Protein 5EHM (pdb70)

Structure (mmCIF, N/CA/C/O backbone):
data_5EHM
#
_entry.id   5EHM
#
_cell.length_a   56.891
_cell.length_b   56.891
_cell.length_c   143.584
_cell.angle_alpha   90.00
_cell.angle_beta   90.00
_cell.angle_gamma   120.00
#
_symmetry.space_group_name_H-M   'P 31'
#
loop_
_entity.id
_entity.type
_entity.pdbx_description
1 polymer RE06730p,CG3822
2 non-polymer 'N-methyl-D-aspartic acid'
3 water water
#
loop_
_atom_site.group_PDB
_atom_site.id
_atom_site.type_symbol
_atom_site.label_atom_id
_atom_site.label_alt_id
_atom_site.label_comp_id
_atom_site.label_asym_id
_atom_site.label_entity_id
_atom_site.label_seq_id
_atom_site.pdbx_PDB_ins_code
_atom_site.Cartn_x
_atom_site.Cartn_y
_atom_site.Cartn_z
_atom_site.occupancy
_atom_site.B_iso_or_equiv
_atom_site.auth_seq_id
_atom_site.auth_comp_id
_atom_site.auth_asym_id
_atom_site.auth_atom_id
_atom_site.pdbx_PDB_model_num
ATOM 1 N N . ALA A 1 3 ? -15.933 34.843 -25.503 1.00 51.43 3 ALA A N 1
ATOM 2 C CA . ALA A 1 3 ? -16.459 33.541 -25.107 1.00 52.54 3 ALA A CA 1
ATOM 3 C C . ALA A 1 3 ? -15.376 32.735 -24.392 1.00 53.41 3 ALA A C 1
ATOM 4 O O . ALA A 1 3 ? -15.412 32.574 -23.170 1.00 53.53 3 ALA A O 1
ATOM 10 N N . ASN A 1 4 ? -14.413 32.230 -25.162 1.00 53.23 4 ASN A N 1
ATOM 11 C CA . ASN A 1 4 ? -13.278 31.531 -24.577 1.00 52.15 4 ASN A CA 1
ATOM 12 C C . ASN A 1 4 ? -12.539 32.460 -23.619 1.00 48.88 4 ASN A C 1
ATOM 13 O O . ASN A 1 4 ? -12.366 33.650 -23.894 1.00 48.80 4 ASN A O 1
ATOM 24 N N . LEU A 1 5 ? -12.115 31.916 -22.476 1.00 45.58 5 LEU A N 1
ATOM 25 C CA . LEU A 1 5 ? -11.411 32.698 -21.468 1.00 42.69 5 LEU A CA 1
ATOM 26 C C . LEU A 1 5 ? -9.961 32.287 -21.271 1.00 42.34 5 LEU A C 1
ATOM 27 O O . LEU A 1 5 ? -9.226 32.990 -20.565 1.00 41.22 5 LEU A O 1
ATOM 43 N N . LYS A 1 6 ? -9.521 31.190 -21.878 1.00 41.74 6 LYS A N 1
ATOM 44 C CA . LYS A 1 6 ? -8.163 30.724 -21.658 1.00 42.82 6 LYS A CA 1
ATOM 45 C C . LYS A 1 6 ? -7.161 31.742 -22.188 1.00 42.98 6 LYS A C 1
ATOM 46 O O . LYS A 1 6 ? -7.313 32.270 -23.293 1.00 43.61 6 LYS A O 1
ATOM 65 N N . ASN A 1 7 ? -6.140 32.029 -21.381 1.00 43.54 7 ASN A N 1
ATOM 66 C CA . ASN A 1 7 ? -5.036 32.917 -21.732 1.00 45.08 7 ASN A CA 1
ATOM 67 C C . ASN A 1 7 ? -5.441 34.383 -21.819 1.00 43.67 7 ASN A C 1
ATOM 68 O O . ASN A 1 7 ? -4.640 35.211 -22.279 1.00 44.37 7 ASN A O 1
ATOM 79 N N . LYS A 1 8 ? -6.651 34.736 -21.398 1.00 41.32 8 LYS A N 1
ATOM 80 C CA . LYS A 1 8 ? -7.080 36.127 -21.412 1.00 39.33 8 LYS A CA 1
ATOM 81 C C . LYS A 1 8 ? -6.721 36.805 -20.096 1.00 33.07 8 LYS A C 1
ATOM 82 O O . LYS A 1 8 ? -6.502 36.153 -19.078 1.00 31.60 8 LYS A O 1
ATOM 101 N N . THR A 1 9 ? -6.657 38.132 -20.130 1.00 31.54 9 THR A N 1
ATOM 102 C CA . THR A 1 9 ? -6.375 38.930 -18.941 1.00 30.83 9 THR A CA 1
ATOM 103 C C . THR A 1 9 ? -7.544 39.875 -18.704 1.00 28.06 9 THR A C 1
ATOM 104 O O . THR A 1 9 ? -7.878 40.688 -19.573 1.00 29.75 9 THR A O 1
ATOM 115 N N . LEU A 1 10 ? -8.162 39.767 -17.534 1.00 23.66 10 LEU A N 1
ATOM 116 C CA . LEU A 1 10 ? -9.340 40.545 -17.191 1.00 21.42 10 LEU A CA 1
ATOM 117 C C . LEU A 1 10 ? -8.988 41.567 -16.122 1.00 21.11 10 LEU A C 1
ATOM 118 O O . LEU A 1 10 ? -8.121 41.331 -15.284 1.00 24.06 10 LEU A O 1
ATOM 134 N N . VAL A 1 11 ? -9.654 42.710 -16.164 1.00 17.76 11 VAL A N 1
ATOM 135 C CA . VAL A 1 11 ? -9.578 43.685 -15.084 1.00 17.12 11 VAL A CA 1
ATOM 136 C C . VAL A 1 11 ? -10.738 43.436 -14.129 1.00 15.35 11 VAL A C 1
ATOM 137 O O . VAL A 1 11 ? -11.902 43.394 -14.544 1.00 15.62 11 VAL A O 1
ATOM 150 N N . VAL A 1 12 ? -10.414 43.252 -12.850 1.00 12.67 12 VAL A N 1
ATOM 151 C CA . VAL A 1 12 ? -11.400 42.976 -11.811 1.00 10.74 12 VAL A CA 1
ATOM 152 C C . VAL A 1 12 ? -11.435 44.176 -10.872 1.00 11.52 12 VAL A C 1
ATOM 153 O O . VAL A 1 12 ? -10.431 44.478 -10.227 1.00 14.04 12 VAL A O 1
ATOM 166 N N . THR A 1 13 ? -12.589 44.832 -10.763 1.00 11.33 13 THR A N 1
ATOM 167 C CA . THR A 1 13 ? -12.756 45.903 -9.790 1.00 11.86 13 THR A CA 1
ATOM 168 C C . THR A 1 13 ? -13.383 45.360 -8.509 1.00 10.10 13 THR A C 1
ATOM 169 O O . THR A 1 13 ? -14.166 44.411 -8.533 1.00 10.96 13 THR A O 1
ATOM 180 N N . THR A 1 14 ? -12.970 45.953 -7.394 1.00 10.11 14 THR A N 1
ATOM 181 C CA . THR A 1 14 ? -13.453 45.585 -6.072 1.00 10.07 14 THR A CA 1
ATOM 182 C C . THR A 1 14 ? -13.355 46.816 -5.178 1.00 9.49 14 THR A C 1
ATOM 183 O O . THR A 1 14 ? -12.993 47.911 -5.628 1.00 10.27 14 THR A O 1
ATOM 194 N N . ILE A 1 15 ? -13.684 46.630 -3.899 1.00 9.00 15 ILE A N 1
ATOM 195 C CA . ILE A 1 15 ? -13.738 47.711 -2.922 1.00 8.39 15 ILE A CA 1
ATOM 196 C C . ILE A 1 15 ? -13.354 47.116 -1.587 1.00 8.55 15 ILE A C 1
ATOM 197 O O . ILE A 1 15 ? -13.646 45.958 -1.313 1.00 9.48 15 ILE A O 1
ATOM 213 N N . LEU A 1 16 ? -12.648 47.883 -0.771 1.00 8.79 16 LEU A N 1
ATOM 214 C CA . LEU A 1 16 ? -12.289 47.383 0.552 1.00 9.82 16 LEU A CA 1
ATOM 215 C C . LEU A 1 16 ? -13.545 47.237 1.393 1.00 9.03 16 LEU A C 1
ATOM 216 O O . LEU A 1 16 ? -14.306 48.183 1.570 1.00 9.77 16 LEU A O 1
ATOM 232 N N . SER A 1 17 ? -13.720 46.057 1.957 1.00 13.83 17 SER A N 1
ATOM 233 C CA . SER A 1 17 ? -14.867 45.742 2.791 1.00 13.83 17 SER A CA 1
ATOM 234 C C . SER A 1 17 ? -14.519 44.456 3.515 1.00 13.83 17 SER A C 1
ATOM 235 O O . SER A 1 17 ? -14.208 43.464 2.869 1.00 13.83 17 SER A O 1
ATOM 243 N N . ASN A 1 18 ? -14.561 44.446 4.833 1.00 9.64 18 ASN A N 1
ATOM 244 C CA . ASN A 1 18 ? -14.180 43.262 5.607 1.00 9.73 18 ASN A CA 1
ATOM 245 C C . ASN A 1 18 ? -15.301 42.226 5.593 1.00 8.98 18 ASN A C 1
ATOM 246 O O . ASN A 1 18 ? -16.433 42.576 5.852 1.00 10.72 18 ASN A O 1
ATOM 257 N N . PRO A 1 19 ? -15.003 40.946 5.317 1.00 8.57 19 PRO A N 1
ATOM 258 C CA . PRO A 1 19 ? -13.721 40.330 4.980 1.00 8.43 19 PRO A CA 1
ATOM 259 C C . PRO A 1 19 ? -13.621 39.973 3.486 1.00 8.15 19 PRO A C 1
ATOM 260 O O . PRO A 1 19 ? -12.920 39.039 3.122 1.00 10.16 19 PRO A O 1
ATOM 271 N N . TYR A 1 20 ? -14.385 40.668 2.641 1.00 8.18 20 TYR A N 1
ATOM 272 C CA . TYR A 1 20 ? -14.399 40.402 1.206 1.00 8.32 20 TYR A CA 1
ATOM 273 C C . TYR A 1 20 ? -13.075 40.756 0.552 1.00 8.31 20 TYR A C 1
ATOM 274 O O . TYR A 1 20 ? -12.541 39.981 -0.259 1.00 8.24 20 TYR A O 1
ATOM 292 N N . CYS A 1 21 ? -12.569 41.951 0.842 1.00 8.40 21 CYS A N 1
ATOM 293 C CA . CYS A 1 21 ? -11.327 42.441 0.262 1.00 9.17 21 CYS A CA 1
ATOM 294 C C . CYS A 1 21 ? -10.677 43.353 1.287 1.00 9.12 21 CYS A C 1
ATOM 295 O O . CYS A 1 21 ? -11.275 44.349 1.694 1.00 9.66 21 CYS A O 1
ATOM 303 N N . MET A 1 22 ? -9.495 42.962 1.745 1.00 10.09 22 MET A N 1
ATOM 304 C CA . MET A 1 22 ? -8.765 43.630 2.811 1.00 10.20 22 MET A CA 1
ATOM 305 C C . MET A 1 22 ? -7.309 43.759 2.392 1.00 11.03 22 MET A C 1
ATOM 306 O O . MET A 1 22 ? -6.787 42.917 1.651 1.00 11.59 22 MET A O 1
ATOM 320 N N . ARG A 1 23 ? -6.649 44.801 2.878 1.00 12.08 23 ARG A N 1
ATOM 321 C CA . ARG A 1 23 ? -5.219 44.906 2.664 1.00 13.19 23 ARG A CA 1
ATOM 322 C C . ARG A 1 23 ? -4.509 43.870 3.534 1.00 14.67 23 ARG A C 1
ATOM 323 O O . ARG A 1 23 ? -4.755 43.784 4.740 1.00 15.69 23 ARG A O 1
ATOM 344 N N . LYS A 1 24 ? -3.636 43.081 2.911 1.00 14.47 24 LYS A N 1
ATOM 345 C CA . LYS A 1 24 ? -2.864 42.058 3.608 1.00 16.71 24 LYS A CA 1
ATOM 346 C C . LYS A 1 24 ? -1.710 42.695 4.371 1.00 18.20 24 LYS A C 1
ATOM 347 O O . LYS A 1 24 ? -1.038 43.589 3.861 1.00 19.10 24 LYS A O 1
ATOM 366 N N . GLU A 1 25 ? -1.484 42.228 5.599 1.00 18.44 25 GLU A N 1
ATOM 367 C CA . GLU A 1 25 ? -0.359 42.701 6.405 1.00 19.25 25 GLU A CA 1
ATOM 368 C C . GLU A 1 25 ? 0.956 42.077 5.940 1.00 18.95 25 GLU A C 1
ATOM 369 O O . GLU A 1 25 ? 1.000 40.897 5.588 1.00 20.63 25 GLU A O 1
ATOM 376 N N . SER A 1 26 ? 2.024 42.873 5.933 1.00 19.08 26 SER A N 1
ATOM 377 C CA . SER A 1 26 ? 3.305 42.383 5.444 1.00 18.86 26 SER A CA 1
ATOM 378 C C . SER A 1 26 ? 4.441 43.304 5.857 1.00 19.41 26 SER A C 1
ATOM 379 O O . SER A 1 26 ? 4.300 44.521 5.814 1.00 18.30 26 SER A O 1
ATOM 387 N N . ALA A 1 27 ? 5.588 42.708 6.189 1.00 19.26 27 ALA A N 1
ATOM 388 C CA . ALA A 1 27 ? 6.767 43.502 6.532 1.00 18.57 27 ALA A CA 1
ATOM 389 C C . ALA A 1 27 ? 7.357 44.172 5.300 1.00 17.62 27 ALA A C 1
ATOM 390 O O . ALA A 1 27 ? 8.064 45.189 5.400 1.00 19.85 27 ALA A O 1
ATOM 397 N N . ILE A 1 28 ? 7.135 43.589 4.138 1.00 16.06 28 ILE A N 1
ATOM 398 C CA . ILE A 1 28 ? 7.570 44.199 2.892 1.00 14.73 28 ILE A CA 1
ATOM 399 C C . ILE A 1 28 ? 6.333 44.574 2.094 1.00 15.36 28 ILE A C 1
ATOM 400 O O . ILE A 1 28 ? 5.385 43.783 2.026 1.00 16.69 28 ILE A O 1
ATOM 416 N N . PRO A 1 29 ? 6.294 45.748 1.474 1.00 18.54 29 PRO A N 1
ATOM 417 C CA . PRO A 1 29 ? 5.107 46.100 0.692 1.00 21.41 29 PRO A CA 1
ATOM 418 C C . PRO A 1 29 ? 4.850 45.066 -0.395 1.00 19.65 29 PRO A C 1
ATOM 419 O O . PRO A 1 29 ? 5.773 44.606 -1.083 1.00 19.09 29 PRO A O 1
ATOM 430 N N . LEU A 1 30 ? 3.591 44.676 -0.514 1.00 19.69 30 LEU A N 1
ATOM 431 C CA . LEU A 1 30 ? 3.151 43.728 -1.521 1.00 19.76 30 LEU A CA 1
ATOM 432 C C . LEU A 1 30 ? 2.600 44.489 -2.722 1.00 22.69 30 LEU A C 1
ATOM 433 O O . LEU A 1 30 ? 2.122 45.617 -2.605 1.00 25.74 30 LEU A O 1
ATOM 449 N N . SER A 1 31 ? 2.706 43.875 -3.886 1.00 19.90 31 SER A N 1
ATOM 450 C CA . SER A 1 31 ? 2.326 44.519 -5.131 1.00 20.66 31 SER A CA 1
ATOM 451 C C . SER A 1 31 ? 1.288 43.685 -5.863 1.00 19.58 31 SER A C 1
ATOM 452 O O . SER A 1 31 ? 1.167 42.474 -5.647 1.00 20.26 31 SER A O 1
ATOM 460 N N . GLY A 1 32 ? 0.528 44.363 -6.727 1.00 19.96 32 GLY A N 1
ATOM 461 C CA . GLY A 1 32 ? -0.439 43.675 -7.563 1.00 19.31 32 GLY A CA 1
ATOM 462 C C . GLY A 1 32 ? -1.480 42.974 -6.722 1.00 18.46 32 GLY A C 1
ATOM 463 O O . GLY A 1 32 ? -1.909 43.475 -5.671 1.00 16.90 32 GLY A O 1
ATOM 467 N N . ASN A 1 33 ? -1.907 41.794 -7.188 1.00 17.66 33 ASN A N 1
ATOM 468 C CA . ASN A 1 33 ? -2.986 41.091 -6.511 1.00 15.72 33 ASN A CA 1
ATOM 469 C C . ASN A 1 33 ? -2.593 40.674 -5.103 1.00 15.65 33 ASN A C 1
ATOM 470 O O . ASN A 1 33 ? -3.464 40.508 -4.243 1.00 15.48 33 ASN A O 1
ATOM 481 N N . ASP A 1 34 ? -1.294 40.498 -4.854 1.00 15.60 34 ASP A N 1
ATOM 482 C CA . ASP A 1 34 ? -0.818 40.025 -3.563 1.00 16.86 34 ASP A CA 1
ATOM 483 C C . ASP A 1 34 ? -1.054 41.026 -2.446 1.00 15.01 34 ASP A C 1
ATOM 484 O O . ASP A 1 34 ? -0.970 40.652 -1.269 1.00 16.73 34 ASP A O 1
ATOM 493 N N . GLN A 1 35 ? -1.385 42.275 -2.758 1.00 13.74 35 GLN A N 1
ATOM 494 C CA . GLN A 1 35 ? -1.630 43.202 -1.668 1.00 14.35 35 GLN A CA 1
ATOM 495 C C . GLN A 1 35 ? -2.982 42.998 -1.006 1.00 12.59 35 GLN A C 1
ATOM 496 O O . GLN A 1 35 ? -3.200 43.538 0.082 1.00 13.48 35 GLN A O 1
ATOM 510 N N . PHE A 1 36 ? -3.873 42.199 -1.597 1.00 11.50 36 PHE A N 1
ATOM 511 C CA . PHE A 1 36 ? -5.223 42.021 -1.096 1.00 12.07 36 PHE A CA 1
ATOM 512 C C . PHE A 1 36 ? -5.456 40.583 -0.663 1.00 11.98 36 PHE A C 1
ATOM 513 O O . PHE A 1 36 ? -4.844 39.662 -1.196 1.00 13.43 36 PHE A O 1
ATOM 530 N N . GLU A 1 37 ? -6.373 40.401 0.288 1.00 10.87 37 GLU A N 1
ATOM 531 C CA . GLU A 1 37 ? -6.819 39.073 0.676 1.00 10.73 37 GLU A CA 1
ATOM 532 C C . GLU A 1 37 ? -8.274 39.162 1.111 1.00 10.68 37 GLU A C 1
ATOM 533 O O . GLU A 1 37 ? -8.795 40.243 1.423 1.00 11.03 37 GLU A O 1
ATOM 545 N N . GLY A 1 38 ? -8.920 38.019 1.157 1.00 9.99 38 GLY A N 1
ATOM 546 C CA . GLY A 1 38 ? -10.264 37.924 1.672 1.00 9.22 38 GLY A CA 1
ATOM 547 C C . GLY A 1 38 ? -11.116 37.009 0.819 1.00 8.68 38 GLY A C 1
ATOM 548 O O . GLY A 1 38 ? -10.649 36.365 -0.121 1.00 9.79 38 GLY A O 1
ATOM 552 N N . TYR A 1 39 ? -12.399 36.973 1.164 1.00 7.99 39 TYR A N 1
ATOM 553 C CA . TYR A 1 39 ? -13.341 36.061 0.519 1.00 8.90 39 TYR A CA 1
ATOM 554 C C . TYR A 1 39 ? -13.411 36.294 -0.986 1.00 8.90 39 TYR A C 1
ATOM 555 O O . TYR A 1 39 ? -13.413 35.339 -1.775 1.00 9.27 39 TYR A O 1
ATOM 573 N N . ALA A 1 40 ? -13.544 37.559 -1.405 1.00 8.60 40 ALA A N 1
ATOM 574 C CA . ALA A 1 40 ? -13.661 37.850 -2.833 1.00 9.64 40 ALA A CA 1
ATOM 575 C C . ALA A 1 40 ? -12.371 37.544 -3.569 1.00 9.27 40 ALA A C 1
ATOM 576 O O . ALA A 1 40 ? -12.395 37.130 -4.731 1.00 9.85 40 ALA A O 1
ATOM 583 N N . VAL A 1 41 ? -11.245 37.783 -2.909 1.00 9.64 41 VAL A N 1
ATOM 584 C CA . VAL A 1 41 ? -9.941 37.509 -3.497 1.00 11.21 41 VAL A CA 1
ATOM 585 C C . VAL A 1 41 ? -9.764 36.010 -3.720 1.00 10.36 41 VAL A C 1
ATOM 586 O O . VAL A 1 41 ? -9.342 35.567 -4.798 1.00 12.68 41 VAL A O 1
ATOM 599 N N . ASP A 1 42 ? -10.123 35.198 -2.720 1.00 10.41 42 ASP A N 1
ATOM 600 C CA . ASP A 1 42 ? -10.072 33.749 -2.892 1.00 11.02 42 ASP A CA 1
ATOM 601 C C . ASP A 1 42 ? -11.026 33.300 -3.989 1.00 10.52 42 ASP A C 1
ATOM 602 O O . ASP A 1 42 ? -10.685 32.424 -4.793 1.00 12.50 42 ASP A O 1
ATOM 611 N N . LEU A 1 43 ? -12.236 33.871 -4.027 1.00 10.31 43 LEU A N 1
ATOM 612 C CA . LEU A 1 43 ? -13.241 33.455 -4.999 1.00 10.37 43 LEU A CA 1
ATOM 613 C C . LEU A 1 43 ? -12.784 33.700 -6.436 1.00 9.96 43 LEU A C 1
ATOM 614 O O . LEU A 1 43 ? -12.879 32.802 -7.288 1.00 11.92 43 LEU A O 1
ATOM 630 N N . ILE A 1 44 ? -12.258 34.889 -6.731 1.00 10.14 44 ILE A N 1
ATOM 631 C CA . ILE A 1 44 ? -11.836 35.145 -8.103 1.00 11.35 44 ILE A CA 1
ATOM 632 C C . ILE A 1 44 ? -10.627 34.302 -8.473 1.00 12.20 44 ILE A C 1
ATOM 633 O O . ILE A 1 44 ? -10.502 33.859 -9.620 1.00 13.40 44 ILE A O 1
ATOM 649 N N . HIS A 1 45 ? -9.740 34.019 -7.520 1.00 11.72 45 HIS A N 1
ATOM 650 C CA . HIS A 1 45 ? -8.643 33.112 -7.803 1.00 13.26 45 HIS A CA 1
ATOM 651 C C . HIS A 1 45 ? -9.173 31.745 -8.245 1.00 14.54 45 HIS A C 1
ATOM 652 O O . HIS A 1 45 ? -8.698 31.167 -9.229 1.00 15.72 45 HIS A O 1
ATOM 666 N N A GLU A 1 46 ? -10.150 31.204 -7.505 0.55 13.78 46 GLU A N 1
ATOM 667 N N B GLU A 1 46 ? -10.155 31.218 -7.517 0.45 14.33 46 GLU A N 1
ATOM 668 C CA A GLU A 1 46 ? -10.732 29.907 -7.845 0.55 15.71 46 GLU A CA 1
ATOM 669 C CA B GLU A 1 46 ? -10.721 29.917 -7.847 0.45 16.21 46 GLU A CA 1
ATOM 670 C C A GLU A 1 46 ? -11.363 29.935 -9.232 0.55 15.51 46 GLU A C 1
ATOM 671 C C B GLU A 1 46 ? -11.373 29.931 -9.225 0.45 15.50 46 GLU A C 1
ATOM 672 O O A GLU A 1 46 ? -11.183 29.009 -10.034 0.55 17.02 46 GLU A O 1
ATOM 673 O O B GLU A 1 46 ? -11.206 28.995 -10.018 0.45 16.64 46 GLU A O 1
ATOM 696 N N . ILE A 1 47 ? -12.148 30.976 -9.519 1.00 15.04 47 ILE A N 1
ATOM 697 C CA . ILE A 1 47 ? -12.825 31.051 -10.813 1.00 15.12 47 ILE A CA 1
ATOM 698 C C . ILE A 1 47 ? -11.799 31.146 -11.942 1.00 15.42 47 ILE A C 1
ATOM 699 O O . ILE A 1 47 ? -11.937 30.493 -12.983 1.00 16.94 47 ILE A O 1
ATOM 716 N N . SER A 1 48 ? -10.754 31.959 -11.743 1.00 15.61 48 SER A N 1
ATOM 717 C CA . SER A 1 48 ? -9.726 32.130 -12.765 1.00 18.44 48 SER A CA 1
ATOM 718 C C . SER A 1 48 ? -9.021 30.813 -13.068 1.00 19.39 48 SER A C 1
ATOM 719 O O . SER A 1 48 ? -8.687 30.535 -14.224 1.00 21.06 48 SER A O 1
ATOM 727 N N . LYS A 1 49 ? -8.783 29.988 -12.045 1.00 19.21 49 LYS A N 1
ATOM 728 C CA . LYS A 1 49 ? -8.148 28.693 -12.265 1.00 21.08 49 LYS A CA 1
ATOM 729 C C . LYS A 1 49 ? -9.044 27.778 -13.076 1.00 20.33 49 LYS A C 1
ATOM 730 O O . LYS A 1 49 ? -8.564 27.040 -13.943 1.00 22.36 49 LYS A O 1
ATOM 749 N N A SER A 1 50 ? -10.353 27.802 -12.800 0.47 20.06 50 SER A N 1
ATOM 750 N N B SER A 1 50 ? -10.346 27.778 -12.783 0.53 20.70 50 SER A N 1
ATOM 751 C CA A SER A 1 50 ? -11.279 26.902 -13.480 0.47 19.24 50 SER A CA 1
ATOM 752 C CA B SER A 1 50 ? -11.257 26.893 -13.496 0.53 20.68 50 SER A CA 1
ATOM 753 C C A SER A 1 50 ? -11.452 27.273 -14.946 0.47 20.68 50 SER A C 1
ATOM 754 C C B SER A 1 50 ? -11.355 27.271 -14.966 0.53 21.52 50 SER A C 1
ATOM 755 O O A SER A 1 50 ? -11.618 26.389 -15.794 0.47 22.45 50 SER A O 1
ATOM 756 O O B SER A 1 50 ? -11.337 26.395 -15.838 0.53 24.08 50 SER A O 1
ATOM 771 N N . LEU A 1 51 ? -11.437 28.566 -15.264 1.00 20.98 51 LEU A N 1
ATOM 772 C CA . LEU A 1 51 ? -11.677 29.025 -16.624 1.00 20.83 51 LEU A CA 1
ATOM 773 C C . LEU A 1 51 ? -10.416 29.421 -17.380 1.00 20.60 51 LEU A C 1
ATOM 774 O O . LEU A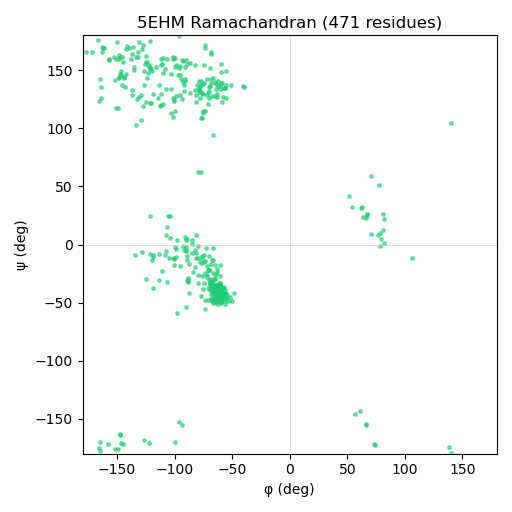 1 51 ? -10.490 29.638 -18.594 1.00 23.31 51 LEU A O 1
ATOM 791 N N . GLY A 1 52 ? -9.274 29.493 -16.705 1.00 20.56 52 GLY A N 1
ATOM 792 C CA . GLY A 1 52 ? -7.990 29.696 -17.346 1.00 21.55 52 GLY A CA 1
ATOM 793 C C . GLY A 1 52 ? -7.615 31.116 -17.710 1.00 21.90 52 GLY A C 1
ATOM 794 O O . GLY A 1 52 ? -6.741 31.300 -18.568 1.00 26.65 52 GLY A O 1
ATOM 798 N N . PHE A 1 53 ? -8.208 32.127 -17.075 1.00 20.60 53 PHE A N 1
ATOM 799 C CA . PHE A 1 53 ? -7.856 33.515 -17.361 1.00 19.97 53 PHE A CA 1
ATOM 800 C C . PHE A 1 53 ? -6.933 34.078 -16.283 1.00 19.95 53 PHE A C 1
ATOM 801 O O . PHE A 1 53 ? -6.812 33.533 -15.187 1.00 22.21 53 PHE A O 1
ATOM 818 N N . ASN A 1 54 ? -6.232 35.144 -16.649 1.00 20.10 54 ASN A N 1
ATOM 819 C CA . ASN A 1 54 ? -5.467 35.964 -15.722 1.00 21.66 54 ASN A CA 1
ATOM 820 C C . ASN A 1 54 ? -6.260 37.227 -15.409 1.00 19.19 54 ASN A C 1
ATOM 821 O O . ASN A 1 54 ? -7.158 37.622 -16.158 1.00 21.17 54 ASN A O 1
ATOM 832 N N . TYR A 1 55 ? -5.901 37.881 -14.307 1.00 18.69 55 TYR A N 1
ATOM 833 C CA . TYR A 1 55 ? -6.632 39.078 -13.937 1.00 18.27 55 TYR A CA 1
ATOM 834 C C . TYR A 1 55 ? -5.788 39.969 -13.039 1.00 16.98 55 TYR A C 1
ATOM 835 O O . TYR A 1 55 ? -4.836 39.528 -12.387 1.00 17.14 55 TYR A O 1
ATOM 853 N N . LYS A 1 56 ? -6.182 41.235 -13.002 1.00 17.48 56 LYS A N 1
ATOM 854 C CA . LYS A 1 56 ? -5.576 42.241 -12.145 1.00 16.87 56 LYS A CA 1
ATOM 855 C C . LYS A 1 56 ? -6.695 42.854 -11.327 1.00 15.27 56 LYS A C 1
ATOM 856 O O . LYS A 1 56 ? -7.659 43.375 -11.898 1.00 17.38 56 LYS A O 1
ATOM 875 N N . ILE A 1 57 ? -6.563 42.786 -10.007 1.00 14.44 57 ILE A N 1
ATOM 876 C CA . ILE A 1 57 ? -7.499 43.426 -9.082 1.00 15.19 57 ILE A CA 1
ATOM 877 C C . ILE A 1 57 ? -7.137 44.896 -8.940 1.00 15.15 57 ILE A C 1
ATOM 878 O O . ILE A 1 57 ? -5.979 45.243 -8.685 1.00 16.90 57 ILE A O 1
ATOM 894 N N . GLN A 1 58 ? -8.139 45.757 -9.037 1.00 13.72 58 GLN A N 1
ATOM 895 C CA . GLN A 1 58 ? -7.981 47.197 -8.883 1.00 15.98 58 GLN A CA 1
ATOM 896 C C . GLN A 1 58 ? -9.131 47.728 -8.028 1.00 14.78 58 GLN A C 1
ATOM 897 O O . GLN A 1 58 ? -10.298 47.445 -8.312 1.00 16.32 58 GLN A O 1
ATOM 911 N N . LEU A 1 59 ? -8.810 48.494 -6.988 1.00 13.71 59 LEU A N 1
ATOM 912 C CA . LEU A 1 59 ? -9.849 49.124 -6.183 1.00 13.01 59 LEU A CA 1
ATOM 913 C C . LEU A 1 59 ? -10.543 50.217 -6.980 1.00 11.97 59 LEU A C 1
ATOM 914 O O . LEU A 1 59 ? -9.905 51.022 -7.659 1.00 14.28 59 LEU A O 1
ATOM 930 N N . VAL A 1 60 ? -11.867 50.255 -6.887 1.00 11.69 60 VAL A N 1
ATOM 931 C CA . VAL A 1 60 ? -12.661 51.270 -7.584 1.00 11.74 60 VAL A CA 1
ATOM 932 C C . VAL A 1 60 ? -12.171 52.671 -7.209 1.00 12.16 60 VAL A C 1
ATOM 933 O O . VAL A 1 60 ? -12.088 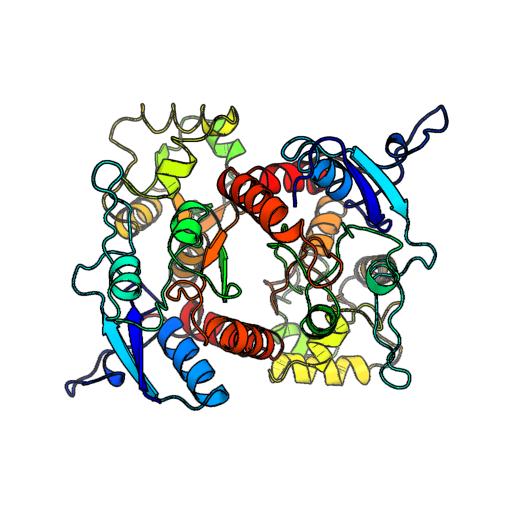53.016 -6.016 1.00 12.88 60 VAL A O 1
ATOM 946 N N . PRO A 1 61 ? -11.827 53.528 -8.169 1.00 14.28 61 PRO A N 1
ATOM 947 C CA . PRO A 1 61 ? -11.209 54.812 -7.784 1.00 15.98 61 PRO A CA 1
ATOM 948 C C . PRO A 1 61 ? -12.061 55.690 -6.885 1.00 15.90 61 PRO A C 1
ATOM 949 O O . PRO A 1 61 ? -11.504 56.350 -5.987 1.00 17.66 61 PRO A O 1
ATOM 960 N N . ASP A 1 62 ? -13.376 55.750 -7.105 1.00 15.69 62 ASP A N 1
ATOM 961 C CA . ASP A 1 62 ? -14.222 56.631 -6.309 1.00 15.28 62 ASP A CA 1
ATOM 962 C C . ASP A 1 62 ? -14.673 55.999 -5.004 1.00 14.28 62 ASP A C 1
ATOM 963 O O . ASP A 1 62 ? -15.454 56.615 -4.276 1.00 15.36 62 ASP A O 1
ATOM 972 N N . GLY A 1 63 ? -14.216 54.788 -4.689 1.00 12.81 63 GLY A N 1
ATOM 973 C CA . GLY A 1 63 ? -14.534 54.163 -3.423 1.00 14.13 63 GLY A CA 1
ATOM 974 C C . GLY A 1 63 ? -15.996 53.859 -3.196 1.00 12.24 63 GLY A C 1
ATOM 975 O O . GLY A 1 63 ? -16.415 53.734 -2.042 1.00 14.88 63 GLY A O 1
ATOM 979 N N . SER A 1 64 ? -16.791 53.724 -4.261 1.00 11.40 64 SER A N 1
ATOM 980 C CA . SER A 1 64 ? -18.235 53.563 -4.159 1.00 12.05 64 SER A CA 1
ATOM 981 C C . SER A 1 64 ? -18.692 52.271 -4.824 1.00 9.87 64 SER A C 1
ATOM 982 O O . SER A 1 64 ? -18.071 51.786 -5.774 1.00 9.83 64 SER A O 1
ATOM 990 N N . TYR A 1 65 ? -19.816 51.748 -4.328 1.00 10.32 65 TYR A N 1
ATOM 991 C CA . TYR A 1 65 ? -20.412 50.533 -4.888 1.00 10.30 65 TYR A CA 1
ATOM 992 C C . TYR A 1 65 ? -21.067 50.813 -6.233 1.00 10.48 65 TYR A C 1
ATOM 993 O O . TYR A 1 65 ? -20.767 50.162 -7.237 1.00 11.20 65 TYR A O 1
ATOM 1011 N N . GLY A 1 66 ? -21.978 51.773 -6.264 1.00 11.82 66 GLY A N 1
ATOM 1012 C CA . GLY A 1 66 ? -22.688 52.096 -7.482 1.00 13.34 66 GLY A CA 1
ATOM 1013 C C . GLY A 1 66 ? -24.113 52.476 -7.195 1.00 14.37 66 GLY A C 1
ATOM 1014 O O . GLY A 1 66 ? -24.968 51.616 -6.936 1.00 15.61 66 GLY A O 1
ATOM 1018 N N A SER A 1 67 ? -24.371 53.777 -7.239 0.34 16.77 67 SER A N 1
ATOM 1019 N N B SER A 1 67 ? -24.378 53.775 -7.225 0.66 16.51 67 SER A N 1
ATOM 1020 C CA A SER A 1 67 ? -25.692 54.339 -7.030 0.34 18.58 67 SER A CA 1
ATOM 1021 C CA B SER A 1 67 ? -25.710 54.316 -7.023 0.66 17.14 67 SER A CA 1
ATOM 1022 C C A SER A 1 67 ? -26.119 55.068 -8.294 0.34 18.40 67 SER A C 1
ATOM 1023 C C B SER A 1 67 ? -26.122 55.104 -8.258 0.66 18.49 67 SER A C 1
ATOM 1024 O O A SER A 1 67 ? -25.282 55.526 -9.080 0.34 17.87 67 SER A O 1
ATOM 1025 O O B SER A 1 67 ? -25.276 55.637 -8.990 0.66 18.19 67 SER A O 1
ATOM 1040 N N . LEU A 1 68 ? -27.428 55.164 -8.485 1.00 17.39 68 LEU A N 1
ATOM 1041 C CA . LEU A 1 68 ? -27.999 55.874 -9.624 1.00 18.44 68 LEU A CA 1
ATOM 1042 C C . LEU A 1 68 ? -28.524 57.228 -9.166 1.00 20.43 68 LEU A C 1
ATOM 1043 O O . LEU A 1 68 ? -29.400 57.305 -8.296 1.00 22.88 68 LEU A O 1
ATOM 1060 N N . ASN A 1 69 ? -27.969 58.286 -9.731 1.00 20.86 69 ASN A N 1
ATOM 1061 C CA . ASN A 1 69 ? -28.522 59.623 -9.554 1.00 22.76 69 ASN A CA 1
ATOM 1062 C C . ASN A 1 69 ? -29.746 59.733 -10.461 1.00 22.49 69 ASN A C 1
ATOM 1063 O O . ASN A 1 69 ? -29.616 59.780 -11.690 1.00 25.43 69 ASN A O 1
ATOM 1074 N N . LYS A 1 70 ? -30.942 59.760 -9.868 1.00 26.73 70 LYS A N 1
ATOM 1075 C CA . LYS A 1 70 ? -32.148 59.698 -10.689 1.00 32.01 70 LYS A CA 1
ATOM 1076 C C . LYS A 1 70 ? -32.372 60.992 -11.455 1.00 32.54 70 LYS A C 1
ATOM 1077 O O . LYS A 1 70 ? -32.973 60.974 -12.537 1.00 32.53 70 LYS A O 1
ATOM 1096 N N . LEU A 1 71 ? -31.892 62.120 -10.926 1.00 30.46 71 LEU A N 1
ATOM 1097 C CA . LEU A 1 71 ? -32.023 63.377 -11.655 1.00 33.22 71 LEU A CA 1
ATOM 1098 C C . LEU A 1 71 ? -31.221 63.345 -12.949 1.00 31.74 71 LEU A C 1
ATOM 1099 O O . LEU A 1 71 ? -31.705 63.783 -13.999 1.00 34.22 71 LEU A O 1
ATOM 1115 N N . THR A 1 72 ? -29.997 62.818 -12.897 1.00 28.91 72 THR A N 1
ATOM 1116 C CA . THR A 1 72 ? -29.091 62.891 -14.036 1.00 27.79 72 THR A CA 1
ATOM 1117 C C . THR A 1 72 ? -29.025 61.605 -14.842 1.00 28.44 72 THR A C 1
ATOM 1118 O O . THR A 1 72 ? -28.535 61.632 -15.979 1.00 27.94 72 THR A O 1
ATOM 1129 N N . GLY A 1 73 ? -29.468 60.484 -14.270 1.00 28.12 73 GLY A N 1
ATOM 1130 C CA . GLY A 1 73 ? -29.321 59.188 -14.899 1.00 28.89 73 GLY A CA 1
ATOM 1131 C C . GLY A 1 73 ? -27.944 58.577 -14.762 1.00 26.89 73 GLY A C 1
ATOM 1132 O O . GLY A 1 73 ? -27.698 57.510 -15.331 1.00 28.90 73 GLY A O 1
ATOM 1136 N N . GLU A 1 74 ? -27.033 59.205 -14.025 1.00 24.66 74 GLU A N 1
ATOM 1137 C CA . GLU A 1 74 ? -25.653 58.748 -13.994 1.00 22.25 74 GLU A CA 1
ATOM 1138 C C . GLU A 1 74 ? -25.421 57.767 -12.856 1.00 20.24 74 GLU A C 1
ATOM 1139 O O . GLU A 1 74 ? -25.874 57.999 -11.726 1.00 21.49 74 GLU A O 1
ATOM 1151 N N . TRP A 1 75 ? -24.672 56.694 -13.152 1.00 20.45 75 TRP A N 1
ATOM 1152 C CA . TRP A 1 75 ? -24.140 55.760 -12.162 1.00 18.03 75 TRP A CA 1
ATOM 1153 C C . TRP A 1 75 ? -22.738 56.176 -11.736 1.00 18.46 75 TRP A C 1
ATOM 1154 O O . TRP A 1 75 ? -22.019 56.854 -12.461 1.00 20.71 75 TRP A O 1
ATOM 1175 N N . ASN A 1 76 ? -22.328 55.721 -10.558 1.00 15.49 76 ASN A N 1
ATOM 1176 C CA . ASN A 1 76 ? -20.956 55.897 -10.083 1.00 15.14 76 ASN A CA 1
ATOM 1177 C C . ASN A 1 76 ? -20.392 54.529 -9.683 1.00 13.40 76 ASN A C 1
ATOM 1178 O O . ASN A 1 76 ? -20.988 53.490 -9.995 1.00 13.65 76 ASN A O 1
ATOM 1189 N N . GLY A 1 77 ? -19.254 54.498 -9.010 1.00 12.48 77 GLY A N 1
ATOM 1190 C CA . GLY A 1 77 ? -18.751 53.282 -8.404 1.00 11.75 77 GLY A CA 1
ATOM 1191 C C . GLY A 1 77 ? -18.346 52.187 -9.371 1.00 10.89 77 GLY A C 1
ATOM 1192 O O . GLY A 1 77 ? -17.995 52.391 -10.531 1.00 11.99 77 GLY A O 1
ATOM 1196 N N . MET A 1 78 ? -18.399 50.965 -8.856 1.00 9.76 78 MET A N 1
ATOM 1197 C CA . MET A 1 78 ? -18.034 49.791 -9.643 1.00 10.29 78 MET A CA 1
ATOM 1198 C C . MET A 1 78 ? -18.988 49.615 -10.811 1.00 11.46 78 MET A C 1
ATOM 1199 O O . MET A 1 78 ? -18.584 49.141 -11.884 1.00 12.06 78 MET A O 1
ATOM 1213 N N . ILE A 1 79 ? -20.269 49.954 -10.611 1.00 10.86 79 ILE A N 1
ATOM 1214 C CA . ILE A 1 79 ? -21.231 49.882 -11.708 1.00 12.95 79 ILE A CA 1
ATOM 1215 C C . ILE A 1 79 ? -20.752 50.734 -12.876 1.00 14.01 79 ILE A C 1
ATOM 1216 O O . ILE A 1 79 ? -20.731 50.283 -14.025 1.00 14.85 79 ILE A O 1
ATOM 1232 N N A ARG A 1 80 ? -20.299 51.961 -12.595 0.67 14.86 80 ARG A N 1
ATOM 1233 N N B ARG A 1 80 ? -20.431 52.005 -12.605 0.33 13.51 80 ARG A N 1
ATOM 1234 C CA A ARG A 1 80 ? -19.824 52.819 -13.681 0.67 16.45 80 ARG A CA 1
ATOM 1235 C CA B ARG A 1 80 ? -20.024 52.894 -13.688 0.33 13.36 80 ARG A CA 1
ATOM 1236 C C A ARG A 1 80 ? -18.580 52.239 -14.348 0.67 16.29 80 ARG A C 1
ATOM 1237 C C B ARG A 1 80 ? -18.781 52.360 -14.382 0.33 12.94 80 ARG A C 1
ATOM 1238 O O A ARG A 1 80 ? -18.423 52.343 -15.571 0.67 18.63 80 ARG A O 1
ATOM 1239 O O B ARG A 1 80 ? -18.658 52.458 -15.609 0.33 14.49 80 ARG A O 1
ATOM 1280 N N A GLU A 1 81 ? -17.680 51.625 -13.569 0.67 17.09 81 GLU A N 1
ATOM 1281 N N B GLU A 1 81 ? -17.854 51.783 -13.612 0.33 13.41 81 GLU A N 1
ATOM 1282 C CA A GLU A 1 81 ? -16.475 51.053 -14.169 0.67 16.55 81 GLU A CA 1
ATOM 1283 C CA B GLU A 1 81 ? -16.668 51.175 -14.202 0.33 12.30 81 GLU A CA 1
ATOM 1284 C C A GLU A 1 81 ? -16.810 49.965 -15.187 0.67 16.96 81 GLU A C 1
ATOM 1285 C C B GLU A 1 81 ? -17.059 50.188 -15.296 0.33 12.94 81 GLU A C 1
ATOM 1286 O O A GLU A 1 81 ? -16.092 49.811 -16.187 0.67 16.73 81 GLU A O 1
ATOM 1287 O O B GLU A 1 81 ? -16.619 50.307 -16.442 0.33 12.76 81 GLU A O 1
ATOM 1310 N N . LEU A 1 82 ? -17.887 49.197 -14.951 1.00 14.61 82 LEU A N 1
ATOM 1311 C CA . LEU A 1 82 ? -18.331 48.210 -15.930 1.00 14.85 82 LEU A CA 1
ATOM 1312 C C . LEU A 1 82 ? -18.939 48.882 -17.153 1.00 17.16 82 LEU A C 1
ATOM 1313 O O . LEU A 1 82 ? -18.657 48.483 -18.287 1.00 19.28 82 LEU A O 1
ATOM 1330 N N . LEU A 1 83 ? -19.756 49.924 -16.947 1.00 16.28 83 LEU A N 1
ATOM 1331 C CA . LEU A 1 83 ? -20.408 50.606 -18.063 1.00 18.05 83 LEU A CA 1
ATOM 1332 C C . LEU A 1 83 ? -19.425 51.363 -18.942 1.00 18.53 83 LEU A C 1
ATOM 1333 O O . LEU A 1 83 ? -19.675 51.544 -20.145 1.00 21.75 83 LEU A O 1
ATOM 1349 N N . GLU A 1 84 ? -18.334 51.844 -18.370 1.00 19.11 84 GLU A N 1
ATOM 1350 C CA . GLU A 1 84 ? -17.328 52.574 -19.127 1.00 19.95 84 GLU A CA 1
ATOM 1351 C C . GLU A 1 84 ? -16.251 51.652 -19.681 1.00 21.53 84 GLU A C 1
ATOM 1352 O O . GLU A 1 84 ? -15.239 52.134 -20.206 1.00 24.02 84 GLU A O 1
ATOM 1364 N N . GLN A 1 85 ? -16.427 50.342 -19.533 1.00 21.29 85 GLN A N 1
ATOM 1365 C CA . GLN A 1 85 ? -15.490 49.348 -20.046 1.00 25.08 85 GLN A CA 1
ATOM 1366 C C . GLN A 1 85 ? -14.093 49.466 -19.431 1.00 25.56 85 GLN A C 1
ATOM 1367 O O . GLN A 1 85 ? -13.100 49.137 -20.079 1.00 28.03 85 GLN A O 1
ATOM 1381 N N . ARG A 1 86 ? -14.001 49.907 -18.170 1.00 23.44 86 ARG A N 1
ATOM 1382 C CA . ARG A 1 86 ? -12.735 49.949 -17.436 1.00 23.89 86 ARG A CA 1
ATOM 1383 C C . ARG A 1 86 ? -12.558 48.774 -16.485 1.00 22.07 86 ARG A C 1
ATOM 1384 O O . ARG A 1 86 ? -11.539 48.700 -15.791 1.00 23.95 86 ARG A O 1
ATOM 1405 N N . ALA A 1 87 ? -13.544 47.888 -16.396 1.00 18.40 87 ALA A N 1
ATOM 1406 C CA . ALA A 1 87 ? -13.377 46.599 -15.746 1.00 17.13 87 ALA A CA 1
ATOM 1407 C C . ALA A 1 87 ? -14.234 45.576 -16.471 1.00 15.83 87 ALA A C 1
ATOM 1408 O O . ALA A 1 87 ? -15.290 45.900 -17.027 1.00 16.66 87 ALA A O 1
ATOM 1415 N N . ASP A 1 88 ? -13.761 44.334 -16.460 1.00 14.83 88 ASP A N 1
ATOM 1416 C CA . ASP A 1 88 ? -14.509 43.209 -16.996 1.00 15.69 88 ASP A CA 1
ATOM 1417 C C . ASP A 1 88 ? -15.437 42.562 -15.967 1.00 13.78 88 ASP A C 1
ATOM 1418 O O . ASP A 1 88 ? -16.489 42.030 -16.333 1.00 14.16 88 ASP A O 1
ATOM 1427 N N . LEU A 1 89 ? -15.064 42.566 -14.694 1.00 12.35 89 LEU A N 1
ATOM 1428 C CA . LEU A 1 89 ? -15.859 41.970 -13.632 1.00 11.28 89 LEU A CA 1
ATOM 1429 C C . LEU A 1 89 ? -15.749 42.858 -12.409 1.00 10.35 89 LEU A C 1
ATOM 1430 O O . LEU A 1 89 ? -14.688 43.430 -12.146 1.00 11.82 89 LEU A O 1
ATOM 1446 N N . ALA A 1 90 ? -16.826 42.924 -11.625 1.00 9.42 90 ALA A N 1
ATOM 1447 C CA . ALA A 1 90 ? -16.791 43.535 -10.300 1.00 10.28 90 ALA A CA 1
ATOM 1448 C C . ALA A 1 90 ? -17.113 42.440 -9.297 1.00 9.28 90 ALA A C 1
ATOM 1449 O O . ALA A 1 90 ? -18.159 41.790 -9.406 1.00 10.11 90 ALA A O 1
ATOM 1456 N N A ILE A 1 91 ? -16.263 42.284 -8.285 0.49 8.10 91 ILE A N 1
ATOM 1457 N N B ILE A 1 91 ? -16.181 42.160 -8.393 0.51 9.56 91 ILE A N 1
ATOM 1458 C CA A ILE A 1 91 ? -16.338 41.148 -7.370 0.49 7.70 91 ILE A CA 1
ATOM 1459 C CA B ILE A 1 91 ? -16.399 41.147 -7.368 0.51 9.72 91 ILE A CA 1
ATOM 1460 C C A ILE A 1 91 ? -16.200 41.718 -5.969 0.49 7.26 91 ILE A C 1
ATOM 1461 C C B ILE A 1 91 ? -16.242 41.829 -6.028 0.51 9.49 91 ILE A C 1
ATOM 1462 O O A ILE A 1 91 ? -15.093 42.052 -5.538 0.49 6.65 91 ILE A O 1
ATOM 1463 O O B ILE A 1 91 ? -15.181 42.391 -5.728 0.51 11.95 91 ILE A O 1
ATOM 1494 N N . ALA A 1 92 ? -17.314 41.841 -5.265 1.00 8.98 92 ALA A N 1
ATOM 1495 C CA . ALA A 1 92 ? -17.390 42.553 -4.006 1.00 8.74 92 ALA A CA 1
ATOM 1496 C C . ALA A 1 92 ? -18.683 42.145 -3.309 1.00 7.80 92 ALA A C 1
ATOM 1497 O O . ALA A 1 92 ? -19.479 41.371 -3.843 1.00 9.12 92 ALA A O 1
ATOM 1505 N N . ASP A 1 93 ? -18.904 42.710 -2.130 1.00 8.03 93 ASP A N 1
ATOM 1506 C CA . ASP A 1 93 ? -20.203 42.629 -1.478 1.00 8.58 93 ASP A CA 1
ATOM 1507 C C . ASP A 1 93 ? -21.202 43.602 -2.102 1.00 8.47 93 ASP A C 1
ATOM 1508 O O . ASP A 1 93 ? -21.711 44.510 -1.462 1.00 8.83 93 ASP A O 1
ATOM 1517 N N . LEU A 1 94 ? -21.477 43.366 -3.390 1.00 8.67 94 LEU A N 1
ATOM 1518 C CA . LEU A 1 94 ? -22.293 44.228 -4.238 1.00 8.69 94 LEU A CA 1
ATOM 1519 C C . LEU A 1 94 ? -23.682 43.602 -4.408 1.00 8.77 94 LEU A C 1
ATOM 1520 O O . LEU A 1 94 ? -23.828 42.522 -4.983 1.00 10.28 94 LEU A O 1
ATOM 1536 N N . THR A 1 95 ? -24.687 44.266 -3.856 1.00 9.37 95 THR A N 1
ATOM 1537 C CA . THR A 1 95 ? -26.049 43.734 -3.804 1.00 10.09 95 THR A CA 1
ATOM 1538 C C . THR A 1 95 ? -26.666 43.703 -5.196 1.00 10.73 95 THR A C 1
ATOM 1539 O O . THR A 1 95 ? -26.625 44.696 -5.933 1.00 10.76 95 THR A O 1
ATOM 1550 N N . ILE A 1 96 ? -27.249 42.562 -5.536 1.00 10.46 96 ILE A N 1
ATOM 1551 C CA . ILE A 1 96 ? -28.070 42.429 -6.743 1.00 11.31 96 ILE A CA 1
ATOM 1552 C C . ILE A 1 96 ? -29.418 43.101 -6.478 1.00 12.84 96 ILE A C 1
ATOM 1553 O O . ILE A 1 96 ? -30.190 42.651 -5.638 1.00 13.79 96 ILE A O 1
ATOM 1569 N N . THR A 1 97 ? -29.687 44.197 -7.182 1.00 13.40 97 THR A N 1
ATOM 1570 C CA . THR A 1 97 ? -30.957 44.901 -7.045 1.00 14.79 97 THR A CA 1
ATOM 1571 C C . THR A 1 97 ? -31.603 45.056 -8.412 1.00 14.54 97 THR A C 1
ATOM 1572 O O . THR A 1 97 ? -30.918 45.043 -9.440 1.00 14.24 97 THR A O 1
ATOM 1583 N N . PHE A 1 98 ? -32.934 45.201 -8.410 1.00 15.28 98 PHE A N 1
ATOM 1584 C CA . PHE A 1 98 ? -33.636 45.428 -9.664 1.00 16.64 98 PHE A CA 1
ATOM 1585 C C . PHE A 1 98 ? -33.057 46.647 -10.363 1.00 14.01 98 PHE A C 1
ATOM 1586 O O . PHE A 1 98 ? -32.810 46.628 -11.576 1.00 17.03 98 PHE A O 1
ATOM 1603 N N . GLU A 1 99 ? -32.788 47.716 -9.603 1.00 15.81 99 GLU A N 1
ATOM 1604 C CA . GLU A 1 99 ? -32.234 48.919 -10.203 1.00 14.42 99 GLU A CA 1
ATOM 1605 C C . GLU A 1 99 ? -30.903 48.640 -10.908 1.00 14.60 99 GLU A C 1
ATOM 1606 O O . GLU A 1 99 ? -30.686 49.065 -12.043 1.00 16.10 99 GLU A O 1
ATOM 1618 N N . ARG A 1 100 ? -29.983 47.939 -10.248 1.00 13.83 100 ARG A N 1
ATOM 1619 C CA . ARG A 1 100 ? -28.684 47.650 -10.869 1.00 12.81 100 ARG A CA 1
ATOM 1620 C C . ARG A 1 100 ? -28.819 46.685 -12.048 1.00 12.68 100 ARG A C 1
ATOM 1621 O O . ARG A 1 100 ? -28.089 46.805 -13.038 1.00 14.01 100 ARG A O 1
ATOM 1642 N N . GLU A 1 101 ? -29.774 45.767 -11.979 1.00 12.98 101 GLU A N 1
ATOM 1643 C CA . GLU A 1 101 ? -30.019 44.814 -13.054 1.00 14.75 101 GLU A CA 1
ATOM 1644 C C . GLU A 1 101 ? -30.502 45.483 -14.332 1.00 15.62 101 GLU A C 1
ATOM 1645 O O . GLU A 1 101 ? -30.445 44.853 -15.394 1.00 19.02 101 GLU A O 1
ATOM 1657 N N . GLN A 1 102 ? -30.991 46.725 -14.265 1.00 15.55 102 GLN A N 1
ATOM 1658 C CA . GLN A 1 102 ? -31.389 47.415 -15.490 1.00 17.90 102 GLN A CA 1
ATOM 1659 C C . GLN A 1 102 ? -30.190 48.021 -16.204 1.00 17.30 102 GLN A C 1
ATOM 1660 O O . GLN A 1 102 ? -30.336 48.512 -17.330 1.00 19.35 102 GLN A O 1
ATOM 1674 N N . ALA A 1 103 ? -29.000 47.985 -15.588 1.00 15.62 103 ALA A N 1
ATOM 1675 C CA . ALA A 1 103 ? -27.809 48.567 -16.200 1.00 16.23 103 ALA A CA 1
ATOM 1676 C C . ALA A 1 103 ? -26.692 47.577 -16.471 1.00 14.94 103 ALA A C 1
ATOM 1677 O O . ALA A 1 103 ? -25.968 47.735 -17.452 1.00 15.62 103 ALA A O 1
ATOM 1684 N N . VAL A 1 104 ? -26.475 46.596 -15.594 1.00 13.84 104 VAL A N 1
ATOM 1685 C CA . VAL A 1 104 ? -25.398 45.616 -15.738 1.00 13.04 104 VAL A CA 1
ATOM 1686 C C . VAL A 1 104 ? -26.000 44.219 -15.621 1.00 13.01 104 VAL A C 1
ATOM 1687 O O . VAL A 1 104 ? -27.158 44.050 -15.248 1.00 13.73 104 VAL A O 1
ATOM 1700 N N . ASP A 1 105 ? -25.186 43.211 -15.901 1.00 11.98 105 ASP A N 1
ATOM 1701 C CA . ASP A 1 105 ? -25.564 41.829 -15.626 1.00 11.19 105 ASP A CA 1
ATOM 1702 C C . ASP A 1 105 ? -24.917 41.349 -14.329 1.00 10.90 105 ASP A C 1
ATOM 1703 O O . ASP A 1 105 ? -23.897 41.870 -13.888 1.00 11.61 105 ASP A O 1
ATOM 1712 N N . PHE A 1 106 ? -25.559 40.394 -13.687 1.00 10.01 106 PHE A N 1
ATOM 1713 C CA . PHE A 1 106 ? -24.972 39.693 -12.555 1.00 8.36 106 PHE A CA 1
ATOM 1714 C C . PHE A 1 106 ? -24.933 38.194 -12.821 1.00 9.56 106 PHE A C 1
ATOM 1715 O O . PHE A 1 106 ? -25.843 37.641 -13.446 1.00 10.31 106 PHE A O 1
ATOM 1732 N N . THR A 1 107 ? -23.908 37.544 -12.284 1.00 9.03 107 THR A N 1
ATOM 1733 C CA . THR A 1 107 ? -23.831 36.101 -12.262 1.00 9.73 107 THR A CA 1
ATOM 1734 C C . THR A 1 107 ? -24.798 35.538 -11.244 1.00 10.12 107 THR A C 1
ATOM 1735 O O . THR A 1 107 ? -25.385 36.253 -10.431 1.00 10.45 107 THR A O 1
ATOM 1746 N N . THR A 1 108 ? -24.922 34.223 -11.279 1.00 11.70 108 THR A N 1
ATOM 1747 C CA . THR A 1 108 ? -25.434 33.431 -10.178 1.00 12.09 108 THR A CA 1
ATOM 1748 C C . THR A 1 108 ? -24.872 33.991 -8.876 1.00 12.87 108 THR A C 1
ATOM 1749 O O . THR A 1 108 ? -23.677 34.285 -8.815 1.00 13.58 108 THR A O 1
ATOM 1760 N N . PRO A 1 109 ? -25.672 34.138 -7.827 1.00 14.59 109 PRO A N 1
ATOM 1761 C CA . PRO A 1 109 ? -25.134 34.680 -6.578 1.00 16.30 109 PRO A CA 1
ATOM 1762 C C . PRO A 1 109 ? -24.133 33.750 -5.923 1.00 15.27 109 PRO A C 1
ATOM 1763 O O . PRO A 1 109 ? -24.305 32.528 -5.913 1.00 17.34 109 PRO A O 1
ATOM 1774 N N . PHE A 1 110 ? -23.111 34.329 -5.318 1.00 13.36 110 PHE A N 1
ATOM 1775 C CA . PHE A 1 110 ? -22.212 33.564 -4.482 1.00 13.73 110 PHE A CA 1
ATOM 1776 C C . PHE A 1 110 ? -22.576 33.614 -3.013 1.00 13.83 110 PHE A C 1
ATOM 1777 O O . PHE A 1 110 ? -22.090 32.778 -2.261 1.00 18.87 110 PHE A O 1
ATOM 1794 N N A MET A 1 111 ? -23.446 34.524 -2.594 0.63 9.93 111 MET A N 1
ATOM 1795 N N B MET A 1 111 ? -23.430 34.550 -2.585 0.37 9.84 111 MET A N 1
ATOM 1796 C CA A MET A 1 111 ? -23.827 34.614 -1.198 0.63 11.96 111 MET A CA 1
ATOM 1797 C CA B MET A 1 111 ? -23.774 34.748 -1.177 0.37 10.71 111 MET A CA 1
ATOM 1798 C C A MET A 1 111 ? -25.239 35.154 -1.110 0.63 9.87 111 MET A C 1
ATOM 1799 C C B MET A 1 111 ? -25.228 35.199 -1.093 0.37 9.38 111 MET A C 1
ATOM 1800 O O A MET A 1 111 ? -25.611 36.066 -1.851 0.63 9.92 111 MET A O 1
ATOM 1801 O O B MET A 1 111 ? -25.633 36.090 -1.844 0.37 8.93 111 MET A O 1
ATOM 1828 N N . ASN A 1 112 ? -26.009 34.586 -0.199 1.00 8.64 112 ASN A N 1
ATOM 1829 C CA . ASN A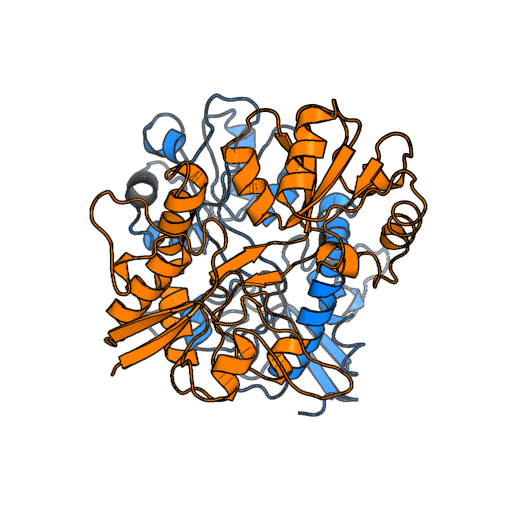 1 112 ? -27.365 35.015 0.108 1.00 8.86 112 ASN A CA 1
ATOM 1830 C C . ASN A 1 112 ? -27.405 35.563 1.527 1.00 10.92 112 ASN A C 1
ATOM 1831 O O . ASN A 1 112 ? -26.717 35.045 2.422 1.00 16.38 112 ASN A O 1
ATOM 1843 N N . LEU A 1 113 ? -28.217 36.595 1.745 1.00 9.85 113 LEU A N 1
ATOM 1844 C CA . LEU A 1 113 ? -28.269 37.295 3.031 1.00 11.05 113 LEU A CA 1
ATOM 1845 C C . LEU A 1 113 ? -29.606 38.022 3.159 1.00 10.28 113 LEU A C 1
ATOM 1846 O O . LEU A 1 113 ? -30.522 37.840 2.353 1.00 12.18 113 LEU A O 1
ATOM 1862 N N . GLY A 1 114 ? -29.731 38.836 4.198 1.00 9.84 114 GLY A N 1
ATOM 1863 C CA . GLY A 1 114 ? -30.920 39.643 4.384 1.00 10.30 114 GLY A CA 1
ATOM 1864 C C . GLY A 1 114 ? -30.682 40.611 5.522 1.00 10.19 114 GLY A C 1
ATOM 1865 O O . GLY A 1 114 ? -29.750 40.450 6.307 1.00 12.17 114 GLY A O 1
ATOM 1869 N N . VAL A 1 115 ? -31.553 41.605 5.627 1.00 10.81 115 VAL A N 1
ATOM 1870 C CA . VAL A 1 115 ? -31.476 42.554 6.731 1.00 10.39 115 VAL A CA 1
ATOM 1871 C C . VAL A 1 115 ? -31.836 41.850 8.031 1.00 10.54 115 VAL A C 1
ATOM 1872 O O . VAL A 1 115 ? -32.808 41.093 8.098 1.00 10.71 115 VAL A O 1
ATOM 1885 N N . SER A 1 116 ? -31.102 42.155 9.099 1.00 10.42 116 SER A N 1
ATOM 1886 C CA . SER A 1 116 ? -31.470 41.692 10.425 1.00 11.31 116 SER A CA 1
ATOM 1887 C C . SER A 1 116 ? -31.105 42.774 11.436 1.00 10.29 116 SER A C 1
ATOM 1888 O O . SER A 1 116 ? -30.731 43.889 11.070 1.00 10.54 116 SER A O 1
ATOM 1896 N N . ILE A 1 117 ? -31.215 42.431 12.720 1.00 11.53 117 ILE A N 1
ATOM 1897 C CA . ILE A 1 117 ? -31.045 43.376 13.825 1.00 13.08 117 ILE A CA 1
ATOM 1898 C C . ILE A 1 117 ? -29.785 43.036 14.609 1.00 12.27 117 ILE A C 1
ATOM 1899 O O . ILE A 1 117 ? -29.602 41.881 15.012 1.00 13.25 117 ILE A O 1
ATOM 1915 N N . LEU A 1 118 ? -28.937 44.046 14.840 1.00 12.10 118 LEU A N 1
ATOM 1916 C CA . LEU A 1 118 ? -27.807 43.968 15.757 1.00 13.46 118 LEU A CA 1
ATOM 1917 C C . LEU A 1 118 ? -28.217 44.659 17.055 1.00 13.50 118 LEU A C 1
ATOM 1918 O O . LEU A 1 118 ? -28.646 45.816 17.035 1.00 14.18 118 LEU A O 1
ATOM 1934 N N . TYR A 1 119 ? -28.114 43.949 18.177 1.00 16.13 119 TYR A N 1
ATOM 1935 C CA . TYR A 1 119 ? -28.520 44.517 19.451 1.00 16.89 119 TYR A CA 1
ATOM 1936 C C . TYR A 1 119 ? -27.647 43.938 20.550 1.00 20.90 119 TYR A C 1
ATOM 1937 O O . TYR A 1 119 ? -26.765 43.101 20.317 1.00 19.68 119 TYR A O 1
ATOM 1955 N N A ARG A 1 120 ? -27.861 44.408 21.765 0.49 24.48 120 ARG A N 1
ATOM 1956 N N B ARG A 1 120 ? -27.915 44.397 21.769 0.51 24.26 120 ARG A N 1
ATOM 1957 C CA A ARG A 1 120 ? -27.124 43.815 22.861 0.49 28.94 120 ARG A CA 1
ATOM 1958 C CA B ARG A 1 120 ? -27.283 43.846 22.952 0.51 28.39 120 ARG A CA 1
ATOM 1959 C C A ARG A 1 120 ? -27.810 42.524 23.299 0.49 30.74 120 ARG A C 1
ATOM 1960 C C B ARG A 1 120 ? -27.843 42.463 23.250 0.51 30.45 120 ARG A C 1
ATOM 1961 O O A ARG A 1 120 ? -29.014 42.325 23.099 0.49 29.04 120 ARG A O 1
ATOM 1962 O O B ARG A 1 120 ? -29.003 42.155 22.950 0.51 28.32 120 ARG A O 1
ATOM 2003 N N . LYS A 1 121 ? -27.004 41.623 23.848 1.00 34.09 121 LYS A N 1
ATOM 2004 C CA . LYS A 1 121 ? -27.420 40.269 24.166 1.00 39.72 121 LYS A CA 1
ATOM 2005 C C . LYS A 1 121 ? -28.295 40.260 25.413 1.00 42.34 121 LYS A C 1
ATOM 2006 O O . LYS A 1 121 ? -28.077 41.034 26.349 1.00 43.30 121 LYS A O 1
ATOM 2026 N N . GLY A 1 122 ? -29.318 39.407 25.398 1.00 42.49 122 GLY A N 1
ATOM 2027 C CA . GLY A 1 122 ? -30.115 39.129 26.577 1.00 43.02 122 GLY A CA 1
ATOM 2028 C C . GLY A 1 122 ? -31.155 40.161 26.970 1.00 43.04 122 GLY A C 1
ATOM 2029 O O . GLY A 1 122 ? -31.194 40.575 28.133 1.00 45.16 122 GLY A O 1
ATOM 2033 N N . THR A 1 123 ? -32.012 40.580 26.034 1.00 41.15 123 THR A N 1
ATOM 2034 C CA . THR A 1 123 ? -33.143 41.436 26.382 1.00 38.98 123 THR A CA 1
ATOM 2035 C C . THR A 1 123 ? -34.441 40.759 25.970 1.00 37.40 123 THR A C 1
ATOM 2036 O O . THR A 1 123 ? -34.416 39.698 25.333 1.00 36.96 123 THR A O 1
ATOM 2047 N N . PRO A 1 124 ? -35.591 41.354 26.300 1.00 36.22 124 PRO A N 1
ATOM 2048 C CA . PRO A 1 124 ? -36.868 40.802 25.832 1.00 36.42 124 PRO A CA 1
ATOM 2049 C C . PRO A 1 124 ? -37.150 41.064 24.362 1.00 35.47 124 PRO A C 1
ATOM 2050 O O . PRO A 1 124 ? -38.120 40.500 23.843 1.00 36.22 124 PRO A O 1
ATOM 2061 N N . ILE A 1 125 ? -36.362 41.899 23.679 1.00 30.29 125 ILE A N 1
ATOM 2062 C CA . ILE A 1 125 ? -36.604 42.170 22.262 1.00 27.23 125 ILE A CA 1
ATOM 2063 C C . ILE A 1 125 ? -36.239 40.928 21.461 1.00 25.52 125 ILE A C 1
ATOM 2064 O O . ILE A 1 125 ? -35.087 40.481 21.471 1.00 27.05 125 ILE A O 1
ATOM 2080 N N . GLU A 1 126 ? -37.212 40.385 20.731 1.00 24.33 126 GLU A N 1
ATOM 2081 C CA . GLU A 1 126 ? -37.029 39.132 20.014 1.00 23.37 126 GLU A CA 1
ATOM 2082 C C . GLU A 1 126 ? -37.200 39.269 18.515 1.00 21.88 126 GLU A C 1
ATOM 2083 O O . GLU A 1 126 ? -36.884 38.323 17.785 1.00 22.44 126 GLU A O 1
ATOM 2095 N N . SER A 1 127 ? -37.697 40.401 18.036 1.00 18.89 127 SER A N 1
ATOM 2096 C CA . SER A 1 127 ? -38.065 40.512 16.636 1.00 18.01 127 SER A CA 1
ATOM 2097 C C . SER A 1 127 ? -38.167 41.981 16.265 1.00 16.34 127 SER A C 1
ATOM 2098 O O . SER A 1 127 ? -38.214 42.871 17.119 1.00 16.45 127 SER A O 1
ATOM 2106 N N . ALA A 1 128 ? -38.279 42.208 14.964 1.00 15.49 128 ALA A N 1
ATOM 2107 C CA . ALA A 1 128 ? -38.543 43.551 14.471 1.00 14.01 128 ALA A CA 1
ATOM 2108 C C . ALA A 1 128 ? -39.902 44.037 14.936 1.00 15.52 128 ALA A C 1
ATOM 2109 O O . ALA A 1 128 ? -40.084 45.228 15.201 1.00 15.57 128 ALA A O 1
ATOM 2116 N N . GLU A 1 129 ? -40.876 43.128 15.032 1.00 15.85 129 GLU A N 1
ATOM 2117 C CA . GLU A 1 129 ? -42.199 43.505 15.519 1.00 17.23 129 GLU A CA 1
ATOM 2118 C C . GLU A 1 129 ? -42.113 44.085 16.927 1.00 17.91 129 GLU A C 1
ATOM 2119 O O . GLU A 1 129 ? -42.802 45.067 17.250 1.00 17.65 129 GLU A O 1
ATOM 2131 N N . ASP A 1 130 ? -41.278 43.486 17.784 1.00 17.58 130 ASP A N 1
ATOM 2132 C CA . ASP A 1 130 ? -41.056 44.027 19.123 1.00 18.87 130 ASP A CA 1
ATOM 2133 C C . ASP A 1 130 ? -40.508 45.452 19.073 1.00 17.12 130 ASP A C 1
ATOM 2134 O O . ASP A 1 130 ? -40.931 46.308 19.858 1.00 18.54 130 ASP A O 1
ATOM 2143 N N . LEU A 1 131 ? -39.554 45.725 18.177 1.00 16.94 131 LEU A N 1
ATOM 2144 C CA . LEU A 1 131 ? -39.041 47.086 18.054 1.00 17.25 131 LEU A CA 1
ATOM 2145 C C . LEU A 1 131 ? -40.106 48.031 17.527 1.00 16.80 131 LEU A C 1
ATOM 2146 O O . LEU A 1 131 ? -40.201 49.177 17.985 1.00 17.03 131 LEU A O 1
ATOM 2162 N N . ALA A 1 132 ? -40.879 47.586 16.534 1.00 16.15 132 ALA A N 1
ATOM 2163 C CA . ALA A 1 132 ? -41.803 48.475 15.832 1.00 17.21 132 ALA A CA 1
ATOM 2164 C C . ALA A 1 132 ? -42.927 48.977 16.728 1.00 18.63 132 ALA A C 1
ATOM 2165 O O . ALA A 1 132 ? -43.445 50.081 16.508 1.00 20.89 132 ALA A O 1
ATOM 2172 N N . LYS A 1 133 ? -43.345 48.188 17.718 1.00 18.11 133 LYS A N 1
ATOM 2173 C CA . LYS A 1 133 ? -44.496 48.550 18.536 1.00 21.04 133 LYS A CA 1
ATOM 2174 C C . LYS A 1 133 ? -44.118 49.376 19.756 1.00 21.43 133 LYS A C 1
ATOM 2175 O O . LYS A 1 133 ? -44.995 49.675 20.576 1.00 24.03 133 LYS A O 1
ATOM 2194 N N . GLN A 1 134 ? -42.853 49.755 19.907 1.00 21.91 134 GLN A N 1
ATOM 2195 C CA . GLN A 1 134 ? -42.415 50.567 21.030 1.00 21.89 134 GLN A CA 1
ATOM 2196 C C . GLN A 1 134 ? -41.644 51.775 20.511 1.00 21.12 134 GLN A C 1
ATOM 2197 O O . GLN A 1 134 ? -41.258 51.841 19.339 1.00 21.51 134 GLN A O 1
ATOM 2211 N N . THR A 1 135 ? -41.389 52.733 21.406 1.00 22.27 135 THR A N 1
ATOM 2212 C CA . THR A 1 135 ? -40.683 53.943 21.025 1.00 23.20 135 THR A CA 1
ATOM 2213 C C . THR A 1 135 ? -39.479 54.294 21.901 1.00 23.11 135 THR A C 1
ATOM 2214 O O . THR A 1 135 ? -38.757 55.236 21.556 1.00 24.39 135 THR A O 1
ATOM 2225 N N . ARG A 1 136 ? -39.232 53.579 23.007 1.00 21.53 136 ARG A N 1
ATOM 2226 C CA . ARG A 1 136 ? -38.150 53.947 23.917 1.00 22.31 136 ARG A CA 1
ATOM 2227 C C . ARG A 1 136 ? -36.796 53.603 23.316 1.00 21.24 136 ARG A C 1
ATOM 2228 O O . ARG A 1 136 ? -35.863 54.409 23.356 1.00 22.45 136 ARG A O 1
ATOM 2249 N N . ILE A 1 137 ? -36.665 52.390 22.793 1.00 20.01 137 ILE A N 1
ATOM 2250 C CA . ILE A 1 137 ? -35.441 51.931 22.144 1.00 19.20 137 ILE A CA 1
ATOM 2251 C C . ILE A 1 137 ? -35.439 52.470 20.723 1.00 17.41 137 ILE A C 1
ATOM 2252 O O . ILE A 1 137 ? -36.366 52.217 19.948 1.00 19.61 137 ILE A O 1
ATOM 2268 N N . LYS A 1 138 ? -34.400 53.210 20.379 1.00 18.01 138 LYS A N 1
ATOM 2269 C CA . LYS A 1 138 ? -34.265 53.751 19.044 1.00 16.73 138 LYS A CA 1
ATOM 2270 C C . LYS A 1 138 ? -33.523 52.758 18.163 1.00 16.83 138 LYS A C 1
ATOM 2271 O O . LYS A 1 138 ? -32.768 51.901 18.626 1.00 17.16 138 LYS A O 1
ATOM 2290 N N . TYR A 1 139 ? -33.763 52.869 16.874 1.00 16.17 139 TYR A N 1
ATOM 2291 C CA . TYR A 1 139 ? -33.173 51.931 15.938 1.00 15.53 139 TYR A CA 1
ATOM 2292 C C . TYR A 1 139 ? -32.928 52.665 14.640 1.00 13.47 139 TYR A C 1
ATOM 2293 O O . TYR A 1 139 ? -33.725 53.520 14.237 1.00 16.86 139 TYR A O 1
ATOM 2311 N N . GLY A 1 140 ? -31.820 52.320 13.991 1.00 15.15 140 GLY A N 1
ATOM 2312 C CA . GLY A 1 140 ? -31.438 52.968 12.763 1.00 14.45 140 GLY A CA 1
ATOM 2313 C C . GLY A 1 140 ? -30.712 52.058 11.795 1.00 12.74 140 GLY A C 1
ATOM 2314 O O . GLY A 1 140 ? -30.751 50.826 11.908 1.00 13.65 140 GLY A O 1
ATOM 2318 N N . ALA A 1 141 ? -30.061 52.684 10.820 1.00 12.78 141 ALA A N 1
ATOM 2319 C CA . ALA A 1 141 ? -29.426 52.007 9.700 1.00 11.90 141 ALA A CA 1
ATOM 2320 C C . ALA A 1 141 ? -28.415 52.965 9.081 1.00 12.58 141 ALA A C 1
ATOM 2321 O O . ALA A 1 141 ? -28.371 54.155 9.413 1.00 13.92 141 ALA A O 1
ATOM 2328 N N . LEU A 1 142 ? -27.585 52.415 8.191 1.00 12.08 142 LEU A N 1
ATOM 2329 C CA . LEU A 1 142 ? -26.659 53.198 7.384 1.00 12.72 142 LEU A CA 1
ATOM 2330 C C . LEU A 1 142 ? -27.451 54.127 6.471 1.00 13.44 142 LEU A C 1
ATOM 2331 O O . LEU A 1 142 ? -28.361 53.691 5.760 1.00 15.04 142 LEU A O 1
ATOM 2347 N N . LYS A 1 143 ? -27.134 55.423 6.509 1.00 15.80 143 LYS A N 1
ATOM 2348 C CA . LYS A 1 143 ? -27.805 56.377 5.630 1.00 17.94 143 LYS A CA 1
ATOM 2349 C C . LYS A 1 143 ? -27.517 56.057 4.166 1.00 16.55 143 LYS A C 1
ATOM 2350 O O . LYS A 1 143 ? -26.363 55.879 3.773 1.00 17.93 143 LYS A O 1
ATOM 2369 N N . GLY A 1 144 ? -28.575 55.972 3.359 1.00 18.50 144 GLY A N 1
ATOM 2370 C CA . GLY A 1 144 ? -28.442 55.905 1.918 1.00 17.85 144 GLY A CA 1
ATOM 2371 C C . GLY A 1 144 ? -28.046 54.560 1.356 1.00 17.05 144 GLY A C 1
ATOM 2372 O O . GLY A 1 144 ? -27.750 54.473 0.160 1.00 19.12 144 GLY A O 1
ATOM 2376 N N . GLY A 1 145 ? -28.040 53.507 2.169 1.00 15.24 145 GLY A N 1
ATOM 2377 C CA . GLY A 1 145 ? -27.647 52.189 1.728 1.00 14.77 145 GLY A CA 1
ATOM 2378 C C . GLY A 1 145 ? -28.822 51.269 1.415 1.00 13.72 145 GLY A C 1
ATOM 2379 O O . GLY A 1 145 ? -29.991 51.664 1.336 1.00 15.90 145 GLY A O 1
ATOM 2383 N N . SER A 1 146 ? -28.486 49.992 1.221 1.00 13.88 146 SER A N 1
ATOM 2384 C CA . SER A 1 146 ? -29.506 49.027 0.824 1.00 12.58 146 SER A CA 1
ATOM 2385 C C . SER A 1 146 ? -30.489 48.730 1.949 1.00 11.65 146 SER A C 1
ATOM 2386 O O . SER A 1 146 ? -31.662 48.442 1.684 1.00 11.96 146 SER A O 1
ATOM 2394 N N . THR A 1 147 ? -30.052 48.808 3.198 1.00 11.40 147 THR A N 1
ATOM 2395 C CA . THR A 1 147 ? -30.981 48.564 4.304 1.00 12.34 147 THR A CA 1
ATOM 2396 C C . THR A 1 147 ? -32.024 49.671 4.383 1.00 12.05 147 THR A C 1
ATOM 2397 O O . THR A 1 147 ? -33.233 49.409 4.494 1.00 11.84 147 THR A O 1
ATOM 2408 N N . ALA A 1 148 ? -31.588 50.917 4.275 1.00 12.24 148 ALA A N 1
ATOM 2409 C CA . ALA A 1 148 ? -32.524 52.026 4.246 1.00 11.88 148 ALA A CA 1
ATOM 2410 C C . ALA A 1 148 ? -33.466 51.925 3.049 1.00 14.20 148 ALA A C 1
ATOM 2411 O O . ALA A 1 148 ? -34.659 52.217 3.169 1.00 15.17 148 ALA A O 1
ATOM 2418 N N . ALA A 1 149 ? -32.960 51.502 1.887 1.00 13.91 149 ALA A N 1
ATOM 2419 C CA . ALA A 1 149 ? -33.818 51.348 0.714 1.00 15.78 149 ALA A CA 1
ATOM 2420 C C . ALA A 1 149 ? -34.859 50.254 0.918 1.00 14.01 149 ALA A C 1
ATOM 2421 O O . ALA A 1 149 ? -36.002 50.384 0.469 1.00 16.66 149 ALA A O 1
ATOM 2428 N N . PHE A 1 150 ? -34.492 49.190 1.615 1.00 14.05 150 PHE A N 1
ATOM 2429 C CA . PHE A 1 150 ? -35.447 48.149 1.951 1.00 13.72 150 PHE A CA 1
ATOM 2430 C C . PHE A 1 150 ? -36.597 48.720 2.773 1.00 15.22 150 PHE A C 1
ATOM 2431 O O . PHE A 1 150 ? -37.775 48.484 2.466 1.00 17.36 150 PHE A O 1
ATOM 2448 N N . PHE A 1 151 ? -36.279 49.483 3.829 1.00 12.22 151 PHE A N 1
ATOM 2449 C CA . PHE A 1 151 ? -37.333 50.068 4.643 1.00 12.79 151 PHE A CA 1
ATOM 2450 C C . PHE A 1 151 ? -38.172 51.014 3.818 1.00 15.07 151 PHE A C 1
ATOM 2451 O O . PHE A 1 151 ? -39.407 50.987 3.891 1.00 18.07 151 PHE A O 1
ATOM 2468 N N . ARG A 1 152 ? -37.534 51.825 2.993 1.00 14.82 152 ARG A N 1
ATOM 2469 C CA . ARG A 1 152 ? -38.237 52.792 2.154 1.00 15.72 152 ARG A CA 1
ATOM 2470 C C . ARG A 1 152 ? -39.190 52.114 1.172 1.00 16.58 152 ARG A C 1
ATOM 2471 O O . ARG A 1 152 ? -40.305 52.599 0.959 1.00 18.78 152 ARG A O 1
ATOM 2492 N N . ASP A 1 153 ? -38.838 50.925 0.687 1.00 16.68 153 ASP A N 1
ATOM 2493 C CA . ASP A 1 153 ? -39.591 50.244 -0.362 1.00 17.47 153 ASP A CA 1
ATOM 2494 C C . ASP A 1 153 ? -40.546 49.175 0.157 1.00 18.15 153 ASP A C 1
ATOM 2495 O O . ASP A 1 153 ? -41.309 48.609 -0.634 1.00 19.71 153 ASP A O 1
ATOM 2504 N N . SER A 1 154 ? -40.555 48.902 1.451 1.00 18.28 154 SER A N 1
ATOM 2505 C CA . SER A 1 154 ? -41.437 47.881 1.984 1.00 18.77 154 SER A CA 1
ATOM 2506 C C . SER A 1 154 ? -42.875 48.381 2.021 1.00 17.79 154 SER A C 1
ATOM 2507 O O . SER A 1 154 ? -43.158 49.531 2.378 1.00 15.02 154 SER A O 1
ATOM 2515 N N . LYS A 1 155 ? -43.795 47.499 1.662 1.00 17.37 155 LYS A N 1
ATOM 2516 C CA . LYS A 1 155 ? -45.211 47.773 1.849 1.00 18.24 155 LYS A CA 1
ATOM 2517 C C . LYS A 1 155 ? -45.775 47.004 3.021 1.00 18.42 155 LYS A C 1
ATOM 2518 O O . LYS A 1 155 ? -46.987 47.074 3.267 1.00 21.06 155 LYS A O 1
ATOM 2537 N N . ILE A 1 156 ? -44.923 46.300 3.768 1.00 15.41 156 ILE A N 1
ATOM 2538 C CA . ILE A 1 156 ? -45.351 45.581 4.959 1.00 15.41 156 ILE A CA 1
ATOM 2539 C C . ILE A 1 156 ? -45.560 46.573 6.101 1.00 14.49 156 ILE A C 1
ATOM 2540 O O . ILE A 1 156 ? -44.692 47.406 6.408 1.00 15.81 156 ILE A O 1
ATOM 2556 N N . SER A 1 157 ? -46.708 46.474 6.761 1.00 13.97 157 SER A N 1
ATOM 2557 C CA . SER A 1 157 ? -47.068 47.435 7.799 1.00 13.90 157 SER A CA 1
ATOM 2558 C C . SER A 1 157 ? -45.942 47.616 8.819 1.00 13.24 157 SER A C 1
ATOM 2559 O O . SER A 1 157 ? -45.586 48.745 9.178 1.00 12.66 157 SER A O 1
ATOM 2567 N N . THR A 1 158 ? -45.389 46.514 9.323 1.00 13.88 158 THR A N 1
ATOM 2568 C CA . THR A 1 158 ? -44.373 46.601 10.372 1.00 13.21 158 THR A CA 1
ATOM 2569 C C . THR A 1 158 ? -43.192 47.451 9.932 1.00 13.00 158 THR A C 1
ATOM 2570 O O . THR A 1 158 ? -42.682 48.290 10.693 1.00 11.61 158 THR A O 1
ATOM 2581 N N . TYR A 1 159 ? -42.704 47.196 8.726 1.00 12.92 159 TYR A N 1
ATOM 2582 C CA . TYR A 1 159 ? -41.473 47.812 8.261 1.00 14.23 159 TYR A CA 1
ATOM 2583 C C . TYR A 1 159 ? -41.749 49.226 7.799 1.00 14.03 159 TYR A C 1
ATOM 2584 O O . TYR A 1 159 ? -40.917 50.134 8.001 1.00 13.65 159 TYR A O 1
ATOM 2602 N N . GLN A 1 160 ? -42.934 49.455 7.245 1.00 14.77 160 GLN A N 1
ATOM 2603 C CA . GLN A 1 160 ? -43.327 50.805 6.893 1.00 14.83 160 GLN A CA 1
ATOM 2604 C C . GLN A 1 160 ? -43.488 51.663 8.138 1.00 13.90 160 GLN A C 1
ATOM 2605 O O . GLN A 1 160 ? -43.092 52.831 8.147 1.00 14.94 160 GLN A O 1
ATOM 2619 N N . ARG A 1 161 ? -44.039 51.090 9.212 1.00 13.44 161 ARG A N 1
ATOM 2620 C CA . ARG A 1 161 ? -44.102 51.778 10.494 1.00 12.05 161 ARG A CA 1
ATOM 2621 C C . ARG A 1 161 ? -42.705 52.099 11.031 1.00 12.92 161 ARG A C 1
ATOM 2622 O O . ARG A 1 161 ? -42.439 53.219 11.490 1.00 13.09 161 ARG A O 1
ATOM 2643 N N . MET A 1 162 ? -41.797 51.117 10.988 1.00 12.06 162 MET A N 1
ATOM 2644 C CA . MET A 1 162 ? -40.411 51.341 11.407 1.00 12.24 162 MET A CA 1
ATOM 2645 C C . MET A 1 162 ? -39.751 52.437 10.582 1.00 13.13 162 MET A C 1
ATOM 2646 O O . MET A 1 162 ? -39.017 53.277 11.128 1.00 14.91 162 MET A O 1
ATOM 2660 N N . TRP A 1 163 ? -39.988 52.427 9.268 1.00 12.49 163 TRP A N 1
ATOM 2661 C CA . TRP A 1 163 ? -39.412 53.441 8.394 1.00 13.13 163 TRP A CA 1
ATOM 2662 C C . TRP A 1 163 ? -39.897 54.829 8.793 1.00 13.98 163 TRP A C 1
ATOM 2663 O O . TRP A 1 163 ? -39.101 55.764 8.914 1.00 15.40 163 TRP A O 1
ATOM 2684 N N . SER A 1 164 ? -41.204 54.983 9.022 1.00 13.20 164 SER A N 1
ATOM 2685 C CA . SER A 1 164 ? -41.730 56.262 9.492 1.00 13.86 164 SER A CA 1
ATOM 2686 C C . SER A 1 164 ? -41.056 56.690 10.797 1.00 13.33 164 SER A C 1
ATOM 2687 O O . SER A 1 164 ? -40.664 57.851 10.961 1.00 15.20 164 SER A O 1
ATOM 2695 N N . PHE A 1 165 ? -40.910 55.761 11.741 1.00 13.94 165 PHE A N 1
ATOM 2696 C CA . PHE A 1 165 ? -40.274 56.072 13.017 1.00 13.68 165 PHE A CA 1
ATOM 2697 C C . PHE A 1 165 ? -38.816 56.493 12.838 1.00 15.02 165 PHE A C 1
ATOM 2698 O O . PHE A 1 165 ? -38.361 57.463 13.458 1.00 15.91 165 PHE A O 1
ATOM 2715 N N . MET A 1 166 ? -38.063 55.765 12.012 1.00 14.89 166 MET A N 1
ATOM 2716 C CA . MET A 1 166 ? -36.664 56.106 11.792 1.00 16.17 166 MET A CA 1
ATOM 2717 C C . MET A 1 166 ? -36.520 57.468 11.142 1.00 16.75 166 MET A C 1
ATOM 2718 O O . MET A 1 166 ? -35.665 58.256 11.542 1.00 17.95 166 MET A O 1
ATOM 2732 N N . GLU A 1 167 ? -37.330 57.758 10.126 1.00 16.85 167 GLU A N 1
ATOM 2733 C CA . GLU A 1 167 ? -37.254 59.052 9.467 1.00 17.26 167 GLU A CA 1
ATOM 2734 C C . GLU A 1 167 ? -37.646 60.192 10.401 1.00 18.64 167 GLU A C 1
ATOM 2735 O O . GLU A 1 167 ? -37.219 61.333 10.185 1.00 20.96 167 GLU A O 1
ATOM 2747 N N . SER A 1 168 ? -38.497 59.927 11.401 1.00 18.38 168 SER A N 1
ATOM 2748 C CA . SER A 1 168 ? -38.978 60.971 12.298 1.00 20.05 168 SER A CA 1
ATOM 2749 C C . SER A 1 168 ? -38.061 61.203 13.495 1.00 19.51 168 SER A C 1
ATOM 2750 O O . SER A 1 168 ? -38.162 62.252 14.147 1.00 22.73 168 SER A O 1
ATOM 2758 N N . ALA A 1 169 ? -37.169 60.265 13.797 1.00 20.55 169 ALA A N 1
ATOM 2759 C CA . ALA A 1 169 ? -36.427 60.331 15.049 1.00 19.84 169 ALA A CA 1
ATOM 2760 C C . ALA A 1 169 ? -35.417 61.475 15.051 1.00 22.14 169 ALA A C 1
ATOM 2761 O O . ALA A 1 169 ? -34.700 61.707 14.072 1.00 21.45 169 ALA A O 1
ATOM 2768 N N . ARG A 1 170 ? -35.386 62.200 16.165 1.00 23.27 170 ARG A N 1
ATOM 2769 C CA . ARG A 1 170 ? -34.398 63.239 16.404 1.00 25.20 170 ARG A CA 1
ATOM 2770 C C . ARG A 1 170 ? -33.807 63.016 17.792 1.00 25.90 170 ARG A C 1
ATOM 2771 O O . ARG A 1 170 ? -34.538 62.903 18.772 1.00 28.33 170 ARG A O 1
ATOM 2792 N N . PRO A 1 171 ? -32.479 62.946 17.895 1.00 24.59 171 PRO A N 1
ATOM 2793 C CA . PRO A 1 171 ? -31.461 63.091 16.848 1.00 23.17 171 PRO A CA 1
ATOM 2794 C C . PRO A 1 171 ? -31.470 61.940 15.831 1.00 21.95 171 PRO A C 1
ATOM 2795 O O . PRO A 1 171 ? -32.071 60.885 16.075 1.00 22.07 171 PRO A O 1
ATOM 2806 N N . SER A 1 172 ? -30.792 62.138 14.698 1.00 21.38 172 SER A N 1
ATOM 2807 C CA . SER A 1 172 ? -30.824 61.145 13.623 1.00 20.42 172 SER A CA 1
ATOM 2808 C C . SER A 1 172 ? -30.379 59.771 14.110 1.00 20.20 172 SER A C 1
ATOM 2809 O O . SER A 1 172 ? -29.384 59.637 14.831 1.00 20.16 172 SER A O 1
ATOM 2817 N N . VAL A 1 173 ? -31.140 58.747 13.715 1.00 17.23 173 VAL A N 1
ATOM 2818 C CA . VAL A 1 173 ? -30.773 57.359 13.980 1.00 16.49 173 VAL A CA 1
ATOM 2819 C C . VAL A 1 173 ? -29.925 56.763 12.871 1.00 16.22 173 VAL A C 1
ATOM 2820 O O . VAL A 1 173 ? -29.499 55.604 12.983 1.00 17.72 173 VAL A O 1
ATOM 2833 N N . PHE A 1 174 ? -29.700 57.493 11.787 1.00 16.59 174 PHE A N 1
ATOM 2834 C CA . PHE A 1 174 ? -28.920 56.962 10.683 1.00 18.16 174 PHE A CA 1
ATOM 2835 C C . PHE A 1 174 ? -27.443 57.215 10.939 1.00 17.54 174 PHE A C 1
ATOM 2836 O O . PHE A 1 174 ? -27.069 58.135 11.678 1.00 20.23 174 PHE A O 1
ATOM 2853 N N . THR A 1 175 ? -26.599 56.399 10.314 1.00 17.53 175 THR A N 1
ATOM 2854 C CA . THR A 1 175 ? -25.157 56.481 10.498 1.00 16.20 175 THR A CA 1
ATOM 2855 C C . THR A 1 175 ? -24.450 56.640 9.159 1.00 16.75 175 THR A C 1
ATOM 2856 O O . THR A 1 175 ? -25.003 56.388 8.091 1.00 17.42 175 THR A O 1
ATOM 2867 N N . ALA A 1 176 ? -23.202 57.086 9.233 1.00 17.08 176 ALA A N 1
ATOM 2868 C CA . ALA A 1 176 ? -22.388 57.266 8.046 1.00 18.50 176 ALA A CA 1
ATOM 2869 C C . ALA A 1 176 ? -21.604 56.017 7.677 1.00 18.48 176 ALA A C 1
ATOM 2870 O O . ALA A 1 176 ? -21.080 55.941 6.563 1.00 19.30 176 ALA A O 1
ATOM 2877 N N . SER A 1 177 ? -21.523 55.038 8.577 1.00 17.08 177 SER A N 1
ATOM 2878 C CA . SER A 1 177 ? -20.874 53.766 8.304 1.00 16.29 177 SER A CA 1
ATOM 2879 C C . SER A 1 177 ? -21.502 52.697 9.188 1.00 14.38 177 SER A C 1
ATOM 2880 O O . SER A 1 177 ? -22.122 52.995 10.212 1.00 14.52 177 SER A O 1
ATOM 2888 N N . ASN A 1 178 ? -21.307 51.440 8.799 1.00 15.05 178 ASN A N 1
ATOM 2889 C CA . ASN A 1 178 ? -21.725 50.336 9.651 1.00 14.55 178 ASN A CA 1
ATOM 2890 C C . ASN A 1 178 ? -20.977 50.342 10.975 1.00 13.75 178 ASN A C 1
ATOM 2891 O O . ASN A 1 178 ? -21.551 50.014 12.015 1.00 14.17 178 ASN A O 1
ATOM 2902 N N . GLY A 1 179 ? -19.685 50.653 10.946 1.00 14.43 179 GLY A N 1
ATOM 2903 C CA . GLY A 1 179 ? -18.906 50.671 12.176 1.00 13.92 179 GLY A CA 1
ATOM 2904 C C . GLY A 1 179 ? -19.455 51.644 13.206 1.00 15.01 179 GLY A C 1
ATOM 2905 O O . GLY A 1 179 ? -19.457 51.362 14.406 1.00 15.65 179 GLY A O 1
ATOM 2909 N N . GLU A 1 180 ? -19.946 52.797 12.751 1.00 15.57 180 GLU A N 1
ATOM 2910 C CA . GLU A 1 180 ? -20.590 53.740 13.658 1.00 16.49 180 GLU A CA 1
ATOM 2911 C C . GLU A 1 180 ? -21.861 53.138 14.270 1.00 15.41 180 GLU A C 1
ATOM 2912 O O . GLU A 1 180 ? -22.149 53.334 15.460 1.00 16.13 180 GLU A O 1
ATOM 2924 N N . GLY A 1 181 ? -22.644 52.411 13.466 1.00 13.92 181 GLY A N 1
ATOM 2925 C CA . GLY A 1 181 ? -23.822 51.746 13.996 1.00 14.24 181 GLY A CA 1
ATOM 2926 C C . GLY A 1 181 ? -23.472 50.706 15.039 1.00 13.92 181 GLY A C 1
ATOM 2927 O O . GLY A 1 181 ? -24.138 50.600 16.073 1.00 14.58 181 GLY A O 1
ATOM 2931 N N . VAL A 1 182 ? -22.444 49.900 14.769 1.00 13.46 182 VAL A N 1
ATOM 2932 C CA . VAL A 1 182 ? -22.010 48.896 15.732 1.00 14.39 182 VAL A CA 1
ATOM 2933 C C . VAL A 1 182 ? -21.637 49.560 17.058 1.00 14.50 182 VAL A C 1
ATOM 2934 O O . VAL A 1 182 ? -22.010 49.089 18.139 1.00 15.65 182 VAL A O 1
ATOM 2947 N N . GLU A 1 183 ? -20.880 50.655 16.992 1.00 14.82 183 GLU A N 1
ATOM 2948 C CA . GLU A 1 183 ? -20.447 51.327 18.209 1.00 17.01 183 GLU A CA 1
ATOM 2949 C C . GLU A 1 183 ? -21.639 51.928 18.953 1.00 15.79 183 GLU A C 1
ATOM 2950 O O . GLU A 1 183 ? -21.678 51.917 20.195 1.00 16.83 183 GLU A O 1
ATOM 2962 N N . ARG A 1 184 ? -22.627 52.460 18.216 1.00 16.78 184 ARG A N 1
ATOM 2963 C CA . ARG A 1 184 ? -23.832 52.989 18.864 1.00 16.28 184 ARG A CA 1
ATOM 2964 C C . ARG A 1 184 ? -24.603 51.898 19.589 1.00 16.52 184 ARG A C 1
ATOM 2965 O O . ARG A 1 184 ? -25.194 52.151 20.647 1.00 17.09 184 ARG A O 1
ATOM 2986 N N . VAL A 1 185 ? -24.641 50.681 19.034 1.00 15.70 185 VAL A N 1
ATOM 2987 C CA . VAL A 1 185 ? -25.265 49.575 19.758 1.00 16.32 185 VAL A CA 1
ATOM 2988 C C . VAL A 1 185 ? -24.459 49.248 21.006 1.00 16.86 185 VAL A C 1
ATOM 2989 O O . VAL A 1 185 ? -25.014 49.088 22.093 1.00 17.73 185 VAL A O 1
ATOM 3002 N N . ALA A 1 186 ? -23.143 49.101 20.854 1.00 16.83 186 ALA A N 1
ATOM 3003 C CA . ALA A 1 186 ? -22.297 48.700 21.974 1.00 18.78 186 ALA A CA 1
ATOM 3004 C C . ALA A 1 186 ? -22.392 49.701 23.117 1.00 18.94 186 ALA A C 1
ATOM 3005 O O . ALA A 1 186 ? -22.664 49.331 24.270 1.00 21.60 186 ALA A O 1
ATOM 3012 N N . LYS A 1 187 ? -22.217 50.982 22.814 1.00 17.48 187 LYS A N 1
ATOM 3013 C CA . LYS A 1 187 ? -22.229 51.998 23.864 1.00 18.52 187 LYS A CA 1
ATOM 3014 C C . LYS A 1 187 ? -23.637 52.337 24.309 1.00 18.87 187 LYS A C 1
ATOM 3015 O O . LYS A 1 187 ? -23.812 52.923 25.381 1.00 18.50 187 LYS A O 1
ATOM 3034 N N . GLY A 1 188 ? -24.644 51.939 23.532 1.00 19.37 188 GLY A N 1
ATOM 3035 C CA . GLY A 1 188 ? -26.015 52.272 23.856 1.00 18.52 188 GLY A CA 1
ATOM 3036 C C . GLY A 1 188 ? -26.624 51.453 24.971 1.00 18.24 188 GLY A C 1
ATOM 3037 O O . GLY A 1 188 ? -27.647 51.857 25.514 1.00 18.92 188 GLY A O 1
ATOM 3041 N N . LYS A 1 189 ? -26.015 50.325 25.333 1.00 16.96 189 LYS A N 1
ATOM 3042 C CA . LYS A 1 189 ? -26.449 49.508 26.472 1.00 18.90 189 LYS A CA 1
ATOM 3043 C C . LYS A 1 189 ? -27.925 49.128 26.402 1.00 19.43 189 LYS A C 1
ATOM 3044 O O . LYS A 1 189 ? -28.578 48.980 27.437 1.00 20.63 189 LYS A O 1
ATOM 3063 N N . GLY A 1 190 ? -28.462 48.950 25.187 1.00 19.29 190 GLY A N 1
ATOM 3064 C CA . GLY A 1 190 ? -29.868 48.631 24.995 1.00 19.40 190 GLY A CA 1
ATOM 3065 C C . GLY A 1 190 ? -30.715 49.772 24.469 1.00 19.89 190 GLY A C 1
ATOM 3066 O O . GLY A 1 190 ? -31.882 49.543 24.094 1.00 20.77 190 GLY A O 1
ATOM 3070 N N . SER A 1 191 ? -30.200 50.989 24.447 1.00 19.38 191 SER A N 1
ATOM 3071 C CA . SER A 1 191 ? -30.981 52.128 24.003 1.00 19.58 191 SER A CA 1
ATOM 3072 C C . SER A 1 191 ? -31.023 52.237 22.488 1.00 16.32 191 SER A C 1
ATOM 3073 O O . SER A 1 191 ? -31.806 53.048 21.969 1.00 17.62 191 SER A O 1
ATOM 3081 N N . TYR A 1 192 ? -30.186 51.478 21.771 1.00 17.35 192 TYR A N 1
ATOM 3082 C CA . TYR A 1 192 ? -30.101 51.579 20.320 1.00 16.31 192 TYR A CA 1
ATOM 3083 C C . TYR A 1 192 ? -29.886 50.204 19.685 1.00 16.14 192 TYR A C 1
ATOM 3084 O O . TYR A 1 192 ? -29.058 49.406 20.145 1.00 15.63 192 TYR A O 1
ATOM 3102 N N . ALA A 1 193 ? -30.623 49.942 18.606 1.00 15.05 193 ALA A N 1
ATOM 3103 C CA . ALA A 1 193 ? -30.451 48.753 17.775 1.00 14.77 193 ALA A CA 1
ATOM 3104 C C . ALA A 1 193 ? -30.102 49.205 16.367 1.00 13.93 193 ALA A C 1
ATOM 3105 O O . ALA A 1 193 ? -30.553 50.261 15.911 1.00 14.85 193 ALA A O 1
ATOM 3112 N N . PHE A 1 194 ? -29.319 48.389 15.664 1.00 13.07 194 PHE A N 1
ATOM 3113 C CA . PHE A 1 194 ? -28.843 48.737 14.334 1.00 12.21 194 PHE A CA 1
ATOM 3114 C C . PHE A 1 194 ? -29.276 47.682 13.325 1.00 11.01 194 PHE A C 1
ATOM 3115 O O . PHE A 1 194 ? -29.004 46.491 13.500 1.00 12.66 194 PHE A O 1
ATOM 3132 N N A LEU A 1 195 ? -29.942 48.133 12.270 0.46 10.91 195 LEU A N 1
ATOM 3133 N N B LEU A 1 195 ? -29.922 48.130 12.264 0.54 11.46 195 LEU A N 1
ATOM 3134 C CA A LEU A 1 195 ? -30.411 47.257 11.205 0.46 10.72 195 LEU A CA 1
ATOM 3135 C CA B LEU A 1 195 ? -30.393 47.243 11.213 0.54 11.52 195 LEU A CA 1
ATOM 3136 C C A LEU A 1 195 ? -29.355 47.241 10.108 0.46 10.06 195 LEU A C 1
ATOM 3137 C C B LEU A 1 195 ? -29.362 47.237 10.098 0.54 10.50 195 LEU A C 1
ATOM 3138 O O A LEU A 1 195 ? -28.934 48.306 9.638 0.46 10.33 195 LEU A O 1
ATOM 3139 O O B LEU A 1 195 ? -28.964 48.305 9.613 0.54 11.27 195 LEU A O 1
ATOM 3170 N N . MET A 1 196 ? -28.895 46.049 9.733 1.00 9.45 196 MET A N 1
ATOM 3171 C CA . MET A 1 196 ? -27.908 45.926 8.674 1.00 9.58 196 MET A CA 1
ATOM 3172 C C . MET A 1 196 ? -27.887 44.483 8.168 1.00 9.28 196 MET A C 1
ATOM 3173 O O . MET A 1 196 ? -28.687 43.640 8.571 1.00 9.95 196 MET A O 1
ATOM 3188 N N . GLU A 1 197 ? -26.997 44.223 7.226 1.00 9.14 197 GLU A N 1
ATOM 3189 C CA . GLU A 1 197 ? -26.897 42.912 6.596 1.00 9.23 197 GLU A CA 1
ATOM 3190 C C . GLU A 1 197 ? -26.576 41.822 7.608 1.00 9.18 197 GLU A C 1
ATOM 3191 O O . GLU A 1 197 ? -25.673 41.986 8.437 1.00 9.30 197 GLU A O 1
ATOM 3203 N N . SER A 1 198 ? -27.260 40.684 7.465 1.00 8.58 198 SER A N 1
ATOM 3204 C CA . SER A 1 198 ? -27.025 39.525 8.327 1.00 9.04 198 SER A CA 1
ATOM 3205 C C . SER A 1 198 ? -25.568 39.083 8.294 1.00 9.51 198 SER A C 1
ATOM 3206 O O . SER A 1 198 ? -25.025 38.663 9.314 1.00 10.41 198 SER A O 1
ATOM 3214 N N . THR A 1 199 ? -24.934 39.121 7.127 1.00 9.34 199 THR A N 1
ATOM 3215 C CA . THR A 1 199 ? -23.535 38.719 7.024 1.00 10.07 199 THR A CA 1
ATOM 3216 C C . THR A 1 199 ? -22.616 39.643 7.808 1.00 9.73 199 THR A C 1
ATOM 3217 O O . THR A 1 199 ? -21.644 39.180 8.405 1.00 11.11 199 THR A O 1
ATOM 3228 N N . SER A 1 200 ? -22.908 40.943 7.822 1.00 9.71 200 SER A N 1
ATOM 3229 C CA . SER A 1 200 ? -22.121 41.858 8.630 1.00 10.33 200 SER A CA 1
ATOM 3230 C C . SER A 1 200 ? -22.403 41.645 10.108 1.00 9.80 200 SER A C 1
ATOM 3231 O O . SER A 1 200 ? -21.501 41.746 10.936 1.00 11.07 200 SER A O 1
ATOM 3239 N N . ILE A 1 201 ? -23.657 41.356 10.463 1.00 9.92 201 ILE A N 1
ATOM 3240 C CA . ILE A 1 201 ? -23.970 41.044 11.857 1.00 10.21 201 ILE A CA 1
ATOM 3241 C C . ILE A 1 201 ? -23.210 39.804 12.319 1.00 10.44 201 ILE A C 1
ATOM 3242 O O . ILE A 1 201 ? -22.627 39.795 13.412 1.00 12.90 201 ILE A O 1
ATOM 3258 N N . GLU A 1 202 ? -23.164 38.762 11.484 1.00 10.96 202 GLU A N 1
ATOM 3259 C CA . GLU A 1 202 ? -22.398 37.566 11.835 1.00 11.61 202 GLU A CA 1
ATOM 3260 C C . GLU A 1 202 ? -20.933 37.915 12.063 1.00 11.93 202 GLU A C 1
ATOM 3261 O O . GLU A 1 202 ? -20.311 37.445 13.024 1.00 14.13 202 GLU A O 1
ATOM 3273 N N . TYR A 1 203 ? -20.354 38.707 11.164 1.00 11.27 203 TYR A N 1
ATOM 3274 C CA . TYR A 1 203 ? -18.942 39.071 11.291 1.00 11.99 203 TYR A CA 1
ATOM 3275 C C . TYR A 1 203 ? -18.675 39.775 12.622 1.00 12.13 203 TYR A C 1
ATOM 3276 O O . TYR A 1 203 ? -17.679 39.497 13.305 1.00 13.98 203 TYR A O 1
ATOM 3294 N N . VAL A 1 204 ? -19.552 40.701 12.986 1.00 12.50 204 VAL A N 1
ATOM 3295 C CA . VAL A 1 204 ? -19.396 41.473 14.215 1.00 14.15 204 VAL A CA 1
ATOM 3296 C C . VAL A 1 204 ? -19.579 40.598 15.443 1.00 16.10 204 VAL A C 1
ATOM 3297 O O . VAL A 1 204 ? -18.806 40.682 16.411 1.00 19.13 204 VAL A O 1
ATOM 3310 N N . THR A 1 205 ? -20.635 39.792 15.464 1.00 15.62 205 THR A N 1
ATOM 3311 C CA . THR A 1 205 ? -20.924 39.036 16.674 1.00 17.32 205 THR A CA 1
ATOM 3312 C C . THR A 1 205 ? -19.918 37.917 16.910 1.00 18.67 205 THR A C 1
ATOM 3313 O O . THR A 1 205 ? -19.774 37.465 18.053 1.00 22.20 205 THR A O 1
ATOM 3324 N N . GLU A 1 206 ? -19.220 37.468 15.862 1.00 17.76 206 GLU A N 1
ATOM 3325 C CA . GLU A 1 206 ? -18.092 36.558 16.047 1.00 19.60 206 GLU A CA 1
ATOM 3326 C C . GLU A 1 206 ? -16.960 37.195 16.848 1.00 18.73 206 GLU A C 1
ATOM 3327 O O . GLU A 1 206 ? -16.136 36.473 17.426 1.00 23.47 206 GLU A O 1
ATOM 3339 N N . ARG A 1 207 ? -16.916 38.530 16.902 1.00 19.06 207 ARG A N 1
ATOM 3340 C CA . ARG A 1 207 ? -15.790 39.280 17.425 1.00 21.17 207 ARG A CA 1
ATOM 3341 C C . ARG A 1 207 ? -16.145 40.150 18.614 1.00 22.43 207 ARG A C 1
ATOM 3342 O O . ARG A 1 207 ? -15.233 40.626 19.298 1.00 24.02 207 ARG A O 1
ATOM 3363 N N . ASN A 1 208 ? -17.429 40.365 18.886 1.00 22.88 208 ASN A N 1
ATOM 3364 C CA . ASN A 1 208 ? -17.874 41.107 20.061 1.00 25.41 208 ASN A CA 1
ATOM 3365 C C . ASN A 1 208 ? -18.927 40.265 20.761 1.00 25.75 208 ASN A C 1
ATOM 3366 O O . ASN A 1 208 ? -20.065 40.165 20.289 1.00 24.26 208 ASN A O 1
ATOM 3377 N N . CYS A 1 209 ? -18.555 39.686 21.896 1.00 28.60 209 CYS A N 1
ATOM 3378 C CA . CYS A 1 209 ? -19.401 38.698 22.544 1.00 30.42 209 CYS A CA 1
ATOM 3379 C C . CYS A 1 209 ? -20.584 39.312 23.282 1.00 27.03 209 CYS A C 1
ATOM 3380 O O . CYS A 1 209 ? -21.494 38.576 23.668 1.00 28.40 209 CYS A O 1
ATOM 3388 N N . GLU A 1 210 ? -20.624 40.629 23.444 1.00 27.56 210 GLU A N 1
ATOM 3389 C CA . GLU A 1 210 ? -21.748 41.290 24.093 1.00 28.86 210 GLU A CA 1
ATOM 3390 C C . GLU A 1 210 ? -22.849 41.703 23.123 1.00 26.48 210 GLU A C 1
ATOM 3391 O O . GLU A 1 210 ? -23.876 42.233 23.562 1.00 27.75 210 GLU A O 1
ATOM 3403 N N . LEU A 1 211 ? -22.668 41.468 21.830 1.00 22.98 211 LEU A N 1
ATOM 3404 C CA . LEU A 1 211 ? -23.664 41.792 20.827 1.00 20.88 211 LEU A CA 1
ATOM 3405 C C . LEU A 1 211 ? -24.250 40.511 20.261 1.00 20.89 211 LEU A C 1
ATOM 3406 O O . LEU A 1 211 ? -23.634 39.444 20.301 1.00 20.88 211 LEU A O 1
ATOM 3422 N N . THR A 1 212 ? -25.467 40.623 19.741 1.00 19.33 212 THR A N 1
ATOM 3423 C CA . THR A 1 212 ? -26.113 39.470 19.144 1.00 20.14 212 THR A CA 1
ATOM 3424 C C . THR A 1 212 ? -27.021 39.906 18.001 1.00 18.25 212 THR A C 1
ATOM 3425 O O . THR A 1 212 ? -27.461 41.059 17.919 1.00 18.45 212 THR A O 1
ATOM 3436 N N . GLN A 1 213 ? -27.318 38.951 17.132 1.00 18.96 213 GLN A N 1
ATOM 3437 C CA . GLN A 1 213 ? -28.388 39.118 16.166 1.00 18.02 213 GLN A CA 1
ATOM 3438 C C . GLN A 1 213 ? -29.715 38.830 16.842 1.00 18.28 213 GLN A C 1
ATOM 3439 O O . GLN A 1 213 ? -29.837 37.857 17.584 1.00 22.05 213 GLN A O 1
ATOM 3453 N N . VAL A 1 214 ? -30.710 39.666 16.565 1.00 17.33 214 VAL A N 1
ATOM 3454 C CA . VAL A 1 214 ? -32.064 39.485 17.078 1.00 18.03 214 VAL A CA 1
ATOM 3455 C C . VAL A 1 214 ? -32.963 39.101 15.921 1.00 17.78 214 VAL A C 1
ATOM 3456 O O . VAL A 1 214 ? -33.124 39.876 14.969 1.00 17.30 214 VAL A O 1
ATOM 3469 N N . GLY A 1 215 ? -33.597 37.932 16.033 1.00 18.49 215 GLY A N 1
ATOM 3470 C CA . GLY A 1 215 ? -34.533 37.484 15.033 1.00 19.30 215 GLY A CA 1
ATOM 3471 C C . GLY A 1 215 ? -33.824 37.042 13.765 1.00 18.13 215 GLY A C 1
ATOM 3472 O O . GLY A 1 215 ? -32.600 36.908 13.697 1.00 19.20 215 GLY A O 1
ATOM 3476 N N . GLY A 1 216 ? -34.638 36.789 12.753 1.00 18.10 216 GLY A N 1
ATOM 3477 C CA . GLY A 1 216 ? -34.193 36.313 11.473 1.00 16.60 216 GLY A CA 1
ATOM 3478 C C . GLY A 1 216 ? -34.014 37.445 10.486 1.00 14.36 216 GLY A C 1
ATOM 3479 O O . GLY A 1 216 ? -33.731 38.590 10.854 1.00 15.08 216 GLY A O 1
ATOM 3483 N N . MET A 1 217 ? -34.167 37.121 9.215 1.00 13.78 217 MET A N 1
ATOM 3484 C CA . MET A 1 217 ? -33.988 38.084 8.146 1.00 14.16 217 MET A CA 1
ATOM 3485 C C . MET A 1 217 ? -35.327 38.742 7.835 1.00 13.40 217 MET A C 1
ATOM 3486 O O . MET A 1 217 ? -36.382 38.099 7.889 1.00 16.38 217 MET A O 1
ATOM 3500 N N . LEU A 1 218 ? -35.286 40.037 7.530 1.00 12.25 218 LEU A N 1
ATOM 3501 C CA . LEU A 1 218 ? -36.487 40.796 7.224 1.00 11.98 218 LEU A CA 1
ATOM 3502 C C . LEU A 1 218 ? -36.746 40.877 5.736 1.00 11.85 218 LEU A C 1
ATOM 3503 O O . LEU A 1 218 ? -37.876 41.174 5.325 1.00 12.73 218 LEU A O 1
ATOM 3519 N N . ASP A 1 219 ? -35.725 40.610 4.936 1.00 12.48 219 ASP A N 1
ATOM 3520 C CA . ASP A 1 219 ? -35.811 40.530 3.485 1.00 13.02 219 ASP A CA 1
ATOM 3521 C C . ASP A 1 219 ? -34.780 39.510 3.021 1.00 12.25 219 ASP A C 1
ATOM 3522 O O . ASP A 1 219 ? -34.143 38.829 3.824 1.00 13.67 219 ASP A O 1
ATOM 3531 N N A THR A 1 220 ? -34.629 39.378 1.710 0.53 11.65 220 THR A N 1
ATOM 3532 N N B THR A 1 220 ? -34.626 39.401 1.706 0.47 12.28 220 THR A N 1
ATOM 3533 C CA A THR A 1 220 ? -33.599 38.515 1.162 0.53 12.86 220 THR A CA 1
ATOM 3534 C CA B THR A 1 220 ? -33.648 38.510 1.110 0.47 13.39 220 THR A CA 1
ATOM 3535 C C A THR A 1 220 ? -32.954 39.233 -0.006 0.53 13.59 220 THR A C 1
ATOM 3536 C C B THR A 1 220 ? -32.955 39.259 -0.012 0.47 13.65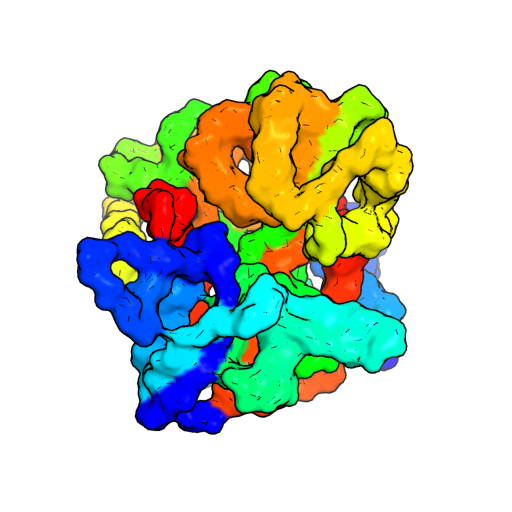 220 THR A C 1
ATOM 3537 O O A THR A 1 220 ? -33.631 39.903 -0.790 0.53 16.56 220 THR A O 1
ATOM 3538 O O B THR A 1 220 ? -33.600 39.989 -0.769 0.47 16.85 220 THR A O 1
ATOM 3559 N N . LYS A 1 221 ? -31.643 39.079 -0.110 1.00 11.53 221 LYS A N 1
ATOM 3560 C CA . LYS A 1 221 ? -30.888 39.639 -1.221 1.00 11.88 221 LYS A CA 1
ATOM 3561 C C . LYS A 1 221 ? -29.588 38.863 -1.332 1.00 9.15 221 LYS A C 1
ATOM 3562 O O . LYS A 1 221 ? -29.229 38.090 -0.450 1.00 9.95 221 LYS A O 1
ATOM 3582 N N . SER A 1 222 ? -28.886 39.083 -2.439 1.00 9.40 222 SER A N 1
ATOM 3583 C CA . SER A 1 222 ? -27.705 38.299 -2.739 1.00 8.79 222 SER A CA 1
ATOM 3584 C C . SER A 1 222 ? -26.593 39.193 -3.275 1.00 8.33 222 SER A C 1
ATOM 3585 O O . SER A 1 222 ? -26.840 40.290 -3.789 1.00 9.49 222 SER A O 1
ATOM 3593 N N . TYR A 1 223 ? -25.372 38.675 -3.174 1.00 7.77 223 TYR A N 1
ATOM 3594 C CA . TYR A 1 223 ? -24.212 39.228 -3.842 1.00 8.09 223 TYR A CA 1
ATOM 3595 C C . TYR A 1 223 ? -23.818 38.315 -4.996 1.00 8.67 223 TYR A C 1
ATOM 3596 O O . TYR A 1 223 ? -23.788 37.090 -4.847 1.00 10.26 223 TYR A O 1
ATOM 3614 N N . GLY A 1 224 ? -23.549 38.915 -6.154 1.00 9.54 224 GLY A N 1
ATOM 3615 C CA . GLY A 1 224 ? -23.056 38.196 -7.304 1.00 9.66 224 GLY A CA 1
ATOM 3616 C C . GLY A 1 224 ? -22.007 39.039 -7.981 1.00 8.78 224 GLY A C 1
ATOM 3617 O O . GLY A 1 224 ? -21.850 40.217 -7.659 1.00 9.65 224 GLY A O 1
ATOM 3621 N N . ILE A 1 225 ? -21.302 38.421 -8.924 1.00 8.52 225 ILE A N 1
ATOM 3622 C CA . ILE A 1 225 ? -20.298 39.119 -9.710 1.00 8.30 225 ILE A CA 1
ATOM 3623 C C . ILE A 1 225 ? -21.034 39.907 -10.780 1.00 8.56 225 ILE A C 1
ATOM 3624 O O . ILE A 1 225 ? -21.920 39.365 -11.449 1.00 9.97 225 ILE A O 1
ATOM 3640 N N . ALA A 1 226 ? -20.701 41.191 -10.919 1.00 8.86 226 ALA A N 1
ATOM 3641 C CA . ALA A 1 226 ? -21.329 42.015 -11.932 1.00 9.61 226 ALA A CA 1
ATOM 3642 C C . ALA A 1 226 ? -20.421 42.074 -13.152 1.00 9.73 226 ALA A C 1
ATOM 3643 O O . ALA A 1 226 ? -19.189 42.065 -13.039 1.00 9.92 226 ALA A O 1
ATOM 3650 N N . THR A 1 227 ? -21.041 42.135 -14.323 1.00 10.83 227 THR A N 1
ATOM 3651 C CA . THR A 1 227 ? -20.350 42.202 -15.596 1.00 12.17 227 THR A CA 1
ATOM 3652 C C . THR A 1 227 ? -20.953 43.315 -16.427 1.00 12.12 227 THR A C 1
ATOM 3653 O O . THR A 1 227 ? -22.102 43.722 -16.203 1.00 12.03 227 THR A O 1
ATOM 3664 N N . PRO A 1 228 ? -20.250 43.792 -17.449 1.00 12.93 228 PRO A N 1
ATOM 3665 C CA . PRO A 1 228 ? -20.913 44.636 -18.421 1.00 14.45 228 PRO A CA 1
ATOM 3666 C C . PRO A 1 228 ? -22.118 43.913 -18.996 1.00 14.88 228 PRO A C 1
ATOM 3667 O O . PRO A 1 228 ? -22.132 42.674 -19.107 1.00 13.89 228 PRO A O 1
ATOM 3678 N N . PRO A 1 229 ? -23.146 44.643 -19.376 1.00 15.11 229 PRO A N 1
ATOM 3679 C CA . PRO A 1 229 ? -24.314 43.973 -19.954 1.00 15.68 229 PRO A CA 1
ATOM 3680 C C . PRO A 1 229 ? -23.931 43.194 -21.206 1.00 15.97 229 PRO A C 1
ATOM 3681 O O . PRO A 1 229 ? -23.150 43.647 -22.042 1.00 17.17 229 PRO A O 1
ATOM 3692 N N . ASN A 1 230 ? -24.492 41.997 -21.333 1.00 17.24 230 ASN A N 1
ATOM 3693 C CA . ASN A 1 230 ? -24.249 41.126 -22.480 1.00 18.18 230 ASN A CA 1
ATOM 3694 C C . ASN A 1 230 ? -22.808 40.615 -22.519 1.00 18.34 230 ASN A C 1
ATOM 3695 O O . ASN A 1 230 ? -22.309 40.237 -23.576 1.00 20.88 230 ASN A O 1
ATOM 3706 N N . SER A 1 231 ? -22.148 40.535 -21.371 1.00 17.59 231 SER A N 1
ATOM 3707 C CA . SER A 1 231 ? -20.784 40.032 -21.342 1.00 17.62 231 SER A CA 1
ATOM 3708 C C . SER A 1 231 ? -20.753 38.584 -21.814 1.00 17.12 231 SER A C 1
ATOM 3709 O O . SER A 1 231 ? -21.625 37.795 -21.435 1.00 17.65 231 SER A O 1
ATOM 3717 N N . PRO A 1 232 ? -19.741 38.185 -22.587 1.00 18.67 232 PRO A N 1
ATOM 3718 C CA . PRO A 1 232 ? -19.663 36.802 -23.059 1.00 20.54 232 PRO A CA 1
ATOM 3719 C C . PRO A 1 232 ? -19.124 35.833 -22.028 1.00 19.73 232 PRO A C 1
ATOM 3720 O O . PRO A 1 232 ? -19.057 34.634 -22.314 1.00 21.79 232 PRO A O 1
ATOM 3731 N N . TYR A 1 233 ? -18.752 36.311 -20.838 1.00 17.84 233 TYR A N 1
ATOM 3732 C CA . TYR A 1 233 ? -18.160 35.459 -19.816 1.00 18.32 233 TYR A CA 1
ATOM 3733 C C . TYR A 1 233 ? -19.127 35.049 -18.711 1.00 15.97 233 TYR A C 1
ATOM 3734 O O . TYR A 1 233 ? -18.782 34.172 -17.911 1.00 16.59 233 TYR A O 1
ATOM 3752 N N . ARG A 1 234 ? -20.312 35.666 -18.644 1.00 16.06 234 ARG A N 1
ATOM 3753 C CA . ARG A 1 234 ? -21.233 35.464 -17.526 1.00 15.19 234 ARG A CA 1
ATOM 3754 C C . ARG A 1 234 ? -21.650 34.007 -17.387 1.00 15.18 234 ARG A C 1
ATOM 3755 O O . ARG A 1 234 ? -21.636 33.451 -16.284 1.00 13.78 234 ARG A O 1
ATOM 3776 N N . THR A 1 235 ? -22.068 33.375 -18.480 1.00 15.76 235 THR A N 1
ATOM 3777 C CA . THR A 1 235 ? -22.587 32.022 -18.342 1.00 17.42 235 THR A CA 1
ATOM 3778 C C . THR A 1 235 ? -21.496 31.042 -17.924 1.00 15.14 235 THR A C 1
ATOM 3779 O O . THR A 1 235 ? -21.769 30.122 -17.158 1.00 14.43 235 THR A O 1
ATOM 3790 N N . ALA A 1 236 ? -20.258 31.234 -18.388 1.00 15.82 236 ALA A N 1
ATOM 3791 C CA . ALA A 1 236 ? -19.178 30.353 -17.963 1.00 16.62 236 ALA A CA 1
ATOM 3792 C C . ALA A 1 236 ? -18.901 30.510 -16.474 1.00 14.57 236 ALA A C 1
ATOM 3793 O O . ALA A 1 236 ? -18.676 29.520 -15.773 1.00 15.49 236 ALA A O 1
ATOM 3800 N N . ILE A 1 237 ? -18.950 31.742 -15.968 1.00 12.77 237 ILE A N 1
ATOM 3801 C CA . ILE A 1 237 ? -18.752 31.965 -14.539 1.00 12.14 237 ILE A CA 1
ATOM 3802 C C . ILE A 1 237 ? -19.896 31.371 -13.730 1.00 11.91 237 ILE A C 1
ATOM 3803 O O . ILE A 1 237 ? -19.667 30.766 -12.671 1.00 12.50 237 ILE A O 1
ATOM 3819 N N . ASN A 1 238 ? -21.140 31.513 -14.220 1.00 11.93 238 ASN A N 1
ATOM 3820 C CA . ASN A 1 238 ? -22.304 30.919 -13.555 1.00 13.09 238 ASN A CA 1
ATOM 3821 C C . ASN A 1 238 ? -22.108 29.439 -13.290 1.00 12.91 238 ASN A C 1
ATOM 3822 O O . ASN A 1 238 ? -22.420 28.942 -12.204 1.00 12.63 238 ASN A O 1
ATOM 3833 N N . SER A 1 239 ? -21.613 28.706 -14.283 1.00 13.43 239 SER A N 1
ATOM 3834 C CA . SER A 1 239 ? -21.425 27.274 -14.106 1.00 14.11 239 SER A CA 1
ATOM 3835 C C . SER A 1 239 ? -20.407 26.982 -13.009 1.00 12.89 239 SER A C 1
ATOM 3836 O O . SER A 1 239 ? -20.578 26.031 -12.235 1.00 15.10 239 SER A O 1
ATOM 3844 N N . VAL A 1 240 ? -19.328 27.764 -12.948 1.00 13.82 240 VAL A N 1
ATOM 3845 C CA . VAL A 1 240 ? -18.324 27.564 -11.902 1.00 13.89 240 VAL A CA 1
ATOM 3846 C C . VAL A 1 240 ? -18.934 27.823 -10.527 1.00 11.67 240 VAL A C 1
ATOM 3847 O O . VAL A 1 240 ? -18.744 27.051 -9.573 1.00 12.11 240 VAL A O 1
ATOM 3860 N N . ILE A 1 241 ? -19.694 28.912 -10.400 1.00 11.20 241 ILE A N 1
ATOM 3861 C CA . ILE A 1 241 ? -20.321 29.236 -9.118 1.00 11.39 241 ILE A CA 1
ATOM 3862 C C . ILE A 1 241 ? -21.292 28.141 -8.691 1.00 12.72 241 ILE A C 1
ATOM 3863 O O . ILE A 1 241 ? -21.311 27.735 -7.521 1.00 12.64 241 ILE A O 1
ATOM 3879 N N . LEU A 1 242 ? -22.128 27.666 -9.618 1.00 11.89 242 LEU A N 1
ATOM 3880 C CA . LEU A 1 242 ? -23.074 26.619 -9.267 1.00 13.29 242 LEU A CA 1
ATOM 3881 C C . LEU A 1 242 ? -22.351 25.381 -8.749 1.00 14.17 242 LEU A C 1
ATOM 3882 O O . LEU A 1 242 ? -22.818 24.735 -7.802 1.00 15.62 242 LEU A O 1
ATOM 3898 N N . LYS A 1 243 ? -21.225 25.019 -9.374 1.00 13.53 243 LYS A N 1
ATOM 3899 C CA . LYS A 1 243 ? -20.482 23.836 -8.952 1.00 14.69 243 LYS A CA 1
ATOM 3900 C C . LYS A 1 243 ? -19.840 24.041 -7.585 1.00 14.70 243 LYS A C 1
ATOM 3901 O O . LYS A 1 243 ? -19.844 23.125 -6.756 1.00 17.19 243 LYS A O 1
ATOM 3920 N N . LEU A 1 244 ? -19.317 25.244 -7.313 1.00 13.03 244 LEU A N 1
ATOM 3921 C CA . LEU A 1 244 ? -18.778 25.524 -5.984 1.00 13.29 244 LEU A CA 1
ATOM 3922 C C . LEU A 1 244 ? -19.872 25.456 -4.934 1.00 16.49 244 LEU A C 1
ATOM 3923 O O . LEU A 1 244 ? -19.649 24.963 -3.822 1.00 19.41 244 LEU A O 1
ATOM 3939 N N . GLN A 1 245 ? -21.054 25.983 -5.262 1.00 15.80 245 GLN A N 1
ATOM 3940 C CA . GLN A 1 245 ? -22.206 25.943 -4.359 1.00 16.32 245 GLN A CA 1
ATOM 3941 C C . GLN A 1 245 ? -22.624 24.510 -4.044 1.00 17.40 245 GLN A C 1
ATOM 3942 O O . GLN A 1 245 ? -22.827 24.165 -2.872 1.00 20.09 245 GLN A O 1
ATOM 3956 N N . GLU A 1 246 ? -22.758 23.663 -5.083 1.00 17.71 246 GLU A N 1
ATOM 3957 C CA . GLU A 1 246 ? -23.245 22.295 -4.893 1.00 18.00 246 GLU A CA 1
ATOM 3958 C C . GLU A 1 246 ? -22.226 21.424 -4.163 1.00 15.69 246 GLU A C 1
ATOM 3959 O O . GLU A 1 246 ? -22.594 20.411 -3.562 1.00 17.47 246 GLU A O 1
ATOM 3971 N N . GLU A 1 247 ? -20.960 21.786 -4.186 1.00 13.55 247 GLU A N 1
ATOM 3972 C CA . GLU A 1 247 ? -19.934 21.078 -3.441 1.00 12.75 247 GLU A CA 1
ATOM 3973 C C . GLU A 1 247 ? -19.712 21.623 -2.028 1.00 11.24 247 GLU A C 1
ATOM 3974 O O . GLU A 1 247 ? -18.931 21.040 -1.279 1.00 12.24 247 GLU A O 1
ATOM 3986 N N . GLY A 1 248 ? -20.358 22.726 -1.648 1.00 11.13 248 GLY A N 1
ATOM 3987 C CA . GLY A 1 248 ? -20.146 23.272 -0.321 1.00 12.44 248 GLY A CA 1
ATOM 3988 C C . GLY A 1 248 ? -18.900 24.108 -0.171 1.00 11.27 248 GLY A C 1
ATOM 3989 O O . GLY A 1 248 ? -18.509 24.422 0.956 1.00 10.95 248 GLY A O 1
ATOM 3993 N N . LYS A 1 249 ? -18.266 24.487 -1.275 1.00 10.72 249 LYS A N 1
ATOM 3994 C CA . LYS A 1 249 ? -17.015 25.201 -1.160 1.00 10.74 249 LYS A CA 1
ATOM 3995 C C . LYS A 1 249 ? -17.205 26.660 -0.770 1.00 9.99 249 LYS A C 1
ATOM 3996 O O . LYS A 1 249 ? -16.312 27.253 -0.158 1.00 10.38 249 LYS A O 1
ATOM 4015 N N . LEU A 1 250 ? -18.343 27.272 -1.101 1.00 9.33 250 LEU A N 1
ATOM 4016 C CA . LEU A 1 250 ? -18.571 28.643 -0.675 1.00 9.54 250 LEU A CA 1
ATOM 4017 C C . LEU A 1 250 ? -18.890 28.723 0.804 1.00 9.71 250 LEU A C 1
ATOM 4018 O O . LEU A 1 250 ? -18.497 29.688 1.459 1.00 10.79 250 LEU A O 1
ATOM 4034 N N . HIS A 1 251 ? -19.564 27.718 1.355 1.00 10.47 251 HIS A N 1
ATOM 4035 C CA . HIS A 1 251 ? -19.766 27.682 2.792 1.00 11.87 251 HIS A CA 1
ATOM 4036 C C . HIS A 1 251 ? -18.434 27.570 3.526 1.00 11.92 251 HIS A C 1
ATOM 4037 O O . HIS A 1 251 ? -18.220 28.242 4.541 1.00 11.41 251 HIS A O 1
ATOM 4051 N N . ILE A 1 252 ? -17.521 26.728 3.024 1.00 11.10 252 ILE A N 1
ATOM 4052 C CA . ILE A 1 252 ? -16.207 26.581 3.642 1.00 11.33 252 ILE A CA 1
ATOM 4053 C C . ILE A 1 252 ? -15.434 27.896 3.560 1.00 10.74 252 ILE A C 1
ATOM 4054 O O . ILE A 1 252 ? -14.761 28.307 4.511 1.00 11.71 252 ILE A O 1
ATOM 4070 N N . LEU A 1 253 ? -15.530 28.579 2.419 1.00 10.09 253 LEU A N 1
ATOM 4071 C CA . LEU A 1 253 ? -14.868 29.865 2.250 1.00 9.87 253 LEU A CA 1
ATOM 4072 C C . LEU A 1 253 ? -15.426 30.898 3.220 1.00 9.03 253 LEU A C 1
ATOM 4073 O O . LEU A 1 253 ? -14.673 31.692 3.799 1.00 10.58 253 LEU A O 1
ATOM 4089 N N . LYS A 1 254 ? -16.743 30.914 3.403 1.00 10.05 254 LYS A N 1
ATOM 4090 C CA . LYS A 1 254 ? -17.341 31.803 4.386 1.00 11.41 254 LYS A CA 1
ATOM 4091 C C . LYS A 1 254 ? -16.853 31.481 5.796 1.00 11.77 254 LYS A C 1
ATOM 4092 O O . LYS A 1 254 ? -16.485 32.381 6.557 1.00 10.84 254 LYS A O 1
ATOM 4111 N N . THR A 1 255 ? -16.803 30.197 6.159 1.00 11.81 255 THR A N 1
ATOM 4112 C CA . THR A 1 255 ? -16.306 29.842 7.485 1.00 12.61 255 THR A CA 1
ATOM 4113 C C . THR A 1 255 ? -14.880 30.351 7.688 1.00 12.89 255 THR A C 1
ATOM 4114 O O . THR A 1 255 ? -14.548 30.884 8.753 1.00 13.25 255 THR A O 1
ATOM 4125 N N . LYS A 1 256 ? -14.028 30.190 6.669 1.00 11.89 256 LYS A N 1
ATOM 4126 C CA . LYS A 1 256 ? -12.649 30.655 6.756 1.00 12.85 256 LYS A CA 1
ATOM 4127 C C . LYS A 1 256 ? -12.598 32.137 7.091 1.00 11.48 256 LYS A C 1
ATOM 4128 O O . LYS A 1 256 ? -11.880 32.559 8.002 1.00 13.99 256 LYS A O 1
ATOM 4147 N N . TRP A 1 257 ? -13.330 32.958 6.338 1.00 10.38 257 TRP A N 1
ATOM 4148 C CA . TRP A 1 257 ? -13.167 34.404 6.467 1.00 10.43 257 TRP A CA 1
ATOM 4149 C C . TRP A 1 257 ? -13.988 34.989 7.597 1.00 11.58 257 TRP A C 1
ATOM 4150 O O . TRP A 1 257 ? -13.614 36.038 8.112 1.00 14.06 257 TRP A O 1
ATOM 4171 N N . TRP A 1 258 ? -15.067 34.335 8.007 1.00 10.36 258 TRP A N 1
ATOM 4172 C CA . TRP A 1 258 ? -15.866 34.831 9.113 1.00 11.60 258 TRP A CA 1
ATOM 4173 C C . TRP A 1 258 ? -15.356 34.326 10.451 1.00 14.93 258 TRP A C 1
ATOM 4174 O O . TRP A 1 258 ? -15.309 35.082 11.416 1.00 16.81 258 TRP A O 1
ATOM 4195 N N . LYS A 1 259 ? -14.983 33.055 10.535 1.00 15.73 259 LYS A N 1
ATOM 4196 C CA . LYS A 1 259 ? -14.680 32.437 11.820 1.00 17.44 259 LYS A CA 1
ATOM 4197 C C . LYS A 1 259 ? -13.201 32.190 12.060 1.00 19.59 259 LYS A C 1
ATOM 4198 O O . LYS A 1 259 ? -12.772 32.220 13.208 1.00 25.56 259 LYS A O 1
ATOM 4217 N N . GLU A 1 260 ? -12.409 31.916 11.032 1.00 19.59 260 GLU A N 1
ATOM 4218 C CA . GLU A 1 260 ? -11.006 31.567 11.234 1.00 21.73 260 GLU A CA 1
ATOM 4219 C C . GLU A 1 260 ? -10.101 32.798 11.215 1.00 23.37 260 GLU A C 1
ATOM 4220 O O . GLU A 1 260 ? -9.319 33.013 12.145 1.00 28.44 260 GLU A O 1
ATOM 4232 N N . LYS A 1 261 ? -10.174 33.596 10.165 1.00 18.77 261 LYS A N 1
ATOM 4233 C CA . LYS A 1 261 ? -9.236 34.685 9.956 1.00 16.52 261 LYS A CA 1
ATOM 4234 C C . LYS A 1 261 ? -9.650 35.914 10.765 1.00 18.11 261 LYS A C 1
ATOM 4235 O O . LYS A 1 261 ? -10.826 36.106 11.060 1.00 19.54 261 LYS A O 1
ATOM 4254 N N . ARG A 1 262 ? -8.686 36.790 11.114 1.00 20.38 262 ARG A N 1
ATOM 4255 C CA . ARG A 1 262 ? -9.103 38.038 11.765 1.00 24.60 262 ARG A CA 1
ATOM 4256 C C . ARG A 1 262 ? -8.703 39.342 11.058 1.00 32.34 262 ARG A C 1
ATOM 4257 O O . ARG A 1 262 ? -8.683 40.402 11.692 1.00 40.85 262 ARG A O 1
ATOM 4278 N N . GLY A 1 263 ? -8.470 39.322 9.744 1.00 27.71 263 GLY A N 1
ATOM 4279 C CA . GLY A 1 263 ? -8.232 40.570 9.016 1.00 25.96 263 GLY A CA 1
ATOM 4280 C C . GLY A 1 263 ? -7.283 40.534 7.824 1.00 24.18 263 GLY A C 1
ATOM 4281 O O . GLY A 1 263 ? -6.868 41.583 7.269 1.00 28.19 263 GLY A O 1
ATOM 4285 N N . LYS B 1 8 ? -53.463 34.968 -22.103 1.00 45.23 8 LYS B N 1
ATOM 4286 C CA . LYS B 1 8 ? -53.217 33.592 -22.522 1.00 44.35 8 LYS B CA 1
ATOM 4287 C C . LYS B 1 8 ? -53.457 32.656 -21.345 1.00 40.98 8 LYS B C 1
ATOM 4288 O O . LYS B 1 8 ? -53.696 33.114 -20.234 1.00 39.39 8 LYS B O 1
ATOM 4306 N N . THR B 1 9 ? -53.403 31.349 -21.595 1.00 38.99 9 THR B N 1
ATOM 4307 C CA . THR B 1 9 ? -53.673 30.344 -20.573 1.00 36.34 9 THR B CA 1
ATOM 4308 C C . THR B 1 9 ? -52.515 29.354 -20.534 1.00 32.85 9 THR B C 1
ATOM 4309 O O . THR B 1 9 ? -52.241 28.673 -21.525 1.00 34.25 9 THR B O 1
ATOM 4319 N N . LEU B 1 10 ? -51.845 29.268 -19.388 1.00 27.25 10 LEU B N 1
ATOM 4320 C CA . LEU B 1 10 ? -50.666 28.428 -19.235 1.00 24.22 10 LEU B CA 1
ATOM 4321 C C . LEU B 1 10 ? -50.971 27.213 -18.370 1.00 24.25 10 LEU B C 1
ATOM 4322 O O . LEU B 1 10 ? -51.833 27.254 -17.489 1.00 26.65 10 LEU B O 1
ATOM 4338 N N . VAL B 1 11 ? -50.245 26.128 -18.622 1.00 22.29 11 VAL B N 1
ATOM 4339 C CA . VAL B 1 11 ? -50.294 24.949 -17.766 1.00 21.74 11 VAL B CA 1
ATOM 4340 C C . VAL B 1 11 ? -49.098 25.003 -16.827 1.00 16.58 11 VAL B C 1
ATOM 4341 O O . VAL B 1 11 ? -47.956 25.191 -17.263 1.00 17.53 11 VAL B O 1
ATOM 4354 N N . VAL B 1 12 ? -49.374 24.866 -15.537 1.00 15.86 12 VAL B N 1
ATOM 4355 C CA . VAL B 1 12 ? -48.373 24.896 -14.485 1.00 13.73 12 VAL B CA 1
ATOM 4356 C C . VAL B 1 12 ? -48.294 23.502 -13.889 1.00 14.16 12 VAL B C 1
ATOM 4357 O O . VAL B 1 12 ? -49.281 22.998 -13.336 1.00 15.75 12 VAL B O 1
ATOM 4370 N N . THR B 1 13 ? -47.121 22.887 -13.966 1.00 13.16 13 THR B N 1
ATOM 4371 C CA . THR B 1 13 ? -46.918 21.597 -13.327 1.00 13.60 13 THR B CA 1
ATOM 4372 C C . THR B 1 13 ? -46.312 21.814 -11.948 1.00 12.28 13 THR B C 1
ATOM 4373 O O . THR B 1 13 ? -45.518 22.731 -11.740 1.00 12.84 13 THR B O 1
ATOM 4384 N N . THR B 1 14 ? -46.749 21.001 -10.993 1.00 11.86 14 THR B N 1
ATOM 4385 C CA . THR B 1 14 ? -46.274 21.070 -9.624 1.00 11.01 14 THR B CA 1
ATOM 4386 C C . THR B 1 14 ? -46.332 19.674 -9.024 1.00 11.16 14 THR B C 1
ATOM 4387 O O . THR B 1 14 ? -46.667 18.693 -9.697 1.00 12.22 14 THR B O 1
ATOM 4398 N N . ILE B 1 15 ? -46.000 19.587 -7.743 1.00 11.18 15 ILE B N 1
ATOM 4399 C CA . ILE B 1 15 ? -45.959 18.325 -7.015 1.00 11.48 15 ILE B CA 1
ATOM 4400 C C . ILE B 1 15 ? -46.344 18.620 -5.572 1.00 10.70 15 ILE B C 1
ATOM 4401 O O . ILE B 1 15 ? -46.036 19.681 -5.031 1.00 10.82 15 ILE B O 1
ATOM 4417 N N . LEU B 1 16 ? -47.012 17.677 -4.927 1.00 10.48 16 LEU B N 1
ATOM 4418 C CA . LEU B 1 16 ? -47.375 17.863 -3.528 1.00 11.15 16 LEU B CA 1
ATOM 4419 C C . LEU B 1 16 ? -46.130 17.801 -2.649 1.00 10.78 16 LEU B C 1
ATOM 4420 O O . LEU B 1 16 ? -45.355 16.836 -2.711 1.00 11.90 16 LEU B O 1
ATOM 4436 N N . SER B 1 17 ? -45.927 18.837 -1.834 1.00 9.65 17 SER B N 1
ATOM 4437 C CA . SER B 1 17 ? -44.795 18.928 -0.922 1.00 10.51 17 SER B CA 1
ATOM 4438 C C . SER B 1 17 ? -45.126 20.008 0.084 1.00 9.31 17 SER B C 1
ATOM 4439 O O . SER B 1 17 ? -45.408 21.133 -0.310 1.00 10.48 17 SER B O 1
ATOM 4447 N N . ASN B 1 18 ? -45.057 19.694 1.367 1.00 10.29 18 ASN B N 1
ATOM 4448 C CA . ASN B 1 18 ? -45.468 20.660 2.382 1.00 11.22 18 ASN B CA 1
ATOM 4449 C C . ASN B 1 18 ? -44.379 21.701 2.609 1.00 10.56 18 ASN B C 1
ATOM 4450 O O . ASN B 1 18 ? -43.222 21.341 2.812 1.00 11.70 18 ASN B O 1
ATOM 4461 N N . PRO B 1 19 ? -44.720 23.002 2.656 1.00 11.04 19 PRO B N 1
ATOM 4462 C CA . PRO B 1 19 ? -46.007 23.670 2.458 1.00 10.32 19 PRO B CA 1
ATOM 4463 C C . PRO B 1 19 ? -46.086 24.363 1.096 1.00 10.40 19 PRO B C 1
ATOM 4464 O O . PRO B 1 19 ? -46.805 25.347 0.949 1.00 11.89 19 PRO B O 1
ATOM 4475 N N . TYR B 1 20 ? -45.298 23.889 0.129 1.00 10.09 20 TYR B N 1
ATOM 4476 C CA . TYR B 1 20 ? -45.271 24.505 -1.201 1.00 9.73 20 TYR B CA 1
ATOM 4477 C C . TYR B 1 20 ? -46.578 24.276 -1.951 1.00 9.80 20 TYR B C 1
ATOM 4478 O O . TYR B 1 20 ? -47.137 25.198 -2.567 1.00 10.26 20 TYR B O 1
ATOM 4496 N N . CYS B 1 21 ? -47.065 23.044 -1.938 1.00 9.82 21 CYS B N 1
ATOM 4497 C CA . CYS B 1 21 ? -48.302 22.700 -2.630 1.00 10.90 21 CYS B CA 1
ATOM 4498 C C . CYS B 1 21 ? -48.933 21.544 -1.870 1.00 10.28 21 CYS B C 1
ATOM 4499 O O . CYS B 1 21 ? -48.319 20.482 -1.717 1.00 10.21 21 CYS B O 1
ATOM 4507 N N . MET B 1 22 ? -50.125 21.784 -1.339 1.00 11.18 22 MET B N 1
ATOM 4508 C CA . MET B 1 22 ? -50.829 20.831 -0.495 1.00 11.56 22 MET B CA 1
ATOM 4509 C C . MET B 1 22 ? -52.285 20.776 -0.932 1.00 11.97 22 MET B C 1
ATOM 4510 O O . MET B 1 22 ? -52.821 21.761 -1.440 1.00 12.87 22 MET B O 1
ATOM 4524 N N . ARG B 1 23 ? -52.950 19.651 -0.715 1.00 12.49 23 ARG B N 1
ATOM 4525 C CA . ARG B 1 23 ? -54.384 19.619 -0.950 1.00 14.37 23 ARG B CA 1
ATOM 4526 C C . ARG B 1 23 ? -55.107 20.351 0.175 1.00 15.99 23 ARG B C 1
ATOM 4527 O O . ARG B 1 23 ? -54.850 20.123 1.361 1.00 18.20 23 ARG B O 1
ATOM 4548 N N . LYS B 1 24 ? -55.989 21.262 -0.198 1.00 15.45 24 LYS B N 1
ATOM 4549 C CA . LYS B 1 24 ? -56.750 22.000 0.788 1.00 16.97 24 LYS B CA 1
ATOM 4550 C C . LYS B 1 24 ? -57.844 21.123 1.367 1.00 18.27 24 LYS B C 1
ATOM 4551 O O . LYS B 1 24 ? -58.508 20.385 0.642 1.00 18.79 24 LYS B O 1
ATOM 4570 N N . GLU B 1 25 ? -58.028 21.212 2.679 1.00 19.28 25 GLU B N 1
ATOM 4571 C CA . GLU B 1 25 ? -59.094 20.483 3.354 1.00 21.02 25 GLU B CA 1
ATOM 4572 C C . GLU B 1 25 ? -60.417 21.196 3.131 1.00 18.28 25 GLU B C 1
ATOM 4573 O O . GLU B 1 25 ? -60.492 22.425 3.215 1.00 20.14 25 GLU B O 1
ATOM 4585 N N . SER B 1 26 ? -61.463 20.425 2.839 1.00 19.03 26 SER B N 1
ATOM 4586 C CA . SER B 1 26 ? -62.758 21.017 2.524 1.00 17.86 26 SER B CA 1
ATOM 4587 C C . SER B 1 26 ? -63.874 19.980 2.616 1.00 18.78 26 SER B C 1
ATOM 4588 O O . SER B 1 26 ? -63.736 18.859 2.115 1.00 19.80 26 SER B O 1
ATOM 4596 N N . ALA B 1 27 ? -64.990 20.362 3.241 1.00 17.32 27 ALA B N 1
ATOM 4597 C CA . ALA B 1 27 ? -66.179 19.515 3.264 1.00 18.86 27 ALA B CA 1
ATOM 4598 C C . ALA B 1 27 ? -66.816 19.413 1.886 1.00 17.28 27 ALA B C 1
ATOM 4599 O O . ALA B 1 27 ? -67.423 18.382 1.552 1.00 18.96 27 ALA B O 1
ATOM 4606 N N . ILE B 1 28 ? -66.749 20.489 1.107 1.00 19.50 28 ILE B N 1
ATOM 4607 C CA . ILE B 1 28 ? -67.274 20.500 -0.252 1.00 20.01 28 ILE B CA 1
ATOM 4608 C C . ILE B 1 28 ? -66.123 20.096 -1.169 1.00 18.97 28 ILE B C 1
ATOM 4609 O O . ILE B 1 28 ? -65.025 20.660 -1.050 1.00 19.23 28 ILE B O 1
ATOM 4625 N N . PRO B 1 29 ? -66.303 19.159 -2.103 1.00 20.24 29 PRO B N 1
ATOM 4626 C CA . PRO B 1 29 ? -65.196 18.797 -2.999 1.00 21.99 29 PRO B CA 1
ATOM 4627 C C . PRO B 1 29 ? -64.767 19.983 -3.843 1.00 21.38 29 PRO B C 1
ATOM 4628 O O . PRO B 1 29 ? -65.594 20.732 -4.358 1.00 23.39 29 PRO B O 1
ATOM 4639 N N . LEU B 1 30 ? -63.457 20.157 -3.965 1.00 20.73 30 LEU B N 1
ATOM 4640 C CA . LEU B 1 30 ? -62.856 21.261 -4.690 1.00 20.54 30 LEU B CA 1
ATOM 4641 C C . LEU B 1 30 ? -62.443 20.816 -6.087 1.00 20.70 30 LEU B C 1
ATOM 4642 O O . LEU B 1 30 ? -62.178 19.638 -6.333 1.00 23.54 30 LEU B O 1
ATOM 4658 N N . SER B 1 31 ? -62.375 21.775 -7.008 1.00 22.42 31 SER B N 1
ATOM 4659 C CA . SER B 1 31 ? -61.971 21.484 -8.379 1.00 23.62 31 SER B CA 1
ATOM 4660 C C . SER B 1 31 ? -61.018 22.559 -8.878 1.00 20.74 31 SER B C 1
ATOM 4661 O O . SER B 1 31 ? -60.920 23.644 -8.304 1.00 21.10 31 SER B O 1
ATOM 4669 N N . GLY B 1 32 ? -60.319 22.244 -9.969 1.00 20.84 32 GLY B N 1
ATOM 4670 C CA . GLY B 1 32 ? -59.383 23.176 -10.573 1.00 19.42 32 GLY B CA 1
ATOM 4671 C C . GLY B 1 32 ? -58.326 23.625 -9.584 1.00 17.66 32 GLY B C 1
ATOM 4672 O O . GLY B 1 32 ? -57.894 22.877 -8.704 1.00 16.90 32 GLY B O 1
ATOM 4676 N N . ASN B 1 33 ? -57.908 24.879 -9.726 1.00 17.33 33 ASN B N 1
ATOM 4677 C CA . ASN B 1 33 ? -56.842 25.411 -8.890 1.00 16.78 33 ASN B CA 1
ATOM 4678 C C . ASN B 1 33 ? -57.213 25.448 -7.418 1.00 16.37 33 ASN B C 1
ATOM 4679 O O . ASN B 1 33 ? -56.324 25.418 -6.559 1.00 17.34 33 ASN B O 1
ATOM 4690 N N . ASP B 1 34 ? -58.504 25.479 -7.100 1.00 16.25 34 ASP B N 1
ATOM 4691 C CA . ASP B 1 34 ? -58.907 25.545 -5.703 1.00 16.87 34 ASP B CA 1
ATOM 4692 C C . ASP B 1 34 ? -58.627 24.252 -4.938 1.00 15.92 34 ASP B C 1
ATOM 4693 O O . ASP B 1 34 ? -58.719 24.256 -3.704 1.00 17.00 34 ASP B O 1
ATOM 4702 N N . GLN B 1 35 ? -58.252 23.168 -5.629 1.00 15.10 35 GLN B N 1
ATOM 4703 C CA . GLN B 1 35 ? -57.834 21.945 -4.955 1.00 14.64 35 GLN B CA 1
ATOM 4704 C C . GLN B 1 35 ? -56.619 22.179 -4.079 1.00 13.19 35 GLN B C 1
ATOM 4705 O O . GLN B 1 35 ? -56.384 21.428 -3.128 1.00 14.63 35 GLN B O 1
ATOM 4719 N N . PHE B 1 36 ? -55.800 23.166 -4.417 1.00 12.83 36 PHE B N 1
ATOM 4720 C CA . PHE B 1 36 ? -54.443 23.248 -3.903 1.00 13.63 36 PHE B CA 1
ATOM 4721 C C . PHE B 1 36 ? -54.259 24.544 -3.140 1.00 14.36 36 PHE B C 1
ATOM 4722 O O . PHE B 1 36 ? -54.895 25.557 -3.443 1.00 14.94 36 PHE B O 1
ATOM 4739 N N . GLU B 1 37 ? -53.350 24.508 -2.168 1.00 12.92 37 GLU B N 1
ATOM 4740 C CA . GLU B 1 37 ? -52.940 25.702 -1.452 1.00 12.23 37 GLU B CA 1
ATOM 4741 C C . GLU B 1 37 ? -51.477 25.545 -1.066 1.00 12.13 37 GLU B C 1
ATOM 4742 O O . GLU B 1 37 ? -50.937 24.437 -1.042 1.00 11.81 37 GLU B O 1
ATOM 4754 N N . GLY B 1 38 ? -50.850 26.665 -0.754 1.00 12.06 38 GLY B N 1
ATOM 4755 C CA . GLY B 1 38 ? -49.485 26.649 -0.301 1.00 11.70 38 GLY B CA 1
ATOM 4756 C C . GLY B 1 38 ? -48.667 27.780 -0.873 1.00 12.25 38 GLY B C 1
ATOM 4757 O O . GLY B 1 38 ? -49.160 28.618 -1.635 1.00 12.30 38 GLY B O 1
ATOM 4761 N N . TYR B 1 39 ? -47.390 27.796 -0.499 1.00 10.99 39 TYR B N 1
ATOM 4762 C CA . TYR B 1 39 ? -46.508 28.873 -0.931 1.00 11.34 39 TYR B CA 1
ATOM 4763 C C . TYR B 1 39 ? -46.437 28.976 -2.451 1.00 10.67 39 TYR B C 1
ATOM 4764 O O . TYR B 1 39 ? -46.491 30.074 -3.014 1.00 11.74 39 TYR B O 1
ATOM 4782 N N . ALA B 1 40 ? -46.247 27.848 -3.130 1.00 10.35 40 ALA B N 1
ATOM 4783 C CA . ALA B 1 40 ? -46.089 27.897 -4.577 1.00 10.64 40 ALA B CA 1
ATOM 4784 C C . ALA B 1 40 ? -47.392 28.286 -5.258 1.00 11.34 40 ALA B C 1
ATOM 4785 O O . ALA B 1 40 ? -47.383 28.973 -6.283 1.00 11.68 40 ALA B O 1
ATOM 4792 N N . VAL B 1 41 ? -48.513 27.857 -4.691 1.00 11.27 41 VAL B N 1
ATOM 4793 C CA . VAL B 1 41 ? -49.826 28.222 -5.215 1.00 12.63 41 VAL B CA 1
ATOM 4794 C C . VAL B 1 41 ? -50.023 29.730 -5.126 1.00 14.42 41 VAL B C 1
ATOM 4795 O O . VAL B 1 41 ? -50.484 30.378 -6.071 1.00 14.03 41 VAL B O 1
ATOM 4808 N N . ASP B 1 42 ? -49.662 30.311 -3.985 1.00 12.82 42 ASP B N 1
ATOM 4809 C CA . ASP B 1 42 ? -49.781 31.758 -3.843 1.00 13.93 42 ASP B CA 1
ATOM 4810 C C . ASP B 1 42 ? -48.823 32.480 -4.788 1.00 13.90 42 ASP B C 1
ATOM 4811 O O . ASP B 1 42 ? -49.165 33.531 -5.356 1.00 15.26 42 ASP B O 1
ATOM 4820 N N . LEU B 1 43 ? -47.607 31.953 -4.935 1.00 12.67 43 LEU B N 1
ATOM 4821 C CA . LEU B 1 43 ? -46.609 32.601 -5.776 1.00 12.87 43 LEU B CA 1
ATOM 4822 C C . LEU B 1 43 ? -47.098 32.713 -7.209 1.00 12.75 43 LEU B C 1
ATOM 4823 O O . LEU B 1 43 ? -46.997 33.782 -7.817 1.00 14.01 43 LEU B O 1
ATOM 4839 N N . ILE B 1 44 ? -47.615 31.625 -7.780 1.00 12.45 44 ILE B N 1
ATOM 4840 C CA . ILE B 1 44 ? -48.052 31.731 -9.170 1.00 13.94 44 ILE B CA 1
ATOM 4841 C C . ILE B 1 44 ? -49.288 32.616 -9.298 1.00 16.31 44 ILE B C 1
ATOM 4842 O O . ILE B 1 44 ? -49.464 33.302 -10.309 1.00 15.68 44 ILE B O 1
ATOM 4858 N N . HIS B 1 45 ? -50.161 32.629 -8.296 1.00 14.92 45 HIS B N 1
ATOM 4859 C CA . HIS B 1 45 ? -51.281 33.554 -8.323 1.00 17.00 45 HIS B CA 1
ATOM 4860 C C . HIS B 1 45 ? -50.786 34.986 -8.482 1.00 18.39 45 HIS B C 1
ATOM 4861 O O . HIS B 1 45 ? -51.284 35.746 -9.326 1.00 18.58 45 HIS B O 1
ATOM 4875 N N . GLU B 1 46 ? -49.805 35.378 -7.675 1.00 15.98 46 GLU B N 1
ATOM 4876 C CA . GLU B 1 46 ? -49.304 36.746 -7.764 1.00 18.71 46 GLU B CA 1
ATOM 4877 C C . GLU B 1 46 ? -48.614 37.015 -9.097 1.00 18.35 46 GLU B C 1
ATOM 4878 O O . GLU B 1 46 ? -48.791 38.090 -9.691 1.00 18.86 46 GLU B O 1
ATOM 4890 N N . ILE B 1 47 ? -47.800 36.079 -9.572 1.00 17.95 47 ILE B N 1
ATOM 4891 C CA . ILE B 1 47 ? -47.160 36.275 -10.867 1.00 18.26 47 ILE B CA 1
ATOM 4892 C C . ILE B 1 47 ? -48.212 36.470 -11.955 1.00 20.71 47 ILE B C 1
ATOM 4893 O O . ILE B 1 47 ? -48.078 37.343 -12.819 1.00 21.44 47 ILE B O 1
ATOM 4909 N N . SER B 1 48 ? -49.262 35.646 -11.943 1.00 19.38 48 SER B N 1
ATOM 4910 C CA . SER B 1 48 ? -50.280 35.733 -12.988 1.00 22.10 48 SER B CA 1
ATOM 4911 C C . SER B 1 48 ? -51.015 37.060 -12.937 1.00 22.84 48 SER B C 1
ATOM 4912 O O . SER B 1 48 ? -51.488 37.555 -13.971 1.00 23.24 48 SER B O 1
ATOM 4920 N N . LYS B 1 49 ? -51.139 37.645 -11.747 1.00 22.14 49 LYS B N 1
ATOM 4921 C CA . LYS B 1 49 ? -51.789 38.943 -11.643 1.00 25.03 49 LYS B CA 1
ATOM 4922 C C . LYS B 1 49 ? -50.957 40.026 -12.311 1.00 26.30 49 LYS B C 1
ATOM 4923 O O . LYS B 1 49 ? -51.506 40.931 -12.951 1.00 28.52 49 LYS B O 1
ATOM 4942 N N . SER B 1 50 ? -49.637 39.973 -12.146 1.00 25.04 50 SER B N 1
ATOM 4943 C CA . SER B 1 50 ? -48.782 40.990 -12.745 1.00 28.13 50 SER B CA 1
ATOM 4944 C C . SER B 1 50 ? -48.775 40.885 -14.262 1.00 30.78 50 SER B C 1
ATOM 4945 O O . SER B 1 50 ? -48.827 41.905 -14.958 1.00 31.90 50 SER B O 1
ATOM 4953 N N . LEU B 1 51 ? -48.705 39.664 -14.792 1.00 29.59 51 LEU B N 1
ATOM 4954 C CA . LEU B 1 51 ? -48.464 39.445 -16.210 1.00 28.22 51 LEU B CA 1
ATOM 4955 C C . LEU B 1 51 ? -49.733 39.175 -17.010 1.00 29.55 51 LEU B C 1
ATOM 4956 O O . LEU B 1 51 ? -49.680 39.179 -18.245 1.00 31.07 51 LEU B O 1
ATOM 4972 N N . GLY B 1 52 ? -50.862 38.946 -16.344 1.00 27.79 52 GLY B N 1
ATOM 4973 C CA . GLY B 1 52 ? -52.147 38.910 -17.010 1.00 29.32 52 GLY B CA 1
ATOM 4974 C C . GLY B 1 52 ? -52.489 37.622 -17.715 1.00 30.20 52 GLY B C 1
ATOM 4975 O O . GLY B 1 52 ? -53.277 37.640 -18.666 1.00 35.24 52 GLY B O 1
ATOM 4979 N N . PHE B 1 53 ? -51.940 36.492 -17.279 1.00 26.35 53 PHE B N 1
ATOM 4980 C CA . PHE B 1 53 ? -52.318 35.220 -17.864 1.00 24.68 53 PHE B CA 1
ATOM 4981 C C . PHE B 1 53 ? -53.203 34.440 -16.907 1.00 24.90 53 PHE B C 1
ATOM 4982 O O . PHE B 1 53 ? -53.236 34.699 -15.707 1.00 26.87 53 PHE B O 1
ATOM 4999 N N . ASN B 1 54 ? -53.939 33.499 -17.476 1.00 26.85 54 ASN B N 1
ATOM 5000 C CA . ASN B 1 54 ? -54.649 32.486 -16.716 1.00 26.60 54 ASN B CA 1
ATOM 5001 C C . ASN B 1 54 ? -53.836 31.202 -16.743 1.00 24.25 54 ASN B C 1
ATOM 5002 O O . ASN B 1 54 ? -52.961 31.016 -17.592 1.00 24.39 54 ASN B O 1
ATOM 5013 N N . TYR B 1 55 ? -54.116 30.311 -15.796 1.00 23.17 55 TYR B N 1
ATOM 5014 C CA . TYR B 1 55 ? -53.318 29.098 -15.743 1.00 21.64 55 TYR B CA 1
ATOM 5015 C C . TYR B 1 55 ? -54.087 28.000 -15.024 1.00 22.75 55 TYR B C 1
ATOM 5016 O O . TYR B 1 55 ? -55.004 28.258 -14.239 1.00 23.93 55 TYR B O 1
ATOM 5034 N N . LYS B 1 56 ? -53.676 26.769 -15.301 1.00 22.25 56 LYS B N 1
ATOM 5035 C CA . LYS B 1 56 ? -54.240 25.574 -14.699 1.00 21.61 56 LYS B CA 1
ATOM 5036 C C . LYS B 1 56 ? -53.121 24.827 -13.994 1.00 18.94 56 LYS B C 1
ATOM 5037 O O . LYS B 1 56 ? -52.123 24.460 -14.628 1.00 20.22 56 LYS B O 1
ATOM 5056 N N . ILE B 1 57 ? -53.282 24.604 -12.690 1.00 16.36 57 ILE B N 1
ATOM 5057 C CA . ILE B 1 57 ? -52.318 23.807 -11.934 1.00 15.71 57 ILE B CA 1
ATOM 5058 C C . ILE B 1 57 ? -52.626 22.339 -12.148 1.00 17.04 57 ILE B C 1
ATOM 5059 O O . ILE B 1 57 ? -53.757 21.892 -11.944 1.00 17.23 57 ILE B O 1
ATOM 5075 N N . GLN B 1 58 ? -51.613 21.577 -12.517 1.00 16.64 58 GLN B N 1
ATOM 5076 C CA . GLN B 1 58 ? -51.750 20.143 -12.709 1.00 17.41 58 GLN B CA 1
ATOM 5077 C C . GLN B 1 58 ? -50.605 19.458 -11.987 1.00 15.19 58 GLN B C 1
ATOM 5078 O O . GLN B 1 58 ? -49.446 19.762 -12.246 1.00 17.56 58 GLN B O 1
ATOM 5092 N N . LEU B 1 59 ? -50.920 18.522 -11.097 1.00 15.91 59 LEU B N 1
ATOM 5093 C CA . LEU B 1 59 ? -49.854 17.729 -10.491 1.00 14.29 59 LEU B CA 1
ATOM 5094 C C . LEU B 1 59 ? -49.168 16.880 -11.550 1.00 15.86 59 LEU B C 1
ATOM 5095 O O . LEU B 1 59 ? -49.826 16.298 -12.412 1.00 18.13 59 LEU B O 1
ATOM 5111 N N . VAL B 1 60 ? -47.842 16.779 -11.464 1.00 14.90 60 VAL B N 1
ATOM 5112 C CA . VAL B 1 60 ? -47.076 15.958 -12.400 1.00 14.94 60 VAL B CA 1
ATOM 5113 C C . VAL B 1 60 ? -47.577 14.522 -12.301 1.00 17.04 60 VAL B C 1
ATOM 5114 O O . VAL B 1 60 ? -47.600 13.937 -11.210 1.00 16.80 60 VAL B O 1
ATOM 5127 N N . PRO B 1 61 ? -48.031 13.915 -13.400 1.00 19.19 61 PRO B N 1
ATOM 5128 C CA . PRO B 1 61 ? -48.702 12.612 -13.249 1.00 20.14 61 PRO B CA 1
ATOM 5129 C C . PRO B 1 61 ? -47.830 11.526 -12.649 1.00 20.69 61 PRO B C 1
ATOM 5130 O O . PRO B 1 61 ? -48.358 10.674 -11.918 1.00 21.31 61 PRO B O 1
ATOM 5141 N N . ASP B 1 62 ? -46.530 11.499 -12.937 1.00 20.90 62 ASP B N 1
ATOM 5142 C CA . ASP B 1 62 ? -45.665 10.441 -12.412 1.00 21.16 62 ASP B CA 1
ATOM 5143 C C . ASP B 1 62 ? -45.122 10.713 -11.010 1.00 19.68 62 ASP B C 1
ATOM 5144 O O . ASP B 1 62 ? -44.379 9.881 -10.478 1.00 21.01 62 ASP B O 1
ATOM 5153 N N . GLY B 1 63 ? -45.463 11.843 -10.394 1.00 17.39 63 GLY B N 1
ATOM 5154 C CA . GLY B 1 63 ? -45.065 12.081 -9.018 1.00 17.20 63 GLY B CA 1
ATOM 5155 C C . GLY B 1 63 ? -43.580 12.250 -8.803 1.00 16.93 63 GLY B C 1
ATOM 5156 O O . GLY B 1 63 ? -43.103 12.028 -7.688 1.00 17.60 63 GLY B O 1
ATOM 5160 N N . SER B 1 64 ? -42.834 12.675 -9.827 1.00 16.87 64 SER B N 1
ATOM 5161 C CA . SER B 1 64 ? -41.401 12.870 -9.692 1.00 17.95 64 SER B CA 1
ATOM 5162 C C . SER B 1 64 ? -41.009 14.312 -10.014 1.00 15.69 64 SER B C 1
ATOM 5163 O O . SER B 1 64 ? -41.649 14.996 -10.821 1.00 16.00 64 SER B O 1
ATOM 5171 N N . TYR B 1 65 ? -39.923 14.748 -9.387 1.00 15.27 65 TYR B N 1
ATOM 5172 C CA . TYR B 1 65 ? -39.413 16.085 -9.649 1.00 13.23 65 TYR B CA 1
ATOM 5173 C C . TYR B 1 65 ? -38.804 16.180 -11.045 1.00 16.05 65 TYR B C 1
ATOM 5174 O O . TYR B 1 65 ? -39.106 17.099 -11.808 1.00 14.72 65 TYR B O 1
ATOM 5192 N N . GLY B 1 66 ? -37.961 15.228 -11.398 1.00 17.32 66 GLY B N 1
ATOM 5193 C CA . GLY B 1 66 ? -37.291 15.225 -12.686 1.00 19.48 66 GLY B CA 1
ATOM 5194 C C . GLY B 1 66 ? -35.860 14.777 -12.546 1.00 22.81 66 GLY B C 1
ATOM 5195 O O . GLY B 1 66 ? -34.999 15.514 -12.048 1.00 22.58 66 GLY B O 1
ATOM 5199 N N . SER B 1 67 ? -35.604 13.548 -12.963 1.00 24.83 67 SER B N 1
ATOM 5200 C CA . SER B 1 67 ? -34.256 13.017 -12.983 1.00 27.95 67 SER B CA 1
ATOM 5201 C C . SER B 1 67 ? -33.939 12.531 -14.389 1.00 28.72 67 SER B C 1
ATOM 5202 O O . SER B 1 67 ? -34.833 12.242 -15.193 1.00 28.42 67 SER B O 1
ATOM 5210 N N . LEU B 1 68 ? -32.645 12.467 -14.669 1.00 30.86 68 LEU B N 1
ATOM 5211 C CA . LEU B 1 68 ? -32.126 12.157 -15.994 1.00 31.93 68 LEU B CA 1
ATOM 5212 C C . LEU B 1 68 ? -31.709 10.693 -16.039 1.00 33.11 68 LEU B C 1
ATOM 5213 O O . LEU B 1 68 ? -30.899 10.247 -15.222 1.00 33.95 68 LEU B O 1
ATOM 5229 N N . ASN B 1 69 ? -32.276 9.946 -16.977 1.00 34.04 69 ASN B N 1
ATOM 5230 C CA . ASN B 1 69 ? -31.832 8.575 -17.213 1.00 38.16 69 ASN B CA 1
ATOM 5231 C C . ASN B 1 69 ? -30.512 8.646 -17.971 1.00 40.54 69 ASN B C 1
ATOM 5232 O O . ASN B 1 69 ? -30.493 9.014 -19.147 1.00 38.76 69 ASN B O 1
ATOM 5243 N N . LYS B 1 70 ? -29.406 8.305 -17.293 1.00 44.84 70 LYS B N 1
ATOM 5244 C CA . LYS B 1 70 ? -28.067 8.573 -17.822 1.00 48.18 70 LYS B CA 1
ATOM 5245 C C . LYS B 1 70 ? -27.657 7.631 -18.947 1.00 48.97 70 LYS B C 1
ATOM 5246 O O . LYS B 1 70 ? -26.675 7.915 -19.642 1.00 48.15 70 LYS B O 1
ATOM 5265 N N . LEU B 1 71 ? -28.360 6.516 -19.130 1.00 49.60 71 LEU B N 1
ATOM 5266 C CA . LEU B 1 71 ? -28.098 5.631 -20.251 1.00 51.92 71 LEU B CA 1
ATOM 5267 C C . LEU B 1 71 ? -29.189 5.686 -21.309 1.00 52.87 71 LEU B C 1
ATOM 5268 O O . LEU B 1 71 ? -29.004 5.131 -22.396 1.00 53.33 71 LEU B O 1
ATOM 5284 N N . THR B 1 72 ? -30.303 6.365 -21.031 1.00 53.59 72 THR B N 1
ATOM 5285 C CA . THR B 1 72 ? -31.364 6.563 -22.006 1.00 53.59 72 THR B CA 1
ATOM 5286 C C . THR B 1 72 ? -31.493 8.007 -22.469 1.00 53.37 72 THR B C 1
ATOM 5287 O O . THR B 1 72 ? -32.026 8.244 -23.559 1.00 53.53 72 THR B O 1
ATOM 5298 N N . GLY B 1 73 ? -31.022 8.970 -21.675 1.00 51.19 73 GLY B N 1
ATOM 5299 C CA . GLY B 1 73 ? -31.142 10.374 -22.006 1.00 49.00 73 GLY B CA 1
ATOM 5300 C C . GLY B 1 73 ? -32.505 10.979 -21.753 1.00 45.74 73 GLY B C 1
ATOM 5301 O O . GLY B 1 73 ? -32.680 12.184 -21.986 1.00 45.46 73 GLY B O 1
ATOM 5305 N N . GLU B 1 74 ? -33.469 10.196 -21.278 1.00 43.89 74 GLU B N 1
ATOM 5306 C CA . GLU B 1 74 ? -34.828 10.678 -21.087 1.00 42.69 74 GLU B CA 1
ATOM 5307 C C . GLU B 1 74 ? -35.003 11.242 -19.683 1.00 37.48 74 GLU B C 1
ATOM 5308 O O . GLU B 1 74 ? -34.465 10.704 -18.709 1.00 36.72 74 GLU B O 1
ATOM 5320 N N . TRP B 1 75 ? -35.748 12.338 -19.593 1.00 33.37 75 TRP B N 1
ATOM 5321 C CA . TRP B 1 75 ? -36.166 12.897 -18.316 1.00 29.48 75 TRP B CA 1
ATOM 5322 C C . TRP B 1 75 ? -37.545 12.373 -17.935 1.00 28.75 75 TRP B C 1
ATOM 5323 O O . TRP B 1 75 ? -38.330 11.931 -18.778 1.00 30.76 75 TRP B O 1
ATOM 5344 N N . ASN B 1 76 ? -37.843 12.446 -16.640 1.00 26.00 76 ASN B N 1
ATOM 5345 C CA . ASN B 1 76 ? -39.175 12.175 -16.138 1.00 23.86 76 ASN B CA 1
ATOM 5346 C C . ASN B 1 76 ? -39.654 13.414 -15.380 1.00 21.29 76 ASN B C 1
ATOM 5347 O O . ASN B 1 76 ? -39.031 14.487 -15.429 1.00 21.31 76 ASN B O 1
ATOM 5358 N N . GLY B 1 77 ? -40.782 13.266 -14.700 1.00 21.50 77 GLY B N 1
ATOM 5359 C CA . GLY B 1 77 ? -41.234 14.275 -13.760 1.00 18.20 77 GLY B CA 1
ATOM 5360 C C . GLY B 1 77 ? -41.610 15.609 -14.403 1.00 17.28 77 GLY B C 1
ATOM 5361 O O . GLY B 1 77 ? -41.979 15.702 -15.572 1.00 17.89 77 GLY B O 1
ATOM 5365 N N . MET B 1 78 ? -41.531 16.660 -13.584 1.00 14.29 78 MET B N 1
ATOM 5366 C CA . MET B 1 78 ? -41.903 17.985 -14.065 1.00 14.34 78 MET B CA 1
ATOM 5367 C C . MET B 1 78 ? -41.018 18.433 -15.217 1.00 15.41 78 MET B C 1
ATOM 5368 O O . MET B 1 78 ? -41.484 19.125 -16.129 1.00 16.16 78 MET B O 1
ATOM 5382 N N . ILE B 1 79 ? -39.745 18.053 -15.200 1.00 14.39 79 ILE B N 1
ATOM 5383 C CA . ILE B 1 79 ? -38.852 18.417 -16.302 1.00 16.05 79 ILE B CA 1
ATOM 5384 C C . ILE B 1 79 ? -39.393 17.868 -17.623 1.00 17.15 79 ILE B C 1
ATOM 5385 O O . ILE B 1 79 ? -39.449 18.567 -18.643 1.00 19.68 79 ILE B O 1
ATOM 5401 N N . ARG B 1 80 ? -39.809 16.603 -17.621 1.00 19.19 80 ARG B N 1
ATOM 5402 C CA . ARG B 1 80 ? -40.328 15.999 -18.847 1.00 20.49 80 ARG B CA 1
ATOM 5403 C C . ARG B 1 80 ? -41.585 16.714 -19.337 1.00 20.20 80 ARG B C 1
ATOM 5404 O O . ARG B 1 80 ? -41.755 16.928 -20.540 1.00 21.57 80 ARG B O 1
ATOM 5425 N N . GLU B 1 81 ? -42.472 17.117 -18.421 1.00 18.41 81 GLU B N 1
ATOM 5426 C CA . GLU B 1 81 ? -43.659 17.860 -18.827 1.00 18.84 81 GLU B CA 1
ATOM 5427 C C . GLU B 1 81 ? -43.294 19.119 -19.606 1.00 19.16 81 GLU B C 1
ATOM 5428 O O . GLU B 1 81 ? -43.945 19.441 -20.613 1.00 20.05 81 GLU B O 1
ATOM 5440 N N . LEU B 1 82 ? -42.258 19.842 -19.156 1.00 17.05 82 LEU B N 1
ATOM 5441 C CA . LEU B 1 82 ? -41.802 21.033 -19.866 1.00 16.23 82 LEU B CA 1
ATOM 5442 C C . LEU B 1 82 ? -41.274 20.671 -21.250 1.00 18.24 82 LEU B C 1
ATOM 5443 O O . LEU B 1 82 ? -41.584 21.332 -22.250 1.00 19.45 82 LEU B O 1
ATOM 5459 N N . LEU B 1 83 ? -40.433 19.653 -21.315 1.00 19.48 83 LEU B N 1
ATOM 5460 C CA . LEU B 1 83 ? -39.791 19.304 -22.570 1.00 20.19 83 LEU B CA 1
ATOM 5461 C C . LEU B 1 83 ? -40.737 18.637 -23.565 1.00 19.92 83 LEU B C 1
ATOM 5462 O O . LEU B 1 83 ? -40.377 18.519 -24.743 1.00 21.30 83 LEU B O 1
ATOM 5478 N N . GLU B 1 84 ? -41.915 18.183 -23.137 1.00 23.38 84 GLU B N 1
ATOM 5479 C CA . GLU B 1 84 ? -42.889 17.582 -24.044 1.00 25.53 84 GLU B CA 1
ATOM 5480 C C . GLU B 1 84 ? -44.078 18.500 -24.311 1.00 24.91 84 GLU B C 1
ATOM 5481 O O . GLU B 1 84 ? -45.118 18.036 -24.789 1.00 25.31 84 GLU B O 1
ATOM 5493 N N . GLN B 1 85 ? -43.960 19.788 -23.984 1.00 24.19 85 GLN B N 1
ATOM 5494 C CA . GLN B 1 85 ? -44.989 20.777 -24.300 1.00 25.83 85 GLN B CA 1
ATOM 5495 C C . GLN B 1 85 ? -46.315 20.476 -23.608 1.00 24.97 85 GLN B C 1
ATOM 5496 O O . GLN B 1 85 ? -47.387 20.776 -24.134 1.00 27.95 85 GLN B O 1
ATOM 5510 N N . ARG B 1 86 ? -46.268 19.887 -22.413 1.00 22.95 86 ARG B N 1
ATOM 5511 C CA . ARG B 1 86 ? -47.470 19.704 -21.619 1.00 23.93 86 ARG B CA 1
ATOM 5512 C C . ARG B 1 86 ? -47.541 20.632 -20.426 1.00 22.43 86 ARG B C 1
ATOM 5513 O O . ARG B 1 86 ? -48.544 20.614 -19.706 1.00 25.85 86 ARG B O 1
ATOM 5534 N N . ALA B 1 87 ? -46.489 21.402 -20.173 1.00 20.02 87 ALA B N 1
ATOM 5535 C CA . ALA B 1 87 ? -46.504 22.445 -19.165 1.00 17.27 87 ALA B CA 1
ATOM 5536 C C . ALA B 1 87 ? -45.669 23.612 -19.665 1.00 17.61 87 ALA B C 1
ATOM 5537 O O . ALA B 1 87 ? -44.655 23.419 -20.340 1.00 18.06 87 ALA B O 1
ATOM 5544 N N . ASP B 1 88 ? -46.119 24.817 -19.347 1.00 17.23 88 ASP B N 1
ATOM 5545 C CA . ASP B 1 88 ? -45.372 26.032 -19.639 1.00 15.92 88 ASP B CA 1
ATOM 5546 C C . ASP B 1 88 ? -44.405 26.402 -18.524 1.00 14.43 88 ASP B C 1
ATOM 5547 O O . ASP B 1 88 ? -43.346 26.980 -18.798 1.00 15.06 88 ASP B O 1
ATOM 5556 N N . LEU B 1 89 ? -44.746 26.074 -17.282 1.00 13.67 89 LEU B N 1
ATOM 5557 C CA . LEU B 1 89 ? -43.960 26.423 -16.111 1.00 11.89 89 LEU B CA 1
ATOM 5558 C C . LEU B 1 89 ? -44.041 25.277 -15.122 1.00 12.00 89 LEU B C 1
ATOM 5559 O O . LEU B 1 89 ? -45.093 24.657 -14.982 1.00 12.44 89 LEU B O 1
ATOM 5575 N N . ALA B 1 90 ? -42.942 25.029 -14.408 1.00 10.37 90 ALA B N 1
ATOM 5576 C CA . ALA B 1 90 ? -42.910 24.114 -13.272 1.00 10.80 90 ALA B CA 1
ATOM 5577 C C . ALA B 1 90 ? -42.644 24.961 -12.038 1.00 10.61 90 ALA B C 1
ATOM 5578 O O . ALA B 1 90 ? -41.628 25.656 -11.966 1.00 10.71 90 ALA B O 1
ATOM 5585 N N A ILE B 1 91 ? -43.543 24.887 -11.059 0.84 10.11 91 ILE B N 1
ATOM 5586 N N B ILE B 1 91 ? -43.565 24.921 -11.086 0.16 10.97 91 ILE B N 1
ATOM 5587 C CA A ILE B 1 91 ? -43.479 25.743 -9.876 0.84 9.99 91 ILE B CA 1
ATOM 5588 C CA B ILE B 1 91 ? -43.462 25.722 -9.877 0.16 11.54 91 ILE B CA 1
ATOM 5589 C C A ILE B 1 91 ? -43.631 24.864 -8.642 0.84 11.49 91 ILE B C 1
ATOM 5590 C C B ILE B 1 91 ? -43.589 24.753 -8.714 0.16 11.36 91 ILE B C 1
ATOM 5591 O O A ILE B 1 91 ? -44.742 24.422 -8.323 0.84 11.35 91 ILE B O 1
ATOM 5592 O O B ILE B 1 91 ? -44.623 24.091 -8.554 0.16 11.40 91 ILE B O 1
ATOM 5623 N N . ALA B 1 92 ? -42.522 24.621 -7.948 1.00 10.00 92 ALA B N 1
ATOM 5624 C CA . ALA B 1 92 ? -42.454 23.633 -6.880 1.00 9.81 92 ALA B CA 1
ATOM 5625 C C . ALA B 1 92 ? -41.158 23.872 -6.139 1.00 10.28 92 ALA B C 1
ATOM 5626 O O . ALA B 1 92 ? -40.371 24.761 -6.489 1.00 11.80 92 ALA B O 1
ATOM 5634 N N . ASP B 1 93 ? -40.929 23.055 -5.122 1.00 9.86 93 ASP B N 1
ATOM 5635 C CA . ASP B 1 93 ? -39.635 23.044 -4.443 1.00 10.47 93 ASP B CA 1
ATOM 5636 C C . ASP B 1 93 ? -38.628 22.235 -5.268 1.00 10.75 93 ASP B C 1
ATOM 5637 O O . ASP B 1 93 ? -38.095 21.214 -4.844 1.00 11.45 93 ASP B O 1
ATOM 5646 N N . LEU B 1 94 ? -38.380 22.754 -6.481 1.00 11.21 94 LEU B N 1
ATOM 5647 C CA . LEU B 1 94 ? -37.546 22.114 -7.501 1.00 12.09 94 LEU B CA 1
ATOM 5648 C C . LEU B 1 94 ? -36.163 22.758 -7.471 1.00 12.64 94 LEU B C 1
ATOM 5649 O O . LEU B 1 94 ? -36.014 23.940 -7.776 1.00 12.88 94 LEU B O 1
ATOM 5665 N N . THR B 1 95 ? -35.154 21.971 -7.103 1.00 13.11 95 THR B N 1
ATOM 5666 C CA . THR B 1 95 ? -33.805 22.482 -6.931 1.00 14.66 95 THR B CA 1
ATOM 5667 C C . THR B 1 95 ? -33.169 22.847 -8.275 1.00 16.33 95 THR B C 1
ATOM 5668 O O . THR B 1 95 ? -33.204 22.053 -9.220 1.00 16.91 95 THR B O 1
ATOM 5679 N N . ILE B 1 96 ? -32.607 24.058 -8.357 1.00 16.28 96 ILE B N 1
ATOM 5680 C CA . ILE B 1 96 ? -31.796 24.478 -9.503 1.00 18.58 96 ILE B CA 1
ATOM 5681 C C . ILE B 1 96 ? -30.458 23.763 -9.409 1.00 20.59 96 ILE B C 1
ATOM 5682 O O . ILE B 1 96 ? -29.694 23.977 -8.461 1.00 22.40 96 ILE B O 1
ATOM 5698 N N . THR B 1 97 ? -30.177 22.896 -10.373 1.00 22.03 97 THR B N 1
ATOM 5699 C CA . THR B 1 97 ? -28.910 22.189 -10.421 1.00 23.81 97 THR B CA 1
ATOM 5700 C C . THR B 1 97 ? -28.272 22.393 -11.784 1.00 23.68 97 THR B C 1
ATOM 5701 O O . THR B 1 97 ? -28.964 22.550 -12.792 1.00 24.98 97 THR B O 1
ATOM 5712 N N . PHE B 1 98 ? -26.934 22.383 -11.807 1.00 25.85 98 PHE B N 1
ATOM 5713 C CA . PHE B 1 98 ? -26.229 22.462 -13.082 1.00 25.76 98 PHE B CA 1
ATOM 5714 C C . PHE B 1 98 ? -26.799 21.456 -14.089 1.00 25.97 98 PHE B C 1
ATOM 5715 O O . PHE B 1 98 ? -27.061 21.803 -15.245 1.00 27.75 98 PHE B O 1
ATOM 5732 N N . GLU B 1 99 ? -27.093 20.238 -13.649 1.00 26.41 99 GLU B N 1
ATOM 5733 C CA . GLU B 1 99 ? -27.628 19.211 -14.546 1.00 25.78 99 GLU B CA 1
ATOM 5734 C C . GLU B 1 99 ? -28.993 19.580 -15.140 1.00 25.10 99 GLU B C 1
ATOM 5735 O O . GLU B 1 99 ? -29.223 19.408 -16.344 1.00 27.99 99 GLU B O 1
ATOM 5747 N N . ARG B 1 100 ? -29.940 20.021 -14.308 1.00 23.97 100 ARG B N 1
ATOM 5748 C CA . ARG B 1 100 ? -31.241 20.418 -14.839 1.00 21.82 100 ARG B CA 1
ATOM 5749 C C . ARG B 1 100 ? -31.110 21.631 -15.755 1.00 19.34 100 ARG B C 1
ATOM 5750 O O . ARG B 1 100 ? -31.836 21.746 -16.757 1.00 19.05 100 ARG B O 1
ATOM 5771 N N . GLU B 1 101 ? -30.191 22.539 -15.429 1.00 21.60 101 GLU B N 1
ATOM 5772 C CA . GLU B 1 101 ? -29.938 23.703 -16.264 1.00 21.93 101 GLU B CA 1
ATOM 5773 C C . GLU B 1 101 ? -29.470 23.324 -17.663 1.00 21.58 101 GLU B C 1
ATOM 5774 O O . GLU B 1 101 ? -29.532 24.167 -18.562 1.00 23.00 101 GLU B O 1
ATOM 5786 N N . GLN B 1 102 ? -29.006 22.091 -17.883 1.00 22.40 102 GLN B N 1
ATOM 5787 C CA . GLN B 1 102 ? -28.619 21.710 -19.240 1.00 23.20 102 GLN B CA 1
ATOM 5788 C C . GLN B 1 102 ? -29.805 21.294 -20.095 1.00 21.78 102 GLN B C 1
ATOM 5789 O O . GLN B 1 102 ? -29.631 21.091 -21.303 1.00 23.67 102 GLN B O 1
ATOM 5803 N N . ALA B 1 103 ? -31.002 21.219 -19.531 1.00 20.37 103 ALA B N 1
ATOM 5804 C CA . ALA B 1 103 ? -32.183 20.810 -20.275 1.00 20.91 103 ALA B CA 1
ATOM 5805 C C . ALA B 1 103 ? -33.322 21.808 -20.217 1.00 17.35 103 ALA B C 1
ATOM 5806 O O . ALA B 1 103 ? -34.132 21.861 -21.148 1.00 18.47 103 ALA B O 1
ATOM 5813 N N . VAL B 1 104 ? -33.440 22.575 -19.131 1.00 16.17 104 VAL B N 1
ATOM 5814 C CA . VAL B 1 104 ? -34.492 23.570 -18.969 1.00 14.92 104 VAL B CA 1
ATOM 5815 C C . VAL B 1 104 ? -33.862 24.879 -18.500 1.00 15.33 104 VAL B C 1
ATOM 5816 O O . VAL B 1 104 ? -32.706 24.922 -18.073 1.00 16.25 104 VAL B O 1
ATOM 5829 N N . ASP B 1 105 ? -34.637 25.956 -18.593 1.00 14.63 105 ASP B N 1
ATOM 5830 C CA . ASP B 1 105 ? -34.262 27.235 -18.016 1.00 15.30 105 ASP B CA 1
ATOM 5831 C C . ASP B 1 105 ? -34.890 27.377 -16.637 1.00 14.28 105 ASP B C 1
ATOM 5832 O O . ASP B 1 105 ? -35.933 26.786 -16.356 1.00 15.03 105 ASP B O 1
ATOM 5841 N N . PHE B 1 106 ? -34.251 28.176 -15.788 1.00 13.94 106 PHE B N 1
ATOM 5842 C CA . PHE B 1 106 ? -34.780 28.538 -14.486 1.00 13.32 106 PHE B CA 1
ATOM 5843 C C . PHE B 1 106 ? -34.861 30.050 -14.335 1.00 13.24 106 PHE B C 1
ATOM 5844 O O . PHE B 1 106 ? -33.998 30.797 -14.826 1.00 14.61 106 PHE B O 1
ATOM 5861 N N . THR B 1 107 ? -35.906 30.500 -13.655 1.00 13.97 107 THR B N 1
ATOM 5862 C CA . THR B 1 107 ? -36.019 31.884 -13.270 1.00 14.85 107 THR B CA 1
ATOM 5863 C C . THR B 1 107 ? -35.051 32.192 -12.135 1.00 16.85 107 THR B C 1
ATOM 5864 O O . THR B 1 107 ? -34.467 31.305 -11.499 1.00 16.91 107 THR B O 1
ATOM 5875 N N . THR B 1 108 ? -34.920 33.473 -11.870 1.00 17.99 108 THR B N 1
ATOM 5876 C CA . THR B 1 108 ? -34.429 33.960 -10.590 1.00 20.31 108 THR B CA 1
ATOM 5877 C C . THR B 1 108 ? -35.013 33.104 -9.462 1.00 19.78 108 THR B C 1
ATOM 5878 O O . THR B 1 108 ? -36.214 32.817 -9.478 1.00 19.56 108 THR B O 1
ATOM 5889 N N . PRO B 1 109 ? -34.214 32.686 -8.476 1.00 19.80 109 PRO B N 1
ATOM 5890 C CA . PRO B 1 109 ? -34.753 31.904 -7.356 1.00 19.98 109 PRO B CA 1
ATOM 5891 C C . PRO B 1 109 ? -35.823 32.663 -6.589 1.00 17.40 109 PRO B C 1
ATOM 5892 O O . PRO B 1 109 ? -35.779 33.889 -6.460 1.00 19.40 109 PRO B O 1
ATOM 5903 N N . PHE B 1 110 ? -36.772 31.915 -6.041 1.00 15.14 110 PHE B N 1
ATOM 5904 C CA . PHE B 1 110 ? -37.711 32.474 -5.084 1.00 14.72 110 PHE B CA 1
ATOM 5905 C C . PHE B 1 110 ? -37.426 32.058 -3.653 1.00 15.05 110 PHE B C 1
ATOM 5906 O O . PHE B 1 110 ? -37.999 32.656 -2.741 1.00 17.85 110 PHE B O 1
ATOM 5923 N N . MET B 1 111 ? -36.550 31.073 -3.427 1.00 15.16 111 MET B N 1
ATOM 5924 C CA . MET B 1 111 ? -36.192 30.648 -2.081 1.00 15.93 111 MET B CA 1
ATOM 5925 C C . MET B 1 111 ? -34.779 30.092 -2.102 1.00 15.17 111 MET B C 1
ATOM 5926 O O . MET B 1 111 ? -34.393 29.396 -3.036 1.00 16.65 111 MET B O 1
ATOM 5940 N N . ASN B 1 112 ? -34.026 30.388 -1.058 1.00 17.77 112 ASN B N 1
ATOM 5941 C CA . ASN B 1 112 ? -32.682 29.863 -0.893 1.00 18.72 112 ASN B CA 1
ATOM 5942 C C . ASN B 1 112 ? -32.671 28.896 0.284 1.00 17.79 112 ASN B C 1
ATOM 5943 O O . ASN B 1 112 ? -33.504 29.002 1.192 1.00 19.25 112 ASN B O 1
ATOM 5954 N N . LEU B 1 113 ? -31.724 27.958 0.262 1.00 16.97 113 LEU B N 1
ATOM 5955 C CA . LEU B 1 113 ? -31.671 26.892 1.267 1.00 15.48 113 LEU B CA 1
ATOM 5956 C C . LEU B 1 113 ? -30.306 26.207 1.212 1.00 16.32 113 LEU B C 1
ATOM 5957 O O . LEU B 1 113 ? -29.429 26.598 0.433 1.00 19.62 113 LEU B O 1
ATOM 5973 N N . GLY B 1 114 ? -30.132 25.177 2.039 1.00 15.81 114 GLY B N 1
ATOM 5974 C CA . GLY B 1 114 ? -28.953 24.321 1.980 1.00 15.91 114 GLY B CA 1
ATOM 5975 C C . GLY B 1 114 ? -29.081 23.195 2.987 1.00 16.91 114 GLY B C 1
ATOM 5976 O O . GLY B 1 114 ? -29.945 23.221 3.870 1.00 17.85 114 GLY B O 1
ATOM 5980 N N . VAL B 1 115 ? -28.219 22.186 2.825 1.00 16.93 115 VAL B N 1
ATOM 5981 C CA . VAL B 1 115 ? -28.178 21.075 3.773 1.00 16.68 115 VAL B CA 1
ATOM 5982 C C . VAL B 1 115 ? -27.841 21.615 5.149 1.00 16.31 115 VAL B C 1
ATOM 5983 O O . VAL B 1 115 ? -26.896 22.400 5.304 1.00 15.19 115 VAL B O 1
ATOM 5996 N N . SER B 1 116 ? -28.576 21.169 6.160 1.00 16.70 116 SER B N 1
ATOM 5997 C CA . SER B 1 116 ? -28.256 21.496 7.543 1.00 17.19 116 SER B CA 1
ATOM 5998 C C . SER B 1 116 ? -28.642 20.312 8.426 1.00 15.84 116 SER B C 1
ATOM 5999 O O . SER B 1 116 ? -29.012 19.232 7.939 1.00 16.10 116 SER B O 1
ATOM 6007 N N . ILE B 1 117 ? -28.588 20.532 9.739 1.00 16.53 117 ILE B N 1
ATOM 6008 C CA . ILE B 1 117 ? -28.709 19.478 10.741 1.00 16.31 117 ILE B CA 1
ATOM 6009 C C . ILE B 1 117 ? -29.929 19.757 11.602 1.00 17.81 117 ILE B C 1
ATOM 6010 O O . ILE B 1 117 ? -30.072 20.858 12.145 1.00 18.67 117 ILE B O 1
ATOM 6026 N N . LEU B 1 118 ? -30.775 18.741 11.765 1.00 18.16 118 LEU B N 1
ATOM 6027 C CA . LEU B 1 118 ? -31.881 18.754 12.717 1.00 18.89 118 LEU B CA 1
ATOM 6028 C C . LEU B 1 118 ? -31.488 17.953 13.957 1.00 19.32 118 LEU B C 1
ATOM 6029 O O . LEU B 1 118 ? -31.067 16.798 13.846 1.00 18.23 118 LEU B O 1
ATOM 6045 N N . TYR B 1 119 ? -31.604 18.568 15.133 1.00 21.03 119 TYR B N 1
ATOM 6046 C CA . TYR B 1 119 ? -31.184 17.898 16.356 1.00 21.41 119 TYR B CA 1
ATOM 6047 C C . TYR B 1 119 ? -32.034 18.406 17.511 1.00 25.65 119 TYR B C 1
ATOM 6048 O O . TYR B 1 119 ? -32.859 19.308 17.357 1.00 26.66 119 TYR B O 1
ATOM 6066 N N . ARG B 1 120 ? -31.844 17.794 18.678 1.00 26.55 120 ARG B N 1
ATOM 6067 C CA . ARG B 1 120 ? -32.501 18.291 19.876 1.00 29.67 120 ARG B CA 1
ATOM 6068 C C . ARG B 1 120 ? -31.908 19.632 20.285 1.00 30.27 120 ARG B C 1
ATOM 6069 O O . ARG B 1 120 ? -30.742 19.937 20.019 1.00 28.15 120 ARG B O 1
ATOM 6090 N N . LYS B 1 121 ? -32.731 20.433 20.948 1.00 32.68 121 LYS B N 1
ATOM 6091 C CA . LYS B 1 121 ? -32.296 21.730 21.433 1.00 36.39 121 LYS B CA 1
ATOM 6092 C C . LYS B 1 121 ? -31.389 21.557 22.648 1.00 38.26 121 LYS B C 1
ATOM 6093 O O . LYS B 1 121 ? -31.446 20.547 23.353 1.00 38.73 121 LYS B O 1
ATOM 6112 N N . GLY B 1 122 ? -30.519 22.542 22.864 1.00 39.66 122 GLY B N 1
ATOM 6113 C CA . GLY B 1 122 ? -29.780 22.651 24.110 1.00 40.56 122 GLY B CA 1
ATOM 6114 C C . GLY B 1 122 ? -28.709 21.604 24.352 1.00 41.37 122 GLY B C 1
ATOM 6115 O O . GLY B 1 122 ? -28.764 20.875 25.347 1.00 45.76 122 GLY B O 1
ATOM 6119 N N . THR B 1 123 ? -27.729 21.521 23.455 1.00 37.83 123 THR B N 1
ATOM 6120 C CA . THR B 1 123 ? -26.514 20.753 23.687 1.00 33.31 123 THR B CA 1
ATOM 6121 C C . THR B 1 123 ? -25.354 21.544 23.101 1.00 34.14 123 THR B C 1
ATOM 6122 O O . THR B 1 123 ? -25.576 22.540 22.401 1.00 33.91 123 THR B O 1
ATOM 6133 N N . PRO B 1 124 ? -24.110 21.132 23.346 1.00 33.29 124 PRO B N 1
ATOM 6134 C CA . PRO B 1 124 ? -22.955 21.831 22.772 1.00 34.33 124 PRO B CA 1
ATOM 6135 C C . PRO B 1 124 ? -22.626 21.449 21.338 1.00 33.93 124 PRO B C 1
ATOM 6136 O O . PRO B 1 124 ? -21.573 21.859 20.842 1.00 34.69 124 PRO B O 1
ATOM 6147 N N . ILE B 1 125 ? -23.468 20.666 20.669 1.00 31.39 125 ILE B N 1
ATOM 6148 C CA . ILE B 1 125 ? -23.266 20.361 19.254 1.00 30.30 125 ILE B CA 1
ATOM 6149 C C . ILE B 1 125 ? -23.660 21.588 18.449 1.00 29.75 125 ILE B C 1
ATOM 6150 O O . ILE B 1 125 ? -24.833 21.969 18.424 1.00 32.68 125 ILE B O 1
ATOM 6166 N N . GLU B 1 126 ? -22.686 22.196 17.775 1.00 29.04 126 GLU B N 1
ATOM 6167 C CA . GLU B 1 126 ? -22.894 23.468 17.100 1.00 30.05 126 GLU B CA 1
ATOM 6168 C C . GLU B 1 126 ? -22.681 23.415 15.596 1.00 29.24 126 GLU B C 1
ATOM 6169 O O . GLU B 1 126 ? -22.961 24.414 14.922 1.00 29.34 126 GLU B O 1
ATOM 6181 N N . SER B 1 127 ? -22.159 22.316 15.058 1.00 28.05 127 SER B N 1
ATOM 6182 C CA . SER B 1 127 ? -21.749 22.283 13.658 1.00 28.15 127 SER B CA 1
ATOM 6183 C C . SER B 1 127 ? -21.597 20.838 13.216 1.00 27.49 127 SER B C 1
ATOM 6184 O O . SER B 1 127 ? -21.513 19.923 14.035 1.00 27.40 127 SER B O 1
ATOM 6192 N N . ALA B 1 128 ? -21.523 20.655 11.896 1.00 26.91 128 ALA B N 1
ATOM 6193 C CA . ALA B 1 128 ? -21.173 19.353 11.333 1.00 26.24 128 ALA B CA 1
ATOM 6194 C C . ALA B 1 128 ? -19.824 18.881 11.855 1.00 25.03 128 ALA B C 1
ATOM 6195 O O . ALA B 1 128 ? -19.622 17.685 12.101 1.00 26.27 128 ALA B O 1
ATOM 6202 N N . GLU B 1 129 ? -18.887 19.811 12.031 1.00 26.35 129 GLU B N 1
ATOM 6203 C CA . GLU B 1 129 ? -17.555 19.441 12.478 1.00 27.02 129 GLU B CA 1
ATOM 6204 C C . GLU B 1 129 ? -17.617 18.791 13.853 1.00 26.25 129 GLU B C 1
ATOM 6205 O O . GLU B 1 129 ? -16.911 17.812 14.125 1.00 27.63 129 GLU B O 1
ATOM 6217 N N . ASP B 1 130 ? -18.478 19.309 14.723 1.00 27.27 130 ASP B N 1
ATOM 6218 C CA . ASP B 1 130 ? -18.691 18.676 16.016 1.00 26.83 130 ASP B CA 1
ATOM 6219 C C . ASP B 1 130 ? -19.219 17.243 15.882 1.00 26.87 130 ASP B C 1
ATOM 6220 O O . ASP B 1 130 ? -18.910 16.396 16.729 1.00 27.50 130 ASP B O 1
ATOM 6229 N N . LEU B 1 131 ? -20.023 16.940 14.847 1.00 25.92 131 LEU B N 1
ATOM 6230 C CA . LEU B 1 131 ? -20.505 15.569 14.668 1.00 23.51 131 LEU B CA 1
ATOM 6231 C C . LEU B 1 131 ? -19.416 14.648 14.126 1.00 24.04 131 LEU B C 1
ATOM 6232 O O . LEU B 1 131 ? -19.336 13.479 14.520 1.00 25.50 131 LEU B O 1
ATOM 6248 N N . ALA B 1 132 ? -18.589 15.144 13.208 1.00 22.82 132 ALA B N 1
ATOM 6249 C CA . ALA B 1 132 ? -17.538 14.343 12.589 1.00 26.71 132 ALA B CA 1
ATOM 6250 C C . ALA B 1 132 ? -16.379 14.044 13.538 1.00 30.25 132 ALA B C 1
ATOM 6251 O O . ALA B 1 132 ? -15.595 13.123 13.269 1.00 32.27 132 ALA B O 1
ATOM 6258 N N . LYS B 1 133 ? -16.237 14.804 14.624 1.00 30.76 133 LYS B N 1
ATOM 6259 C CA . LYS B 1 133 ? -15.162 14.601 15.591 1.00 32.25 133 LYS B CA 1
ATOM 6260 C C . LYS B 1 133 ? -15.553 13.632 16.697 1.00 32.02 133 LYS B C 1
ATOM 6261 O O . LYS B 1 133 ? -14.766 13.415 17.626 1.00 32.12 133 LYS B O 1
ATOM 6280 N N . GLN B 1 134 ? -16.744 13.049 16.620 1.00 29.96 134 GLN B N 1
ATOM 6281 C CA . GLN B 1 134 ? -17.292 12.237 17.692 1.00 28.53 134 GLN B CA 1
ATOM 6282 C C . GLN B 1 134 ? -17.911 10.996 17.063 1.00 26.76 134 GLN B C 1
ATOM 6283 O O . GLN B 1 134 ? -18.023 10.890 15.839 1.00 26.18 134 GLN B O 1
ATOM 6297 N N . THR B 1 135 ? -18.283 10.023 17.898 1.00 25.09 135 THR B N 1
ATOM 6298 C CA . THR B 1 135 ? -18.832 8.777 17.384 1.00 24.45 135 THR B CA 1
ATOM 6299 C C . THR B 1 135 ? -20.070 8.281 18.105 1.00 24.39 135 THR B C 1
ATOM 6300 O O . THR B 1 135 ? -20.687 7.325 17.627 1.00 23.04 135 THR B O 1
ATOM 6311 N N . ARG B 1 136 ? -20.457 8.885 19.227 1.00 23.86 136 ARG B N 1
ATOM 6312 C CA . ARG B 1 136 ? -21.575 8.348 19.991 1.00 23.87 136 ARG B CA 1
ATOM 6313 C C . ARG B 1 136 ? -22.917 8.689 19.358 1.00 23.18 136 ARG B C 1
ATOM 6314 O O . ARG B 1 136 ? -23.818 7.846 19.321 1.00 23.72 136 ARG B O 1
ATOM 6335 N N . ILE B 1 137 ? -23.083 9.933 18.926 1.00 22.45 137 ILE B N 1
ATOM 6336 C CA . ILE B 1 137 ? -24.285 10.388 18.239 1.00 20.78 137 ILE B CA 1
ATOM 6337 C C . ILE B 1 137 ? -24.229 9.903 16.802 1.00 20.65 137 ILE B C 1
ATOM 6338 O O . ILE B 1 137 ? -23.261 10.172 16.077 1.00 22.30 137 ILE B O 1
ATOM 6354 N N . LYS B 1 138 ? -25.281 9.206 16.379 1.00 19.52 138 LYS B N 1
ATOM 6355 C CA . LYS B 1 138 ? -25.421 8.774 15.001 1.00 19.26 138 LYS B CA 1
ATOM 6356 C C . LYS B 1 138 ? -26.171 9.836 14.211 1.00 19.63 138 LYS B C 1
ATOM 6357 O O . LYS B 1 138 ? -26.936 10.637 14.756 1.00 18.47 138 LYS B O 1
ATOM 6376 N N . TYR B 1 139 ? -25.894 9.877 12.921 1.00 16.71 139 TYR B N 1
ATOM 6377 C CA . TYR B 1 139 ? -26.535 10.855 12.062 1.00 17.05 139 TYR B CA 1
ATOM 6378 C C . TYR B 1 139 ? -26.745 10.243 10.689 1.00 16.46 139 TYR B C 1
ATOM 6379 O O . TYR B 1 139 ? -25.930 9.454 10.213 1.00 18.06 139 TYR B O 1
ATOM 6397 N N . GLY B 1 140 ? -27.848 10.635 10.062 1.00 16.21 140 GLY B N 1
ATOM 6398 C CA . GLY B 1 140 ? -28.222 10.080 8.782 1.00 15.64 140 GLY B CA 1
ATOM 6399 C C . GLY B 1 140 ? -28.940 11.068 7.898 1.00 14.55 140 GLY B C 1
ATOM 6400 O O . GLY B 1 140 ? -28.892 12.284 8.104 1.00 15.65 140 GLY B O 1
ATOM 6404 N N . ALA B 1 141 ? -29.604 10.530 6.886 1.00 15.52 141 ALA B N 1
ATOM 6405 C CA . ALA B 1 141 ? -30.220 11.316 5.836 1.00 15.52 141 ALA B CA 1
ATOM 6406 C C . ALA B 1 141 ? -31.212 10.416 5.110 1.00 15.08 141 ALA B C 1
ATOM 6407 O O . ALA B 1 141 ? -31.241 9.198 5.324 1.00 13.66 141 ALA B O 1
ATOM 6414 N N . LEU B 1 142 ? -32.019 11.028 4.246 1.00 14.57 142 LEU B N 1
ATOM 6415 C CA . LEU B 1 142 ? -32.971 10.291 3.421 1.00 15.09 142 LEU B CA 1
ATOM 6416 C C . LEU B 1 142 ? -32.224 9.389 2.449 1.00 15.28 142 LEU B C 1
ATOM 6417 O O . LEU B 1 142 ? -31.350 9.847 1.705 1.00 17.75 142 LEU B O 1
ATOM 6433 N N . LYS B 1 143 ? -32.585 8.110 2.433 1.00 15.62 143 LYS B N 1
ATOM 6434 C CA . LYS B 1 143 ? -32.036 7.169 1.466 1.00 17.38 143 LYS B CA 1
ATOM 6435 C C . LYS B 1 143 ? -32.305 7.640 0.037 1.00 19.40 143 LYS B C 1
ATOM 6436 O O . LYS B 1 143 ? -33.445 7.937 -0.329 1.00 19.28 143 LYS B O 1
ATOM 6455 N N . GLY B 1 144 ? -31.245 7.716 -0.768 1.00 18.55 144 GLY B N 1
ATOM 6456 C CA . GLY B 1 144 ? -31.345 8.028 -2.187 1.00 19.32 144 GLY B CA 1
ATOM 6457 C C . GLY B 1 144 ? -31.586 9.480 -2.538 1.00 18.35 144 GLY B C 1
ATOM 6458 O O . GLY B 1 144 ? -31.822 9.785 -3.713 1.00 20.03 144 GLY B O 1
ATOM 6462 N N . GLY B 1 145 ? -31.533 10.391 -1.565 1.00 19.20 145 GLY B N 1
ATOM 6463 C CA . GLY B 1 145 ? -31.819 11.786 -1.801 1.00 19.30 145 GLY B CA 1
ATOM 6464 C C . GLY B 1 145 ? -30.557 12.627 -2.042 1.00 18.63 145 GLY B C 1
ATOM 6465 O O . GLY B 1 145 ? -29.418 12.156 -1.997 1.00 18.38 145 GLY B O 1
ATOM 6469 N N . SER B 1 146 ? -30.792 13.923 -2.279 1.00 19.76 146 SER B N 1
ATOM 6470 C CA . SER B 1 1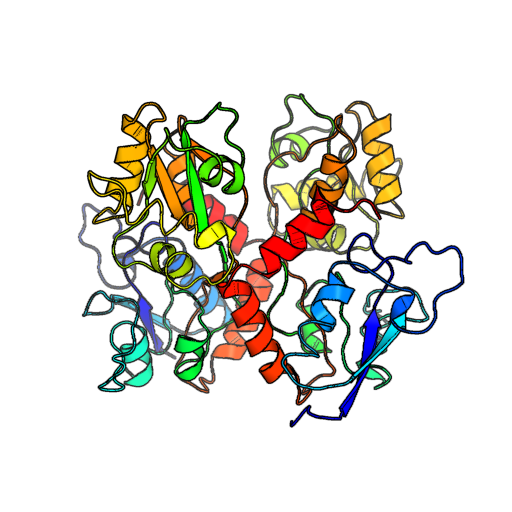46 ? -29.692 14.814 -2.643 1.00 18.48 146 SER B CA 1
ATOM 6471 C C . SER B 1 146 ? -28.800 15.144 -1.451 1.00 17.25 146 SER B C 1
ATOM 6472 O O . SER B 1 146 ? -27.638 15.510 -1.643 1.00 17.98 146 SER B O 1
ATOM 6480 N N . THR B 1 147 ? -29.321 15.062 -0.229 1.00 15.82 147 THR B N 1
ATOM 6481 C CA . THR B 1 147 ? -28.475 15.259 0.937 1.00 15.75 147 THR B CA 1
ATOM 6482 C C . THR B 1 147 ? -27.449 14.138 1.051 1.00 15.34 147 THR B C 1
ATOM 6483 O O . THR B 1 147 ? -26.248 14.394 1.215 1.00 15.95 147 THR B O 1
ATOM 6494 N N . ALA B 1 148 ? -27.898 12.886 0.980 1.00 16.87 148 ALA B N 1
ATOM 6495 C CA . ALA B 1 148 ? -26.979 11.758 0.974 1.00 17.32 148 ALA B CA 1
ATOM 6496 C C . ALA B 1 148 ? -25.971 11.881 -0.162 1.00 15.90 148 ALA B C 1
ATOM 6497 O O . ALA B 1 148 ? -24.782 11.592 0.023 1.00 16.73 148 ALA B O 1
ATOM 6504 N N . ALA B 1 149 ? -26.430 12.306 -1.347 1.00 17.47 149 ALA B N 1
ATOM 6505 C CA . ALA B 1 149 ? -25.541 12.441 -2.502 1.00 17.65 149 ALA B CA 1
ATOM 6506 C C . ALA B 1 149 ? -24.465 13.488 -2.255 1.00 15.28 149 ALA B C 1
ATOM 6507 O O . ALA B 1 149 ? -23.321 13.319 -2.690 1.00 15.93 149 ALA B O 1
ATOM 6514 N N . PHE B 1 150 ? -24.809 14.578 -1.563 1.00 16.20 150 PHE B N 1
ATOM 6515 C CA . PHE B 1 150 ? -23.803 15.582 -1.230 1.00 15.55 150 PHE B CA 1
ATOM 6516 C C . PHE B 1 150 ? -22.638 14.938 -0.493 1.00 14.94 150 PHE B C 1
ATOM 6517 O O . PHE B 1 150 ? -21.469 15.188 -0.802 1.00 15.34 150 PHE B O 1
ATOM 6534 N N . PHE B 1 151 ? -22.937 14.089 0.499 1.00 14.10 151 PHE B N 1
ATOM 6535 C CA . PHE B 1 151 ? -21.873 13.439 1.259 1.00 14.69 151 PHE B CA 1
ATOM 6536 C C . PHE B 1 151 ? -21.174 12.353 0.439 1.00 14.94 151 PHE B C 1
ATOM 6537 O O . PHE B 1 151 ? -19.942 12.275 0.420 1.00 15.89 151 PHE B O 1
ATOM 6554 N N A ARG B 1 152 ? -21.947 11.521 -0.262 0.49 15.91 152 ARG B N 1
ATOM 6555 N N B ARG B 1 152 ? -21.946 11.504 -0.247 0.51 15.45 152 ARG B N 1
ATOM 6556 C CA A ARG B 1 152 ? -21.369 10.420 -1.031 0.49 16.65 152 ARG B CA 1
ATOM 6557 C CA B ARG B 1 152 ? -21.357 10.421 -1.036 0.51 15.51 152 ARG B CA 1
ATOM 6558 C C A ARG B 1 152 ? -20.419 10.932 -2.101 0.49 15.87 152 ARG B C 1
ATOM 6559 C C B ARG B 1 152 ? -20.384 10.965 -2.068 0.51 15.76 152 ARG B C 1
ATOM 6560 O O A ARG B 1 152 ? -19.396 10.297 -2.392 0.49 17.12 152 ARG B O 1
ATOM 6561 O O B ARG B 1 152 ? -19.306 10.395 -2.285 0.51 18.12 152 ARG B O 1
ATOM 6602 N N . ASP B 1 153 ? -20.749 12.072 -2.706 1.00 15.67 153 ASP B N 1
ATOM 6603 C CA . ASP B 1 153 ? -20.004 12.605 -3.838 1.00 16.24 153 ASP B CA 1
ATOM 6604 C C . ASP B 1 153 ? -18.845 13.490 -3.431 1.00 14.18 153 ASP B C 1
ATOM 6605 O O . ASP B 1 153 ? -18.038 13.866 -4.289 1.00 16.06 153 ASP B O 1
ATOM 6615 N N . SER B 1 154 ? -18.753 13.860 -2.168 1.00 13.02 154 SER B N 1
ATOM 6616 C CA . SER B 1 154 ? -17.771 14.855 -1.769 1.00 13.09 154 SER B CA 1
ATOM 6617 C C . SER B 1 154 ? -16.356 14.300 -1.819 1.00 14.59 154 SER B C 1
ATOM 6618 O O . SER B 1 154 ? -16.097 13.142 -1.476 1.00 15.99 154 SER B O 1
ATOM 6626 N N . LYS B 1 155 ? -15.431 15.149 -2.238 1.00 14.71 155 LYS B N 1
ATOM 6627 C CA . LYS B 1 155 ? -14.008 14.859 -2.174 1.00 17.48 155 LYS B CA 1
ATOM 6628 C C . LYS B 1 155 ? -13.334 15.668 -1.091 1.00 17.46 155 LYS B C 1
ATOM 6629 O O . LYS B 1 155 ? -12.105 15.671 -1.000 1.00 19.56 155 LYS B O 1
ATOM 6648 N N . ILE B 1 156 ? -14.111 16.356 -0.277 1.00 16.16 156 ILE B N 1
ATOM 6649 C CA . ILE B 1 156 ? -13.605 17.149 0.829 1.00 15.04 156 ILE B CA 1
ATOM 6650 C C . ILE B 1 156 ? -13.461 16.223 2.030 1.00 16.81 156 ILE B C 1
ATOM 6651 O O . ILE B 1 156 ? -14.406 15.492 2.375 1.00 17.51 156 ILE B O 1
ATOM 6667 N N . SER B 1 157 ? -12.288 16.261 2.672 1.00 17.77 157 SER B N 1
ATOM 6668 C CA . SER B 1 157 ? -11.945 15.277 3.702 1.00 18.66 157 SER B CA 1
ATOM 6669 C C . SER B 1 157 ? -13.003 15.209 4.805 1.00 18.91 157 SER B C 1
ATOM 6670 O O . SER B 1 157 ? -13.396 14.117 5.226 1.00 20.14 157 SER B O 1
ATOM 6678 N N . THR B 1 158 ? -13.493 16.359 5.274 1.00 19.42 158 THR B N 1
ATOM 6679 C CA . THR B 1 158 ? -14.476 16.366 6.354 1.00 21.05 158 THR B CA 1
ATOM 6680 C C . THR B 1 158 ? -15.707 15.543 5.981 1.00 18.19 158 THR B C 1
ATOM 6681 O O . THR B 1 158 ? -16.223 14.748 6.784 1.00 20.20 158 THR B O 1
ATOM 6692 N N . TYR B 1 159 ? -16.221 15.754 4.776 1.00 16.04 159 TYR B N 1
ATOM 6693 C CA . TYR B 1 159 ? -17.460 15.105 4.390 1.00 15.74 159 TYR B CA 1
ATOM 6694 C C . TYR B 1 159 ? -17.222 13.658 3.974 1.00 14.80 159 TYR B C 1
ATOM 6695 O O . TYR B 1 159 ? -18.120 12.831 4.134 1.00 15.34 159 TYR B O 1
ATOM 6713 N N . GLN B 1 160 ? -16.019 13.323 3.493 1.00 15.06 160 GLN B N 1
ATOM 6714 C CA . GLN B 1 160 ? -15.662 11.920 3.261 1.00 15.76 160 GLN B CA 1
ATOM 6715 C C . GLN B 1 160 ? -15.672 11.128 4.558 1.00 16.00 160 GLN B C 1
ATOM 6716 O O . GLN B 1 160 ? -16.185 10.005 4.603 1.00 15.84 160 GLN B O 1
ATOM 6730 N N A ARG B 1 161 ? -15.083 11.687 5.618 0.38 17.22 161 ARG B N 1
ATOM 6731 N N B ARG B 1 161 ? -15.077 11.689 5.616 0.62 17.39 161 ARG B N 1
ATOM 6732 C CA A ARG B 1 161 ? -15.053 10.996 6.903 0.38 17.40 161 ARG B CA 1
ATOM 6733 C CA B ARG B 1 161 ? -15.053 11.006 6.905 0.62 17.48 161 ARG B CA 1
ATOM 6734 C C A ARG B 1 161 ? -16.462 10.771 7.425 0.38 17.31 161 ARG B C 1
ATOM 6735 C C B ARG B 1 161 ? -16.464 10.767 7.408 0.62 17.20 161 ARG B C 1
ATOM 6736 O O A ARG B 1 161 ? -16.772 9.697 7.957 0.38 16.82 161 ARG B O 1
ATOM 6737 O O B ARG B 1 161 ? -16.775 9.679 7.910 0.62 16.23 161 ARG B O 1
ATOM 6778 N N . MET B 1 162 ? -17.328 11.776 7.273 1.00 17.33 162 MET B N 1
ATOM 6779 C CA . MET B 1 162 ? -18.725 11.639 7.663 1.00 18.19 162 MET B CA 1
ATOM 6780 C C . MET B 1 162 ? -19.414 10.561 6.843 1.00 16.69 162 MET B C 1
ATOM 6781 O O . MET B 1 162 ? -20.128 9.713 7.389 1.00 16.38 162 MET B O 1
ATOM 6796 N N . TRP B 1 163 ? -19.203 10.566 5.528 1.00 15.71 163 TRP B N 1
ATOM 6797 C CA . TRP B 1 163 ? -19.858 9.558 4.704 1.00 16.91 163 TRP B CA 1
ATOM 6798 C C . TRP B 1 163 ? -19.406 8.152 5.103 1.00 14.84 163 TRP B C 1
ATOM 6799 O O . TRP B 1 163 ? -20.231 7.238 5.224 1.00 15.15 163 TRP B O 1
ATOM 6820 N N . SER B 1 164 ? -18.097 7.966 5.350 1.00 16.04 164 SER B N 1
ATOM 6821 C CA . SER B 1 164 ? -17.601 6.656 5.788 1.00 15.10 164 SER B CA 1
ATOM 6822 C C . SER B 1 164 ? -18.263 6.218 7.094 1.00 14.57 164 SER B C 1
ATOM 6823 O O . SER B 1 164 ? -18.610 5.042 7.274 1.00 15.19 164 SER B O 1
ATOM 6831 N N . PHE B 1 165 ? -18.419 7.157 8.028 1.00 13.58 165 PHE B N 1
ATOM 6832 C CA . PHE B 1 165 ? -19.091 6.875 9.288 1.00 14.19 165 PHE B CA 1
ATOM 6833 C C . PHE B 1 165 ? -20.556 6.516 9.071 1.00 13.03 165 PHE B C 1
ATOM 6834 O O . PHE B 1 165 ? -21.051 5.566 9.686 1.00 14.49 165 PHE B O 1
ATOM 6851 N N A MET B 1 166 ? -21.255 7.258 8.197 0.69 14.30 166 MET B N 1
ATOM 6852 N N B MET B 1 166 ? -21.260 7.262 8.225 0.31 13.70 166 MET B N 1
ATOM 6853 C CA A MET B 1 166 ? -22.678 7.034 7.928 0.69 14.16 166 MET B CA 1
ATOM 6854 C CA B MET B 1 166 ? -22.669 6.978 7.990 0.31 13.41 166 MET B CA 1
ATOM 6855 C C A MET B 1 166 ? -22.898 5.694 7.251 0.69 13.65 166 MET B C 1
ATOM 6856 C C B MET B 1 166 ? -22.840 5.632 7.310 0.31 12.78 166 MET B C 1
ATOM 6857 O O A MET B 1 166 ? -23.787 4.929 7.636 0.69 16.01 166 MET B O 1
ATOM 6858 O O B MET B 1 166 ? -23.603 4.780 7.778 0.31 12.81 166 MET B O 1
ATOM 6885 N N . GLU B 1 167 ? -22.112 5.407 6.219 1.00 14.83 167 GLU B N 1
ATOM 6886 C CA . GLU B 1 167 ? -22.259 4.156 5.503 1.00 15.26 167 GLU B CA 1
ATOM 6887 C C . GLU B 1 167 ? -21.958 2.959 6.393 1.00 13.97 167 GLU B C 1
ATOM 6888 O O . GLU B 1 167 ? -22.548 1.890 6.206 1.00 15.43 167 GLU B O 1
ATOM 6901 N N . SER B 1 168 ? -21.038 3.094 7.349 1.00 14.81 168 SER B N 1
ATOM 6902 C CA . SER B 1 168 ? -20.627 1.952 8.148 1.00 14.79 168 SER B CA 1
ATOM 6903 C C . SER B 1 168 ? -21.470 1.735 9.395 1.00 15.16 168 SER B C 1
ATOM 6904 O O . SER B 1 168 ? -21.337 0.687 10.016 1.00 16.42 168 SER B O 1
ATOM 6912 N N . ALA B 1 169 ? -22.343 2.675 9.757 1.00 14.82 169 ALA B N 1
ATOM 6913 C CA . ALA B 1 169 ? -23.141 2.553 10.967 1.00 15.15 169 ALA B CA 1
ATOM 6914 C C . ALA B 1 169 ? -24.165 1.437 10.831 1.00 15.16 169 ALA B C 1
ATOM 6915 O O . ALA B 1 169 ? -24.782 1.262 9.778 1.00 15.16 169 ALA B O 1
ATOM 6922 N N . ARG B 1 170 ? -24.391 0.719 11.923 1.00 17.20 170 ARG B N 1
ATOM 6923 C CA . ARG B 1 170 ? -25.435 -0.291 11.984 1.00 18.99 170 ARG B CA 1
ATOM 6924 C C . ARG B 1 170 ? -26.142 -0.146 13.339 1.00 20.41 170 ARG B C 1
ATOM 6925 O O . ARG B 1 170 ? -25.474 -0.024 14.352 1.00 22.14 170 ARG B O 1
ATOM 6946 N N . PRO B 1 171 ? -27.483 -0.133 13.364 1.00 20.85 171 PRO B N 1
ATOM 6947 C CA . PRO B 1 171 ? -28.386 -0.253 12.215 1.00 20.54 171 PRO B CA 1
ATOM 6948 C C . PRO B 1 171 ? -28.322 0.961 11.298 1.00 18.64 171 PRO B C 1
ATOM 6949 O O . PRO B 1 171 ? -27.802 2.024 11.658 1.00 19.76 171 PRO B O 1
ATOM 6960 N N . SER B 1 172 ? -28.839 0.795 10.088 1.00 17.86 172 SER B N 1
ATOM 6961 C CA . SER B 1 172 ? -28.758 1.839 9.080 1.00 18.49 172 SER B CA 1
ATOM 6962 C C . SER B 1 172 ? -29.247 3.180 9.605 1.00 18.65 172 SER B C 1
ATOM 6963 O O . SER B 1 172 ? -30.294 3.283 10.240 1.00 19.52 172 SER B O 1
ATOM 6971 N N . VAL B 1 173 ? -28.513 4.238 9.262 1.00 17.16 173 VAL B N 1
ATOM 6972 C CA . VAL B 1 173 ? -28.922 5.592 9.624 1.00 16.69 173 VAL B CA 1
ATOM 6973 C C . VAL B 1 173 ? -29.754 6.260 8.541 1.00 16.56 173 VAL B C 1
ATOM 6974 O O . VAL B 1 173 ? -30.174 7.406 8.723 1.00 16.98 173 VAL B O 1
ATOM 6987 N N . PHE B 1 174 ? -29.990 5.590 7.419 1.00 16.54 174 PHE B N 1
ATOM 6988 C CA . PHE B 1 174 ? -30.719 6.188 6.304 1.00 17.09 174 PHE B CA 1
ATOM 6989 C C . PHE B 1 174 ? -32.193 5.851 6.432 1.00 19.09 174 PHE B C 1
ATOM 6990 O O . PHE B 1 174 ? -32.547 4.729 6.799 1.00 22.68 174 PHE B O 1
ATOM 7007 N N . THR B 1 175 ? -33.047 6.821 6.137 1.00 15.50 175 THR B N 1
ATOM 7008 C CA . THR B 1 175 ? -34.489 6.650 6.286 1.00 16.24 175 THR B CA 1
ATOM 7009 C C . THR B 1 175 ? -35.188 6.593 4.934 1.00 16.25 175 THR B C 1
ATOM 7010 O O . THR B 1 175 ? -34.676 7.043 3.914 1.00 17.34 175 THR B O 1
ATOM 7021 N N . ALA B 1 176 ? -36.398 6.046 4.946 1.00 16.18 176 ALA B N 1
ATOM 7022 C CA . ALA B 1 176 ? -37.193 5.961 3.720 1.00 16.22 176 ALA B CA 1
ATOM 7023 C C . ALA B 1 176 ? -37.924 7.263 3.408 1.00 15.75 176 ALA B C 1
ATOM 7024 O O . ALA B 1 176 ? -38.344 7.466 2.261 1.00 18.22 176 ALA B O 1
ATOM 7031 N N . SER B 1 177 ? -38.101 8.138 4.396 1.00 17.99 177 SER B N 1
ATOM 7032 C CA . SER B 1 177 ? -38.742 9.430 4.198 1.00 16.58 177 SER B CA 1
ATOM 7033 C C . SER B 1 177 ? -38.091 10.453 5.129 1.00 16.29 177 SER B C 1
ATOM 7034 O O . SER B 1 177 ? -37.449 10.098 6.118 1.00 16.36 177 SER B O 1
ATOM 7042 N N . ASN B 1 178 ? -38.283 11.732 4.810 1.00 16.58 178 ASN B N 1
ATOM 7043 C CA . ASN B 1 178 ? -37.839 12.790 5.713 1.00 16.81 178 ASN B CA 1
ATOM 7044 C C . ASN B 1 178 ? -38.593 12.754 7.038 1.00 16.30 178 ASN B C 1
ATOM 7045 O O . ASN B 1 178 ? -37.999 12.966 8.101 1.00 17.88 178 ASN B O 1
ATOM 7056 N N . GLY B 1 179 ? -39.900 12.507 6.994 1.00 17.60 179 GLY B N 1
ATOM 7057 C CA . GLY B 1 179 ? -40.676 12.446 8.214 1.00 18.02 179 GLY B CA 1
ATOM 7058 C C . GLY B 1 179 ? -40.160 11.393 9.168 1.00 16.49 179 GLY B C 1
ATOM 7059 O O . GLY B 1 179 ? -40.174 11.583 10.389 1.00 18.01 179 GLY B O 1
ATOM 7063 N N . GLU B 1 180 ? -39.713 10.256 8.624 1.00 16.75 180 GLU B N 1
ATOM 7064 C CA . GLU B 1 180 ? -39.151 9.200 9.456 1.00 15.87 180 GLU B CA 1
ATOM 7065 C C . GLU B 1 180 ? -37.880 9.680 10.152 1.00 15.18 180 GLU B C 1
ATOM 7066 O O . GLU B 1 180 ? -37.637 9.371 11.325 1.00 16.79 180 GLU B O 1
ATOM 7078 N N . GLY B 1 181 ? -37.055 10.453 9.449 1.00 15.79 181 GLY B N 1
ATOM 7079 C CA . GLY B 1 181 ? -35.858 10.992 10.070 1.00 15.60 181 GLY B CA 1
ATOM 7080 C C . GLY B 1 181 ? -36.182 12.000 11.157 1.00 16.79 181 GLY B C 1
ATOM 7081 O O . GLY B 1 181 ? -35.547 12.014 12.215 1.00 18.38 181 GLY B O 1
ATOM 7085 N N . VAL B 1 182 ? -37.178 12.851 10.909 1.00 17.31 182 VAL B N 1
ATOM 7086 C CA . VAL B 1 182 ? -37.629 13.814 11.911 1.00 18.30 182 VAL B CA 1
ATOM 7087 C C . VAL B 1 182 ? -38.081 13.097 13.175 1.00 18.55 182 VAL B C 1
ATOM 7088 O O . VAL B 1 182 ? -37.714 13.476 14.288 1.00 19.19 182 VAL B O 1
ATOM 7101 N N . GLU B 1 183 ? -38.889 12.049 13.020 1.00 19.68 183 GLU B N 1
ATOM 7102 C CA . GLU B 1 183 ? -39.396 11.334 14.186 1.00 20.85 183 GLU B CA 1
ATOM 7103 C C . GLU B 1 183 ? -38.265 10.635 14.928 1.00 18.67 183 GLU B C 1
ATOM 7104 O O . GLU B 1 183 ? -38.268 10.557 16.171 1.00 18.86 183 GLU B O 1
ATOM 7116 N N . ARG B 1 184 ? -37.279 10.127 14.184 1.00 18.22 184 ARG B N 1
ATOM 7117 C CA . ARG B 1 184 ? -36.153 9.444 14.810 1.00 17.69 184 ARG B CA 1
ATOM 7118 C C . ARG B 1 184 ? -35.334 10.411 15.667 1.00 17.51 184 ARG B C 1
ATOM 7119 O O . ARG B 1 184 ? -34.890 10.054 16.765 1.00 19.50 184 ARG B O 1
ATOM 7140 N N . VAL B 1 185 ? -35.167 11.655 15.212 1.00 17.64 185 VAL B N 1
ATOM 7141 C CA . VAL B 1 185 ? -34.574 12.685 16.064 1.00 17.64 185 VAL B CA 1
ATOM 7142 C C . VAL B 1 185 ? -35.460 12.954 17.269 1.00 18.71 185 VAL B C 1
ATOM 7143 O O . VAL B 1 185 ? -34.992 12.971 18.412 1.00 19.52 185 VAL B O 1
ATOM 7156 N N . ALA B 1 186 ? -36.753 13.183 17.032 1.00 18.64 186 ALA B N 1
ATOM 7157 C CA . ALA B 1 186 ? -37.634 13.631 18.100 1.00 20.02 186 ALA B CA 1
ATOM 7158 C C . ALA B 1 186 ? -37.719 12.609 19.223 1.00 20.86 186 ALA B C 1
ATOM 7159 O O . ALA B 1 186 ? -37.850 12.987 20.391 1.00 22.88 186 ALA B O 1
ATOM 7166 N N . LYS B 1 187 ? -37.645 11.320 18.903 1.00 21.02 187 LYS B N 1
ATOM 7167 C CA . LYS B 1 187 ? -37.769 10.269 19.904 1.00 22.76 187 LYS B CA 1
ATOM 7168 C C . LYS B 1 187 ? -36.425 9.726 20.376 1.00 23.09 187 LYS B C 1
ATOM 7169 O O . LYS B 1 187 ? -36.399 8.808 21.201 1.00 24.03 187 LYS B O 1
ATOM 7188 N N . GLY B 1 188 ? -35.315 10.291 19.913 1.00 20.04 188 GLY B N 1
ATOM 7189 C CA . GLY B 1 188 ? -34.012 9.698 20.154 1.00 21.09 188 GLY B CA 1
ATOM 7190 C C . GLY B 1 188 ? -33.253 10.161 21.384 1.00 19.25 188 GLY B C 1
ATOM 7191 O O . GLY B 1 188 ? -32.172 9.638 21.656 1.00 19.91 188 GLY B O 1
ATOM 7195 N N . LYS B 1 189 ? -33.761 11.146 22.113 1.00 20.26 189 LYS B N 1
ATOM 7196 C CA . LYS B 1 189 ? -33.054 11.673 23.284 1.00 19.60 189 LYS B CA 1
ATOM 7197 C C . LYS B 1 189 ? -31.602 12.037 22.957 1.00 20.50 189 LYS B C 1
ATOM 7198 O O . LYS B 1 189 ? -30.678 11.777 23.722 1.00 20.48 189 LYS B O 1
ATOM 7217 N N . GLY B 1 190 ? -31.391 12.652 21.796 1.00 22.36 190 GLY B N 1
ATOM 7218 C CA . GLY B 1 190 ? -30.060 13.082 21.422 1.00 21.45 190 GLY B CA 1
ATOM 7219 C C . GLY B 1 190 ? -29.180 12.011 20.827 1.00 22.09 190 GLY B C 1
ATOM 7220 O O . GLY B 1 190 ? -28.022 12.296 20.494 1.00 22.95 190 GLY B O 1
ATOM 7224 N N . SER B 1 191 ? -29.689 10.792 20.664 1.00 20.46 191 SER B N 1
ATOM 7225 C CA . SER B 1 191 ? -28.885 9.725 20.097 1.00 19.83 191 SER B CA 1
ATOM 7226 C C . SER B 1 191 ? -28.797 9.814 18.582 1.00 17.77 191 SER B C 1
ATOM 7227 O O . SER B 1 191 ? -27.963 9.113 17.998 1.00 20.48 191 SER B O 1
ATOM 7235 N N . TYR B 1 192 ? -29.616 10.659 17.940 1.00 18.73 192 TYR B N 1
ATOM 7236 C CA . TYR B 1 192 ? -29.685 10.708 16.482 1.00 18.34 192 TYR B CA 1
ATOM 7237 C C . TYR B 1 192 ? -29.934 12.137 16.001 1.00 19.30 192 TYR B C 1
ATOM 7238 O O . TYR B 1 192 ? -30.757 12.863 16.563 1.00 19.84 192 TYR B O 1
ATOM 7256 N N . ALA B 1 193 ? -29.212 12.529 14.949 1.00 17.64 193 ALA B N 1
ATOM 7257 C CA . ALA B 1 193 ? -29.404 13.790 14.240 1.00 17.81 193 ALA B CA 1
ATOM 7258 C C . ALA B 1 193 ? -29.683 13.473 12.779 1.00 16.36 193 ALA B C 1
ATOM 7259 O O . ALA B 1 193 ? -29.265 12.428 12.275 1.00 17.73 193 ALA B O 1
ATOM 7266 N N . PHE B 1 194 ? -30.382 14.383 12.096 1.00 16.81 194 PHE B N 1
ATOM 7267 C CA . PHE B 1 194 ? -30.830 14.141 10.724 1.00 16.11 194 PHE B CA 1
ATOM 7268 C C . PHE B 1 194 ? -30.421 15.308 9.845 1.00 14.92 194 PHE B C 1
ATOM 7269 O O . PHE B 1 194 ? -30.676 16.465 10.182 1.00 17.13 194 PHE B O 1
ATOM 7286 N N . LEU B 1 195 ? -29.778 14.998 8.733 1.00 14.30 195 LEU B N 1
ATOM 7287 C CA . LEU B 1 195 ? -29.348 15.997 7.774 1.00 14.61 195 LEU B CA 1
ATOM 7288 C C . LEU B 1 195 ? -30.408 16.110 6.691 1.00 14.38 195 LEU B C 1
ATOM 7289 O O . LEU B 1 195 ? -30.809 15.102 6.109 1.00 16.03 195 LEU B O 1
ATOM 7305 N N . MET B 1 196 ? -30.851 17.326 6.407 1.00 14.93 196 MET B N 1
ATOM 7306 C CA . MET B 1 196 ? -31.823 17.548 5.330 1.00 15.05 196 MET B CA 1
ATOM 7307 C C . MET B 1 196 ? -31.861 19.045 5.014 1.00 15.01 196 MET B C 1
ATOM 7308 O O . MET B 1 196 ? -31.086 19.825 5.574 1.00 16.03 196 MET B O 1
ATOM 7322 N N . GLU B 1 197 ? -32.769 19.454 4.125 1.00 14.54 197 GLU B N 1
ATOM 7323 C CA . GLU B 1 197 ? -32.852 20.839 3.672 1.00 15.02 197 GLU B CA 1
ATOM 7324 C C . GLU B 1 197 ? -33.214 21.770 4.817 1.00 14.32 197 GLU B C 1
ATOM 7325 O O . GLU B 1 197 ? -34.100 21.471 5.629 1.00 16.34 197 GLU B O 1
ATOM 7337 N N . SER B 1 198 ? -32.547 22.921 4.861 1.00 15.07 198 SER B N 1
ATOM 7338 C CA . SER B 1 198 ? -32.784 23.897 5.916 1.00 15.20 198 SER B CA 1
ATOM 7339 C C . SER B 1 198 ? -34.233 24.398 5.934 1.00 17.08 198 SER B C 1
ATOM 7340 O O . SER B 1 198 ? -34.754 24.734 6.999 1.00 17.59 198 SER B O 1
ATOM 7348 N N . THR B 1 199 ? -34.883 24.523 4.770 1.00 17.31 199 THR B N 1
ATOM 7349 C CA . THR B 1 199 ? -36.269 24.996 4.749 1.00 16.96 199 THR B CA 1
ATOM 7350 C C . THR B 1 199 ? -37.201 23.992 5.416 1.00 17.84 199 THR B C 1
ATOM 7351 O O . THR B 1 199 ? -38.182 24.378 6.069 1.00 17.52 199 THR B O 1
ATOM 7362 N N . SER B 1 200 ? -36.917 22.695 5.251 1.00 15.36 200 SER B N 1
ATOM 7363 C CA . SER B 1 200 ? -37.697 21.659 5.925 1.00 15.17 200 SER B CA 1
ATOM 7364 C C . SER B 1 200 ? -37.433 21.679 7.414 1.00 15.72 200 SER B C 1
ATOM 7365 O O . SER B 1 200 ? -38.349 21.479 8.221 1.00 16.84 200 SER B O 1
ATOM 7373 N N . ILE B 1 201 ? -36.181 21.913 7.799 1.00 16.93 201 ILE B N 1
ATOM 7374 C CA . ILE B 1 201 ? -35.845 22.011 9.219 1.00 18.36 201 ILE B CA 1
ATOM 7375 C C . ILE B 1 201 ? -36.615 23.156 9.863 1.00 18.00 201 ILE B C 1
ATOM 7376 O O . ILE B 1 201 ? -37.179 23.007 10.952 1.00 19.27 201 ILE B O 1
ATOM 7392 N N . GLU B 1 202 ? -36.688 24.306 9.188 1.00 18.44 202 GLU B N 1
ATOM 7393 C CA . GLU B 1 202 ? -37.439 25.425 9.747 1.00 20.45 202 GLU B CA 1
ATOM 7394 C C . GLU B 1 202 ? -38.918 25.082 9.882 1.00 20.38 202 GLU B C 1
ATOM 7395 O O . GLU B 1 202 ? -39.568 25.466 10.860 1.00 21.45 202 GLU B O 1
ATOM 7407 N N . TYR B 1 203 ? -39.466 24.356 8.909 1.00 19.49 203 TYR B N 1
ATOM 7408 C CA . TYR B 1 203 ? -40.866 23.948 8.990 1.00 18.18 203 TYR B CA 1
ATOM 7409 C C . TYR B 1 203 ? -41.107 23.071 10.215 1.00 19.05 203 TYR B C 1
ATOM 7410 O O . TYR B 1 203 ? -42.094 23.250 10.943 1.00 20.28 203 TYR B O 1
ATOM 7428 N N . VAL B 1 204 ? -40.192 22.144 10.468 1.00 18.35 204 VAL B N 1
ATOM 7429 C CA . VAL B 1 204 ? -40.302 21.238 11.604 1.00 20.49 204 VAL B CA 1
ATOM 7430 C C . VAL B 1 204 ? -40.142 21.989 12.918 1.00 22.17 204 VAL B C 1
ATOM 7431 O O . VAL B 1 204 ? -40.914 21.776 13.865 1.00 23.80 204 VAL B O 1
ATOM 7444 N N . THR B 1 205 ? -39.114 22.839 13.019 1.00 22.64 205 THR B N 1
ATOM 7445 C CA . THR B 1 205 ? -38.832 23.503 14.294 1.00 24.61 205 THR B CA 1
ATOM 7446 C C . THR B 1 205 ? -39.892 24.535 14.649 1.00 24.95 205 THR B C 1
ATOM 7447 O O . THR B 1 205 ? -40.052 24.870 15.835 1.00 27.08 205 THR B O 1
ATOM 7458 N N . GLU B 1 206 ? -40.637 25.032 13.660 1.00 25.65 206 GLU B N 1
ATOM 7459 C CA . GLU B 1 206 ? -41.786 25.889 13.925 1.00 24.85 206 GLU B CA 1
ATOM 7460 C C . GLU B 1 206 ? -42.920 25.125 14.592 1.00 26.98 206 GLU B C 1
ATOM 7461 O O . GLU B 1 206 ? -43.820 25.749 15.168 1.00 27.58 206 GLU B O 1
ATOM 7473 N N . ARG B 1 207 ? -42.883 23.791 14.530 1.00 26.40 207 ARG B N 1
ATOM 7474 C CA . ARG B 1 207 ? -43.971 22.937 14.984 1.00 27.30 207 ARG B CA 1
ATOM 7475 C C . ARG B 1 207 ? -43.566 21.948 16.075 1.00 28.95 207 ARG B C 1
ATOM 7476 O O . ARG B 1 207 ? -44.450 21.315 16.662 1.00 30.91 207 ARG B O 1
ATOM 7497 N N . ASN B 1 208 ? -42.275 21.825 16.386 1.00 30.76 208 ASN B N 1
ATOM 7498 C CA . ASN B 1 208 ? -41.787 20.971 17.471 1.00 33.11 208 ASN B CA 1
ATOM 7499 C C . ASN B 1 208 ? -40.773 21.786 18.265 1.00 34.33 208 ASN B C 1
ATOM 7500 O O . ASN B 1 208 ? -39.621 21.931 17.849 1.00 33.83 208 ASN B O 1
ATOM 7511 N N . CYS B 1 209 ? -41.202 22.293 19.426 1.00 35.81 209 CYS B N 1
ATOM 7512 C CA . CYS B 1 209 ? -40.383 23.215 20.206 1.00 38.58 209 CYS B CA 1
ATOM 7513 C C . CYS B 1 209 ? -39.144 22.563 20.794 1.00 36.32 209 CYS B C 1
ATOM 7514 O O . CYS B 1 209 ? -38.254 23.279 21.263 1.00 36.90 209 CYS B O 1
ATOM 7522 N N . GLU B 1 210 ? -39.065 21.239 20.787 1.00 35.07 210 GLU B N 1
ATOM 7523 C CA . GLU B 1 210 ? -37.900 20.557 21.329 1.00 36.43 210 GLU B CA 1
ATOM 7524 C C . GLU B 1 210 ? -36.748 20.428 20.334 1.00 34.07 210 GLU B C 1
ATOM 7525 O O . GLU B 1 210 ? -35.658 20.000 20.734 1.00 34.34 210 GLU B O 1
ATOM 7537 N N . LEU B 1 211 ? -36.940 20.791 19.066 1.00 30.04 211 LEU B N 1
ATOM 7538 C CA . LEU B 1 211 ? -35.916 20.612 18.046 1.00 28.06 211 LEU B CA 1
ATOM 7539 C C . LEU B 1 211 ? -35.381 21.955 17.567 1.00 27.08 211 LEU B C 1
ATOM 7540 O O . LEU B 1 211 ? -36.027 22.994 17.717 1.00 27.09 211 LEU B O 1
ATOM 7556 N N . THR B 1 212 ? -34.187 21.913 16.968 1.00 25.28 212 THR B N 1
ATOM 7557 C CA . THR B 1 212 ? -33.534 23.111 16.462 1.00 25.71 212 THR B CA 1
ATOM 7558 C C . THR B 1 212 ? -32.653 22.738 15.276 1.00 24.23 212 THR B C 1
ATOM 7559 O O . THR B 1 212 ? -32.267 21.581 15.108 1.00 23.67 212 THR B O 1
ATOM 7570 N N . GLN B 1 213 ? -32.338 23.741 14.454 1.00 23.99 213 GLN B N 1
ATOM 7571 C CA . GLN B 1 213 ? -31.284 23.601 13.456 1.00 22.79 213 GLN B CA 1
ATOM 7572 C C . GLN B 1 213 ? -29.933 23.765 14.131 1.00 23.96 213 GLN B C 1
ATOM 7573 O O . GLN B 1 213 ? -29.769 24.607 15.020 1.00 26.53 213 GLN B O 1
ATOM 7587 N N . VAL B 1 214 ? -28.965 22.962 13.705 1.00 22.33 214 VAL B N 1
ATOM 7588 C CA . VAL B 1 214 ? -27.592 23.030 14.194 1.00 21.93 214 VAL B CA 1
ATOM 7589 C C . VAL B 1 214 ? -26.693 23.457 13.043 1.00 22.30 214 VAL B C 1
ATOM 7590 O O . VAL B 1 214 ? -26.686 22.823 11.982 1.00 20.96 214 VAL B O 1
ATOM 7603 N N . GLY B 1 215 ? -25.918 24.514 13.263 1.00 21.69 215 GLY B N 1
ATOM 7604 C CA . GLY B 1 215 ? -24.990 24.970 12.262 1.00 22.41 215 GLY B CA 1
ATOM 7605 C C . GLY B 1 215 ? -25.674 25.678 11.109 1.00 22.05 215 GLY B C 1
ATOM 7606 O O . GLY B 1 215 ? -26.883 25.956 11.105 1.00 22.70 215 GLY B O 1
ATOM 7610 N N . GLY B 1 216 ? -24.863 25.974 10.109 1.00 21.40 216 GLY B N 1
ATOM 7611 C CA . GLY B 1 216 ? -25.301 26.698 8.932 1.00 21.53 216 GLY B CA 1
ATOM 7612 C C . GLY B 1 216 ? -25.720 25.778 7.810 1.00 20.16 216 GLY B C 1
ATOM 7613 O O . GLY B 1 216 ? -26.100 24.624 8.023 1.00 20.13 216 GLY B O 1
ATOM 7617 N N . MET B 1 217 ? -25.637 26.300 6.599 1.00 19.98 217 MET B N 1
ATOM 7618 C CA . MET B 1 217 ? -26.011 25.576 5.394 1.00 20.65 217 MET B CA 1
ATOM 7619 C C . MET B 1 217 ? -24.733 25.081 4.712 1.00 19.16 217 MET B C 1
ATOM 7620 O O . MET B 1 217 ? -23.932 25.875 4.195 1.00 19.53 217 MET B O 1
ATOM 7634 N N . LEU B 1 218 ? -24.522 23.767 4.760 1.00 16.53 218 LEU B N 1
ATOM 7635 C CA . LEU B 1 218 ? -23.298 23.152 4.261 1.00 15.07 218 LEU B CA 1
ATOM 7636 C C . LEU B 1 218 ? -23.156 23.275 2.758 1.00 15.71 218 LEU B C 1
ATOM 7637 O O . LEU B 1 218 ? -22.040 23.196 2.246 1.00 16.07 218 LEU B O 1
ATOM 7653 N N . ASP B 1 219 ? -24.250 23.433 2.040 1.00 16.58 219 ASP B N 1
ATOM 7654 C CA . ASP B 1 219 ? -24.197 23.802 0.642 1.00 17.48 219 ASP B CA 1
ATOM 7655 C C . ASP B 1 219 ? -25.156 24.962 0.459 1.00 15.42 219 ASP B C 1
ATOM 7656 O O . ASP B 1 219 ? -25.828 25.399 1.399 1.00 15.97 219 ASP B O 1
ATOM 7665 N N . THR B 1 220 ? -25.159 25.507 -0.736 1.00 16.02 220 THR B N 1
ATOM 7666 C CA . THR B 1 220 ? -26.058 26.589 -1.071 1.00 21.62 220 THR B CA 1
ATOM 7667 C C . THR B 1 220 ? -26.789 26.162 -2.319 1.00 23.21 220 THR B C 1
ATOM 7668 O O . THR B 1 220 ? -26.173 25.618 -3.250 1.00 24.82 220 THR B O 1
ATOM 7679 N N . LYS B 1 221 ? -28.088 26.409 -2.333 1.00 24.02 221 LYS B N 1
ATOM 7680 C CA . LYS B 1 221 ? -28.881 26.154 -3.522 1.00 22.97 221 LYS B CA 1
ATOM 7681 C C . LYS B 1 221 ? -30.228 26.823 -3.350 1.00 22.68 221 LYS B C 1
ATOM 7682 O O . LYS B 1 221 ? -30.544 27.387 -2.298 1.00 23.53 221 LYS B O 1
ATOM 7701 N N . SER B 1 222 ? -31.019 26.743 -4.410 1.00 21.35 222 SER B N 1
ATOM 7702 C CA . SER B 1 222 ? -32.208 27.545 -4.514 1.00 19.83 222 SER B CA 1
ATOM 7703 C C . SER B 1 222 ? -33.283 26.756 -5.233 1.00 17.49 222 SER B C 1
ATOM 7704 O O . SER B 1 222 ? -33.015 25.823 -5.997 1.00 18.53 222 SER B O 1
ATOM 7712 N N . TYR B 1 223 ? -34.513 27.174 -4.980 1.00 13.47 223 TYR B N 1
ATOM 7713 C CA . TYR B 1 223 ? -35.679 26.768 -5.745 1.00 11.85 223 TYR B CA 1
ATOM 7714 C C . TYR B 1 223 ? -36.060 27.910 -6.681 1.00 11.93 223 TYR B C 1
ATOM 7715 O O . TYR B 1 223 ? -36.067 29.074 -6.275 1.00 13.38 223 TYR B O 1
ATOM 7733 N N . GLY B 1 224 ? -36.329 27.575 -7.947 1.00 11.82 224 GLY B N 1
ATOM 7734 C CA . GLY B 1 224 ? -36.788 28.544 -8.917 1.00 12.21 224 GLY B CA 1
ATOM 7735 C C . GLY B 1 224 ? -37.814 27.892 -9.823 1.00 10.58 224 GLY B C 1
ATOM 7736 O O . GLY B 1 224 ? -37.991 26.672 -9.812 1.00 12.32 224 GLY B O 1
ATOM 7740 N N . ILE B 1 225 ? -38.496 28.721 -10.592 1.00 10.88 225 ILE B N 1
ATOM 7741 C CA . ILE B 1 225 ? -39.465 28.250 -11.576 1.00 10.17 225 ILE B CA 1
ATOM 7742 C C . ILE B 1 225 ? -38.709 27.767 -12.804 1.00 9.79 225 ILE B C 1
ATOM 7743 O O . ILE B 1 225 ? -37.791 28.441 -13.279 1.00 11.80 225 ILE B O 1
ATOM 7759 N N . ALA B 1 226 ? -39.085 26.598 -13.320 1.00 10.91 226 ALA B N 1
ATOM 7760 C CA . ALA B 1 226 ? -38.472 26.075 -14.539 1.00 11.85 226 ALA B CA 1
ATOM 7761 C C . ALA B 1 226 ? -39.386 26.262 -15.744 1.00 11.84 226 ALA B C 1
ATOM 7762 O O . ALA B 1 226 ? -40.609 26.235 -15.624 1.00 11.83 226 ALA B O 1
ATOM 7769 N N . THR B 1 227 ? -38.769 26.489 -16.901 1.00 12.01 227 THR B N 1
ATOM 7770 C CA . THR B 1 227 ? -39.458 26.695 -18.166 1.00 14.50 227 THR B CA 1
ATOM 7771 C C . THR B 1 227 ? -38.774 25.852 -19.233 1.00 15.20 227 THR B C 1
ATOM 7772 O O . THR B 1 227 ? -37.612 25.467 -19.077 1.00 14.52 227 THR B O 1
ATOM 7783 N N . PRO B 1 228 ? -39.444 25.589 -20.349 1.00 15.34 228 PRO B N 1
ATOM 7784 C CA . PRO B 1 228 ? -38.740 25.003 -21.479 1.00 16.60 228 PRO B CA 1
ATOM 7785 C C . PRO B 1 228 ? -37.626 25.925 -21.930 1.00 15.75 228 PRO B C 1
ATOM 7786 O O . PRO B 1 228 ? -37.696 27.144 -21.712 1.00 15.98 228 PRO B O 1
ATOM 7797 N N . PRO B 1 229 ? -36.589 25.392 -22.579 1.00 17.07 229 PRO B N 1
ATOM 7798 C CA . PRO B 1 229 ? -35.512 26.262 -23.058 1.00 18.64 229 PRO B CA 1
ATOM 7799 C C . PRO B 1 229 ? -36.051 27.368 -23.951 1.00 19.08 229 PRO B C 1
ATOM 7800 O O . PRO B 1 229 ? -36.911 27.140 -24.805 1.00 19.39 229 PRO B O 1
ATOM 7811 N N . ASN B 1 230 ? -35.537 28.578 -23.736 1.00 20.01 230 ASN B N 1
ATOM 7812 C CA . ASN B 1 230 ? -35.866 29.756 -24.534 1.00 21.12 230 ASN B CA 1
ATOM 7813 C C . ASN B 1 230 ? -37.309 30.210 -24.382 1.00 22.27 230 ASN B C 1
ATOM 7814 O O . ASN B 1 230 ? -37.833 30.904 -25.256 1.00 25.63 230 ASN B O 1
ATOM 7825 N N . SER B 1 231 ? -37.961 29.852 -23.287 1.00 19.93 231 SER B N 1
ATOM 7826 C CA . SER B 1 231 ? -39.329 30.283 -23.067 1.00 19.39 231 SER B CA 1
ATOM 7827 C C . SER B 1 231 ? -39.421 31.799 -23.127 1.00 23.17 231 SER B C 1
ATOM 7828 O O . SER B 1 231 ? -38.624 32.484 -22.475 1.00 23.31 231 SER B O 1
ATOM 7836 N N . PRO B 1 232 ? -40.421 32.353 -23.822 1.00 25.61 232 PRO B N 1
ATOM 7837 C CA . PRO B 1 232 ? -40.586 33.809 -23.869 1.00 28.52 232 PRO B CA 1
ATOM 7838 C C . PRO B 1 232 ? -41.094 34.412 -22.574 1.00 28.36 232 PRO B C 1
ATOM 7839 O O . PRO B 1 232 ? -41.224 35.642 -22.509 1.00 31.21 232 PRO B O 1
ATOM 7850 N N . TYR B 1 233 ? -41.395 33.598 -21.550 1.00 27.15 233 TYR B N 1
ATOM 7851 C CA . TYR B 1 233 ? -41.950 34.092 -20.296 1.00 26.98 233 TYR B CA 1
ATOM 7852 C C . TYR B 1 233 ? -40.922 34.213 -19.173 1.00 23.72 233 TYR B C 1
ATOM 7853 O O . TYR B 1 233 ? -41.204 34.882 -18.173 1.00 24.09 233 TYR B O 1
ATOM 7871 N N . ARG B 1 234 ? -39.721 33.643 -19.332 1.00 22.16 234 ARG B N 1
ATOM 7872 C CA . ARG B 1 234 ? -38.759 33.583 -18.229 1.00 20.30 234 ARG B CA 1
ATOM 7873 C C . ARG B 1 234 ? -38.330 34.973 -17.750 1.00 20.04 234 ARG B C 1
ATOM 7874 O O . ARG B 1 234 ? -38.345 35.262 -16.542 1.00 21.11 234 ARG B O 1
ATOM 7895 N N . THR B 1 235 ? -37.901 35.849 -18.664 1.00 21.69 235 THR B N 1
ATOM 7896 C CA . THR B 1 235 ? -37.413 37.149 -18.211 1.00 22.67 235 THR B CA 1
ATOM 7897 C C . THR B 1 235 ? -38.534 37.988 -17.619 1.00 21.89 235 THR B C 1
ATOM 7898 O O . THR B 1 235 ? -38.293 38.758 -16.684 1.00 21.79 235 THR B O 1
ATOM 7909 N N . ALA B 1 236 ? -39.757 37.865 -18.146 1.00 23.39 236 ALA B N 1
ATOM 7910 C CA . ALA B 1 236 ? -40.884 38.584 -17.564 1.00 24.26 236 ALA B CA 1
ATOM 7911 C C . ALA B 1 236 ? -41.119 38.136 -16.130 1.00 23.07 236 ALA B C 1
ATOM 7912 O O . ALA B 1 236 ? -41.356 38.963 -15.243 1.00 25.62 236 ALA B O 1
ATOM 7919 N N . ILE B 1 237 ? -41.050 36.827 -15.882 1.00 21.48 237 ILE B N 1
ATOM 7920 C CA . ILE B 1 237 ? -41.242 36.315 -14.530 1.00 20.72 237 ILE B CA 1
ATOM 7921 C C . ILE B 1 237 ? -40.089 36.734 -13.625 1.00 19.94 237 ILE B C 1
ATOM 7922 O O . ILE B 1 237 ? -40.295 37.041 -12.443 1.00 22.17 237 ILE B O 1
ATOM 7938 N N . ASN B 1 238 ? -38.864 36.768 -14.159 1.00 20.72 238 ASN B N 1
ATOM 7939 C CA . ASN B 1 238 ? -37.721 37.212 -13.359 1.00 22.29 238 ASN B CA 1
ATOM 7940 C C . ASN B 1 238 ? -37.965 38.588 -12.760 1.00 23.56 238 ASN B C 1
ATOM 7941 O O . ASN B 1 238 ? -37.707 38.819 -11.570 1.00 24.43 238 ASN B O 1
ATOM 7952 N N . SER B 1 239 ? -38.464 39.521 -13.576 1.00 23.09 239 SER B N 1
ATOM 7953 C CA . SER B 1 239 ? -38.717 40.867 -13.075 1.00 25.61 239 SER B CA 1
ATOM 7954 C C . SER B 1 239 ? -39.814 40.873 -12.018 1.00 24.37 239 SER B C 1
ATOM 7955 O O . SER B 1 239 ? -39.708 41.594 -11.021 1.00 25.59 239 SER B O 1
ATOM 7963 N N . VAL B 1 240 ? -40.878 40.089 -12.221 1.00 23.03 240 VAL B N 1
ATOM 7964 C CA . VAL B 1 240 ? -41.967 40.040 -11.246 1.00 22.40 240 VAL B CA 1
ATOM 7965 C C . VAL B 1 240 ? -41.460 39.466 -9.938 1.00 21.41 240 VAL B C 1
ATOM 7966 O O . VAL B 1 240 ? -41.814 39.944 -8.848 1.00 2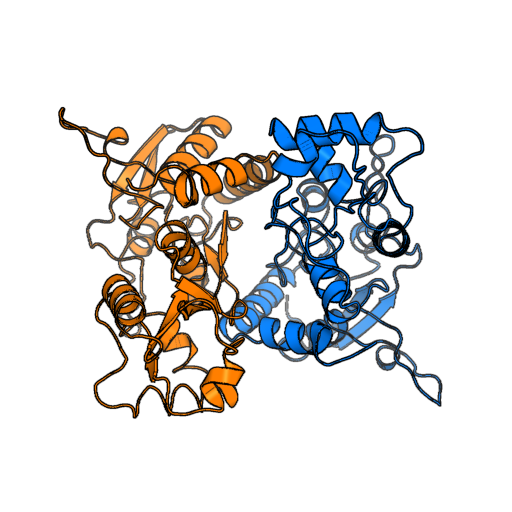3.35 240 VAL B O 1
ATOM 7979 N N . ILE B 1 241 ? -40.638 38.417 -10.024 1.00 22.28 241 ILE B N 1
ATOM 7980 C CA . ILE B 1 241 ? -40.096 37.802 -8.821 1.00 21.32 241 ILE B CA 1
ATOM 7981 C C . ILE B 1 241 ? -39.281 38.821 -8.034 1.00 23.72 241 ILE B C 1
ATOM 7982 O O . ILE B 1 241 ? -39.461 38.972 -6.820 1.00 22.43 241 ILE B O 1
ATOM 7998 N N . LEU B 1 242 ? -38.400 39.563 -8.721 1.00 23.66 242 LEU B N 1
ATOM 7999 C CA . LEU B 1 242 ? -37.616 40.592 -8.042 1.00 24.69 242 LEU B CA 1
ATOM 8000 C C . LEU B 1 242 ? -38.504 41.676 -7.442 1.00 22.46 242 LEU B C 1
ATOM 8001 O O . LEU B 1 242 ? -38.265 42.135 -6.320 1.00 23.20 242 LEU B O 1
ATOM 8017 N N . LYS B 1 243 ? -39.532 42.114 -8.173 1.00 21.53 243 LYS B N 1
ATOM 8018 C CA . LYS B 1 243 ? -40.437 43.129 -7.637 1.00 22.69 243 LYS B CA 1
ATOM 8019 C C . LYS B 1 243 ? -41.195 42.614 -6.413 1.00 20.61 243 LYS B C 1
ATOM 8020 O O . LYS B 1 243 ? -41.319 43.322 -5.405 1.00 22.32 243 LYS B O 1
ATOM 8039 N N . LEU B 1 244 ? -41.744 41.393 -6.491 1.00 18.26 244 LEU B N 1
ATOM 8040 C CA . LEU B 1 244 ? -42.454 40.824 -5.344 1.00 17.18 244 LEU B CA 1
ATOM 8041 C C . LEU B 1 244 ? -41.520 40.696 -4.160 1.00 16.13 244 LEU B C 1
ATOM 8042 O O . LEU B 1 244 ? -41.898 40.950 -3.003 1.00 16.79 244 LEU B O 1
ATOM 8058 N N . GLN B 1 245 ? -40.291 40.307 -4.428 1.00 17.21 245 GLN B N 1
ATOM 8059 C CA . GLN B 1 245 ? -39.313 40.199 -3.357 1.00 19.28 245 GLN B CA 1
ATOM 8060 C C . GLN B 1 245 ? -39.049 41.563 -2.733 1.00 20.78 245 GLN B C 1
ATOM 8061 O O . GLN B 1 245 ? -39.110 41.727 -1.508 1.00 20.74 245 GLN B O 1
ATOM 8075 N N . GLU B 1 246 ? -38.812 42.577 -3.568 1.00 20.84 246 GLU B N 1
ATOM 8076 C CA . GLU B 1 246 ? -38.319 43.837 -3.027 1.00 22.11 246 GLU B CA 1
ATOM 8077 C C . GLU B 1 246 ? -39.405 44.609 -2.281 1.00 21.28 246 GLU B C 1
ATOM 8078 O O . GLU B 1 246 ? -39.079 45.469 -1.456 1.00 23.22 246 GLU B O 1
ATOM 8090 N N A GLU B 1 247 ? -40.682 44.314 -2.524 0.59 20.03 247 GLU B N 1
ATOM 8091 N N B GLU B 1 247 ? -40.680 44.309 -2.533 0.41 21.64 247 GLU B N 1
ATOM 8092 C CA A GLU B 1 247 ? -41.758 44.983 -1.801 0.59 20.72 247 GLU B CA 1
ATOM 8093 C CA B GLU B 1 247 ? -41.781 44.957 -1.830 0.41 23.10 247 GLU B CA 1
ATOM 8094 C C A GLU B 1 247 ? -42.211 44.214 -0.562 0.59 19.62 247 GLU B C 1
ATOM 8095 C C B GLU B 1 247 ? -42.205 44.214 -0.568 0.41 20.60 247 GLU B C 1
ATOM 8096 O O A GLU B 1 247 ? -42.981 44.754 0.244 0.59 20.26 247 GLU B O 1
ATOM 8097 O O B GLU B 1 247 ? -42.950 44.774 0.246 0.41 20.89 247 GLU B O 1
ATOM 8120 N N . GLY B 1 248 ? -41.751 42.980 -0.387 1.00 17.85 248 GLY B N 1
ATOM 8121 C CA . GLY B 1 248 ? -42.080 42.191 0.784 1.00 15.54 248 GLY B CA 1
ATOM 8122 C C . GLY B 1 248 ? -43.124 41.107 0.581 1.00 14.72 248 GLY B C 1
ATOM 8123 O O . GLY B 1 248 ? -43.435 40.395 1.542 1.00 15.40 248 GLY B O 1
ATOM 8128 N N . LYS B 1 249 ? -43.647 40.926 -0.630 1.00 14.85 249 LYS B N 1
ATOM 8129 C CA . LYS B 1 249 ? -44.719 39.947 -0.808 1.00 15.12 249 LYS B CA 1
ATOM 8130 C C . LYS B 1 249 ? -44.246 38.511 -0.559 1.00 15.22 249 LYS B C 1
ATOM 8131 O O . LYS B 1 249 ? -44.962 37.707 0.065 1.00 15.60 249 LYS B O 1
ATOM 8150 N N . LEU B 1 250 ? -43.047 38.156 -1.046 1.00 13.27 250 LEU B N 1
ATOM 8151 C CA . LEU B 1 250 ? -42.546 36.795 -0.832 1.00 15.12 250 LEU B CA 1
ATOM 8152 C C . LEU B 1 250 ? -42.232 36.541 0.638 1.00 15.26 250 LEU B C 1
ATOM 8153 O O . LEU B 1 250 ? -42.402 35.416 1.121 1.00 16.54 250 LEU B O 1
ATOM 8169 N N . HIS B 1 251 ? -41.787 37.587 1.356 1.00 14.25 251 HIS B N 1
ATOM 8170 C CA . HIS B 1 251 ? -41.552 37.486 2.791 1.00 14.30 251 HIS B CA 1
ATOM 8171 C C . HIS B 1 251 ? -42.850 37.184 3.528 1.00 12.63 251 HIS B C 1
ATOM 8172 O O . HIS B 1 251 ? -42.900 36.313 4.412 1.00 16.58 251 HIS B O 1
ATOM 8186 N N . ILE B 1 252 ? -43.924 37.874 3.147 1.00 13.82 252 ILE B N 1
ATOM 8187 C CA . IL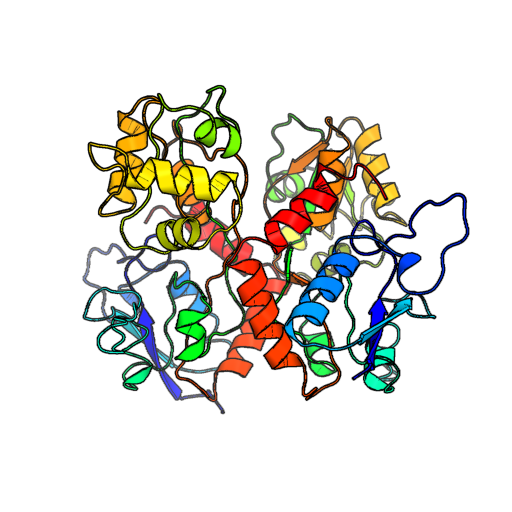E B 1 252 ? -45.239 37.615 3.719 1.00 16.22 252 ILE B CA 1
ATOM 8188 C C . ILE B 1 252 ? -45.686 36.188 3.434 1.00 14.38 252 ILE B C 1
ATOM 8189 O O . ILE B 1 252 ? -46.247 35.517 4.306 1.00 17.04 252 ILE B O 1
ATOM 8205 N N . LEU B 1 253 ? -45.451 35.701 2.218 1.00 15.35 253 LEU B N 1
ATOM 8206 C CA . LEU B 1 253 ? -45.879 34.350 1.877 1.00 15.18 253 LEU B CA 1
ATOM 8207 C C . LEU B 1 253 ? -45.094 33.303 2.662 1.00 15.22 253 LEU B C 1
ATOM 8208 O O . LEU B 1 253 ? -45.654 32.281 3.078 1.00 15.98 253 LEU B O 1
ATOM 8224 N N . LYS B 1 254 ? -43.796 33.537 2.881 1.00 15.62 254 LYS B N 1
ATOM 8225 C CA . LYS B 1 254 ? -42.989 32.599 3.661 1.00 16.40 254 LYS B CA 1
ATOM 8226 C C . LYS B 1 254 ? -43.494 32.512 5.102 1.00 16.45 254 LYS B C 1
ATOM 8227 O O . LYS B 1 254 ? -43.678 31.417 5.662 1.00 17.47 254 LYS B O 1
ATOM 8246 N N . THR B 1 255 ? -43.721 33.662 5.731 1.00 17.53 255 THR B N 1
ATOM 8247 C CA . THR B 1 255 ? -44.234 33.651 7.090 1.00 19.15 255 THR B CA 1
ATOM 8248 C C . THR B 1 255 ? -45.583 32.968 7.144 1.00 19.05 255 THR B C 1
ATOM 8249 O O . THR B 1 255 ? -45.856 32.199 8.070 1.00 21.45 255 THR B O 1
ATOM 8260 N N . LYS B 1 256 ? -46.455 33.268 6.185 1.00 19.00 256 LYS B N 1
ATOM 8261 C CA . LYS B 1 256 ? -47.776 32.670 6.164 1.00 18.71 256 LYS B CA 1
ATOM 8262 C C . LYS B 1 256 ? -47.679 31.147 6.237 1.00 18.32 256 LYS B C 1
ATOM 8263 O O . LYS B 1 256 ? -48.332 30.514 7.076 1.00 19.47 256 LYS B O 1
ATOM 8282 N N . TRP B 1 257 ? -46.831 30.546 5.407 1.00 16.89 257 TRP B N 1
ATOM 8283 C CA . TRP B 1 257 ? -46.838 29.086 5.275 1.00 16.59 257 TRP B CA 1
ATOM 8284 C C . TRP B 1 257 ? -45.942 28.372 6.279 1.00 18.25 257 TRP B C 1
ATOM 8285 O O . TRP B 1 257 ? -46.239 27.227 6.660 1.00 19.02 257 TRP B O 1
ATOM 8306 N N . TRP B 1 258 ? -44.872 29.004 6.739 1.00 18.21 258 TRP B N 1
ATOM 8307 C CA . TRP B 1 258 ? -43.990 28.353 7.699 1.00 17.79 258 TRP B CA 1
ATOM 8308 C C . TRP B 1 258 ? -44.395 28.592 9.147 1.00 20.21 258 TRP B C 1
ATOM 8309 O O . TRP B 1 258 ? -44.164 27.721 9.992 1.00 21.34 258 TRP B O 1
ATOM 8330 N N . LYS B 1 259 ? -45.000 29.742 9.455 1.00 20.84 259 LYS B N 1
ATOM 8331 C CA . LYS B 1 259 ? -45.283 30.124 10.836 1.00 24.32 259 LYS B CA 1
ATOM 8332 C C . LYS B 1 259 ? -46.761 30.194 11.174 1.00 27.72 259 LYS B C 1
ATOM 8333 O O . LYS B 1 259 ? -47.115 29.982 12.332 1.00 34.22 259 LYS B O 1
ATOM 8352 N N . GLU B 1 260 ? -47.636 30.523 10.226 1.00 25.63 260 GLU B N 1
ATOM 8353 C CA . GLU B 1 260 ? -49.038 30.798 10.532 1.00 27.12 260 GLU B CA 1
ATOM 8354 C C . GLU B 1 260 ? -49.917 29.582 10.267 1.00 27.81 260 GLU B C 1
ATOM 8355 O O . GLU B 1 260 ? -50.589 29.074 11.167 1.00 30.86 260 GLU B O 1
ATOM 8367 N N . LYS B 1 261 ? -49.916 29.097 9.036 1.00 25.64 261 LYS B N 1
ATOM 8368 C CA . LYS B 1 261 ? -50.684 27.912 8.705 1.00 25.67 261 LYS B CA 1
ATOM 8369 C C . LYS B 1 261 ? -50.044 26.745 9.448 1.00 30.08 261 LYS B C 1
ATOM 8370 O O . LYS B 1 261 ? -49.071 26.177 8.972 1.00 30.27 261 LYS B O 1
ATOM 8389 N N . ARG B 1 262 ? -50.521 26.387 10.643 1.00 37.80 262 ARG B N 1
ATOM 8390 C CA . ARG B 1 262 ? -49.767 25.309 11.288 1.00 36.08 262 ARG B CA 1
ATOM 8391 C C . ARG B 1 262 ? -49.881 24.005 10.560 1.00 30.36 262 ARG B C 1
ATOM 8392 O O . ARG B 1 262 ? -49.161 23.082 10.931 1.00 30.97 262 ARG B O 1
ATOM 8413 N N . GLY B 1 263 ? -50.675 23.959 9.492 1.00 33.08 263 GLY B N 1
ATOM 8414 C CA . GLY B 1 263 ? -50.667 22.881 8.527 1.00 36.65 263 GLY B CA 1
ATOM 8415 C C . GLY B 1 263 ? -51.407 23.317 7.280 1.00 36.75 263 GLY B C 1
ATOM 8416 O O . GLY B 1 263 ? -51.752 24.489 7.123 1.00 42.22 263 GLY B O 1
ATOM 8420 N N . GLY B 1 264 ? -51.665 22.361 6.390 1.00 32.42 264 GLY B N 1
ATOM 8421 C CA . GLY B 1 264 ? -52.448 22.670 5.206 1.00 27.64 264 GLY B CA 1
ATOM 8422 C C . GLY B 1 264 ? -52.635 21.527 4.243 1.00 28.34 264 GLY B C 1
ATOM 8423 O O . GLY B 1 264 ? -52.218 20.401 4.561 1.00 30.95 264 GLY B O 1
#

Nearest PDB structures (foldseek):
  5ehm-assembly1_B  TM=9.792E-01  e=2.857E-54  Drosophila melanogaster
  1lb9-assembly2_B  TM=9.596E-01  e=5.472E-38  Rattus norvegicus
  3t9v-assembly1_B  TM=9.550E-01  e=3.763E-38  Rattus norvegicus
  3b6w-assembly2_B  TM=9.164E-01  e=1.571E-38  Rattus norvegicus
  4wxj-assembly1_A  TM=9.366E-01  e=3.784E-37  Drosophila melanogaster

Radius of gyration: 23.46 Å; Cα contacts (8 Å, |Δi|>4): 1017; chains: 2; bounding box: 75×64×52 Å

CATH classification: 3.40.190.10 (+1 more: 3.40.190.10)

GO terms:
  GO:0048786 presynaptic active zone (C, IDA)
  GO:0042734 presynaptic membrane (C, IMP)
  GO:1900075 positive regulation of neuromuscular synaptic transmission (P, IMP)
  GO:1903296 positive regulation of glutamate secretion, neurotransmission (P, IMP)
  GO:0051968 positive regulation of synaptic transmission, glutamatergic (P, IMP)
  GO:0098703 calcium ion import across plasma membrane (P, IMP)
  GO:0099171 presynaptic modulation of chemical synaptic transmission (P, IMP)
  GO:0022849 glutamate-gated calcium ion channel activity (F, IMP)

Secondary structure (DSSP, 8-state):
---TT-EEEEEE--BTTTBEEPP-SS---GGGGEESHHHHHHHHHHHHHT-EEEEEE-TT-----B-TTT--B-HHHHHHHTTS-SEE-SS-B--HHHHTTSEE-S-SEEE-EEEEEESSSS--SHHHHHT-SSSEEE-BTTSHHHHHHHH--SHHHHHHHHHHHH-SS---BSSHHHHHHHHHHHTTSEEEEEEHHHHHHHHTT-TTEEEESS-SS-EEE--EE-TT-TTHHHHHHHHHHHHHTTHHHHHHHIIIII---/-EEEEEE--BTTTBEEPP-SSPP-GGGGEESHHHHHHHHHHHHHT-EEEEEE-TT-----B-TTT--B-HHHHHHHTTS-SEE-SS-B--HHHHTTSEE-S-SEEE-EEEEEESSSS--SHHHHHT-SSSEEE-BTTSHHHHHHHH--SHHHHHHHHHHHH-SS---BSSHHHHHHHHHTTTTSEEEEEEHHHHHHHHTT-TTEEEES--SS-EEE--EE-TT-TTHHHHHHHHHHHHHHTHHHHHHHIIIII-S--

B-factor: mean 23.58, std 10.58, range [6.65, 79.81]

InterPro domains:
  IPR001320 Ionotropic glutamate receptor, C-terminal [PF00060] (545-823)
  IPR001320 Ionotropic glutamate receptor, C-terminal [SM00079] (417-786)
  IPR001508 Ionotropic glutamate receptor, metazoa [PR00177] (461-489)
  IPR001508 Ionotropic glutamate receptor, metazoa [PR00177] (548-573)
  IPR001508 Ionotropic glutamate receptor, metazoa [PR00177] (618-645)
  IPR001508 Ionotropic glutamate receptor, metazoa [PR00177] (812-836)
  IPR001828 Receptor, ligand binding region [PF01094] (43-379)
  IPR015683 Ionotropic glutamate receptor [PTHR18966] (46-838)
  IPR019594 Ionotropic glutamate receptor, L-glutamate and glycine-binding domain [PF1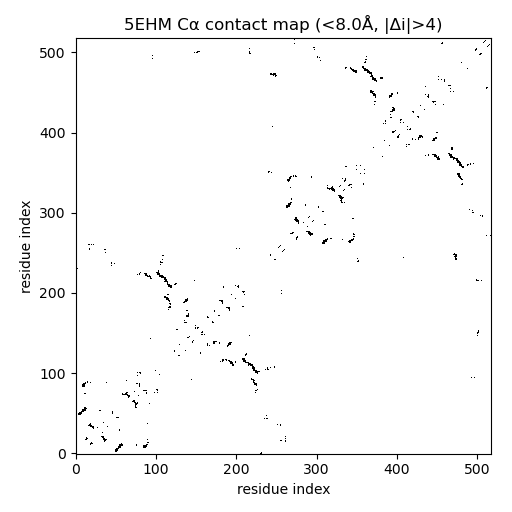0613] (416-530)
  IPR019594 Ionotropic glutamate receptor, L-glutamate and glycine-binding domain [SM00918] (427-492)
  IPR028082 Periplasmic binding protein-like I [SSF53822] (24-394)

Organism: Drosophila melanogaster (NCBI:txid7227)

Foldseek 3Di:
DQAAAAEFEEEEADDAPQWHQDDDPDQDDWLVRIDHLQSVLVVLLCVVRHHHYTYDYWVVRDQWDADVVVRDIGTPLVCQVVVVGFKYGYQRWDDPVSVVFWDFADFLWKWFKFKKAFPDDPQAGLLSVLVDQQAEEEEAPPDPQLVCLVPDPDPSSVSNNVNQVPDPPHRHDNDVVVQNVCRVVVNRNYMYMDIPLVSLLVCLPPVRMHIHYGGPDMIGGGMIGGHPRPCRVVSNVVSVVCVVVCVSVVSSCCRRNPDDD/DEFEEEEADDPQQWHQDDDPDDDDWLNRIDHLQSVLVVLLCVVVVYHYTYDYQVVRDLWDAPPVPRDIGTPLNCQVVVNGFKYTYQRWDDPVSVVFWDWADFLWKKAKFKKAFPDDPQAGLLSVLVDQQAAEEEAPPDPQLVCLVVDPDVSSVSNNVSQVPDPPHRHDNDPVVLVVCRVPVPGNYMYIDIPLVSLLVCLQPVRMDIHYDGPDMIGGTMIGGPPRPCRVVSNVSSVVCVVVCNSVVSSCCRRHNCNGD

Sequence (518 aa):
ANLKNKTLVVTTILSNPYCMRKESAIPLSGNDQFEGYAVDLIHEEISKSSLGFNYKIQLVPDGSYGSSLNKLTGEWNGMIRREELLEQRADLAIIADLTITFEREQAVDFTTPFMMNLGVSILYRRKGTPIESAEDLAKQTRIKYGALKGGSTAAFFRDSKISTYQRMWSFMESARPSVFTASNGEGVERVAKGKGSYAFLLMESTSIEYVTERNCELTQVGGMLDTTKSYGIATPPNSPYRTAINSVILKLQEEGKLHILKTKWWKEKRGKTLVVTTILSNPYCMRKESAIPLSGNDQFEGYAVDLIHEISKSLGFNYKIQLVPDGSYGSLNKLTGEWNGMIRELLEQRADLAIIADLTITFEREQAVDFTTPFMNLGVSILYRKGTPIESAEDLAKQTRIKYGALKGGSTAAFFRRDSKISTYQRRMWSFMMESARPSVFTASNGEGVERVAKGKGSYAFLMESTSIEYVTERNCELTQVGGMLDTKSYGIATPPNSPYRTAINSVILKLQEEEGKLHILKTKWWKEKRGG

Solvent-accessible surface area: 24440 Å² total